Protein AF-A0A1G9BYW7-F1 (afdb_monomer_lite)

Foldseek 3Di:
DDDDPQKAKDFDDLVQADPCCNVPLVVDQLVVNSCRGIDMDGHDDDDDDPDVCVLVVLCVVDDPVCVVCLVPDDPVVNVSVVVSVVVSVVVVVVVVVVVLQNLLVVLVVCVVDPSSVSLCPDPSNVVSPVVCLLVVPPPLALLQPLAPVVVVVSVVDDDDQQPQKDKDFDDQPPDPDGLKMWIFGADNRRATQKIWIFHPFDIWIWGFDADSSRFTAFIDTPNHTAWGWDADPQLAIQWTDGVVDHIWGFDADPLSQGQDTHQWGWDADPQQFTAWIARPNQIKGWDADPVQHTAWIQGSVRKIWGFDADPQQATQFIAIPPHTAWGWDAPDLQRTQWIDGSVRPFIFGFDADPLRATQWTDTPNWIKGFDAHPLNAGQFIATSVSDTPWGWDADLLRHTPDIPCPVDDPLAGQSRFRADPVVRWTDQRNFIARSVSSWTSGFAPVHCSLVHSNSGHDQSNRSNNDGRRNSHNHDDPDDPPPPPPVVPPPPDDPDDDDDDDDDDDDDDDDDDDDDDDDPCPAAAWAAWEAEQVQQKIWTAGPVGTDDIFRWDAADPDDDDPVDAQGAGADFFKWKWALVQWDDCTTPVVVVCVSVVNFDDTKTWIAGDPTDPQHPDTRAIEEEECDHDTHRYTYRYPVCPSVNVNSNVHRDMHMYGYD

pLDDT: mean 76.05, std 20.9, range [22.95, 98.81]

Sequence (658 aa):
MNKLNGYWLRKKNRGELSAGARLYGKSMKPEAQLEEMYEVMQNVGLGEELDPEDMSSLFAEFSNDEKMYPSMMLPERRSLWEQRKRQMEQIQERQKNAKRQLHAQFMMKNPELPLAQELRKTEYGQELLAEIAMTQPRQLETGTGQNIVDEQERDSVEMEEVEQFETKPFIVPGMEAPFSLLATERDENGRIIQKALALAPKAIMREYEYDNGGRLSKVLCEKSVIEQYQYGKCGERLTSETRHTKPQLLKYNSRLQLIEAGNVKYSYDNQGRMIEKNELGKITRYSYLESGPLHEVILSDGRRVEYTSDPAGRRISKSINGKTVEKYLWQDLTTLVAVTDAEGLRPKVFTYDEEGDPVAMTYEGKTFYFATDQVGSIFMVADERGNEVKRIIYDSFGNLLFDSNDKFDTCVGFSAGLTDQDTGLIHFGYREYDPAIGRFITPDPIGFAGGDVDVYGFCLDDPINFVDRTGLAGESEKNEKDDQTKANTRSKLAGTDRDYKEKNRKKNIKKKGKENSEEDDSYSVKELRAYHGNETLEVYSEDGPRDTYKYTSGRPGETDQTIKNKGPMPSGEYEADPKEISEVEGLSYLKRRFKGDWGHGRVPLHPSNRTKTHGRDGFFLHGGDTKGSAGCIDVGNKDRALFKNLRKTKNKIKVIVH

Radius of gyration: 33.8 Å; chains: 1; bounding box: 74×70×102 Å

Structure (mmCIF, N/CA/C/O backbone):
data_AF-A0A1G9BYW7-F1
#
_entry.id   AF-A0A1G9BYW7-F1
#
loop_
_atom_site.group_PDB
_atom_site.id
_atom_site.type_symbol
_atom_site.label_atom_id
_atom_site.label_alt_id
_atom_site.label_comp_id
_atom_site.label_asym_id
_atom_site.label_entity_id
_atom_site.label_seq_id
_atom_site.pdbx_PDB_ins_code
_atom_site.Cartn_x
_atom_site.Cartn_y
_atom_site.Cartn_z
_atom_site.occupancy
_atom_site.B_iso_or_equiv
_atom_site.auth_seq_id
_atom_site.auth_comp_id
_atom_site.auth_asym_id
_atom_site.auth_atom_id
_atom_site.pdbx_PDB_model_num
ATOM 1 N N . MET A 1 1 ? 17.131 -23.746 36.733 1.00 40.25 1 MET A N 1
ATOM 2 C CA . MET A 1 1 ? 15.889 -22.978 36.965 1.00 40.25 1 MET A CA 1
ATOM 3 C C . MET A 1 1 ? 15.738 -22.004 35.815 1.0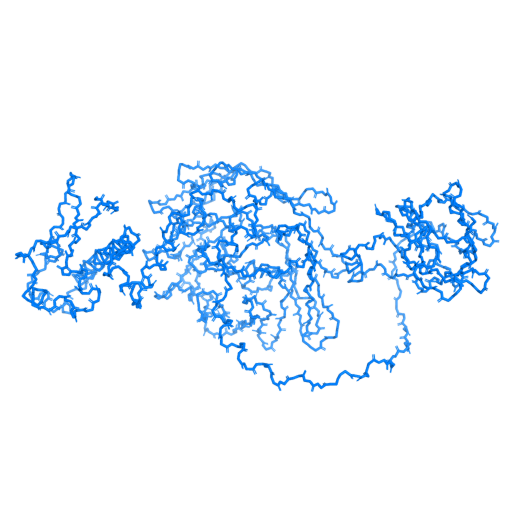0 40.25 1 MET A C 1
ATOM 5 O O . MET A 1 1 ? 16.603 -21.156 35.654 1.00 40.25 1 MET A O 1
ATOM 9 N N . ASN A 1 2 ? 14.719 -22.184 34.979 1.00 47.25 2 ASN A N 1
ATOM 10 C CA . ASN A 1 2 ? 14.469 -21.329 33.820 1.00 47.25 2 ASN A CA 1
ATOM 11 C C . ASN A 1 2 ? 13.330 -20.386 34.169 1.00 47.25 2 ASN A C 1
ATOM 13 O O . ASN A 1 2 ? 12.247 -20.851 34.510 1.00 47.25 2 ASN A O 1
ATOM 17 N N . LYS A 1 3 ? 13.625 -19.090 34.155 1.00 52.66 3 LYS A N 1
ATOM 18 C CA . LYS A 1 3 ? 12.677 -18.021 34.449 1.00 52.66 3 LYS A CA 1
ATOM 19 C C . LYS A 1 3 ? 12.257 -17.407 33.119 1.00 52.66 3 LYS A C 1
ATOM 21 O O . LYS A 1 3 ? 13.131 -17.063 32.327 1.00 52.66 3 LYS A O 1
ATOM 26 N N . LEU A 1 4 ? 10.958 -17.267 32.888 1.00 53.22 4 LEU A N 1
ATOM 27 C CA . LEU A 1 4 ? 10.410 -16.540 31.745 1.00 53.22 4 LEU A CA 1
ATOM 28 C C . LEU A 1 4 ? 9.273 -15.650 32.246 1.00 53.22 4 LEU A C 1
ATOM 30 O O . LEU A 1 4 ? 8.347 -16.161 32.864 1.00 53.22 4 LEU A O 1
ATOM 34 N N . ASN A 1 5 ? 9.354 -14.334 32.030 1.00 54.62 5 ASN A N 1
ATOM 35 C CA . ASN A 1 5 ? 8.285 -13.379 32.370 1.00 54.62 5 ASN A CA 1
ATOM 36 C C . ASN A 1 5 ? 7.729 -13.517 33.801 1.00 54.62 5 ASN A C 1
ATOM 38 O O . ASN A 1 5 ? 6.533 -13.397 34.036 1.00 54.62 5 ASN A O 1
ATOM 42 N N . GLY A 1 6 ? 8.602 -13.815 34.767 1.00 58.22 6 GLY A N 1
ATOM 43 C CA . GLY A 1 6 ? 8.198 -14.023 36.155 1.00 58.22 6 GLY A CA 1
ATOM 44 C C . GLY A 1 6 ? 7.663 -15.421 36.479 1.00 58.22 6 GLY A C 1
ATOM 45 O O . GLY A 1 6 ? 7.466 -15.678 37.653 1.00 58.22 6 GLY A O 1
ATOM 46 N N . TYR A 1 7 ? 7.517 -16.347 35.528 1.00 66.12 7 TYR A N 1
ATOM 47 C CA . TYR A 1 7 ? 7.066 -17.723 35.775 1.00 66.12 7 TYR A CA 1
ATOM 48 C C . TYR A 1 7 ? 8.189 -18.769 35.620 1.00 66.12 7 TYR A C 1
ATOM 50 O O . TYR A 1 7 ? 9.180 -18.548 34.914 1.00 66.12 7 TYR A O 1
ATOM 58 N N . TRP A 1 8 ? 8.062 -19.918 36.295 1.00 69.06 8 TRP A N 1
ATOM 59 C CA . TRP A 1 8 ? 8.990 -21.054 36.201 1.00 69.06 8 TRP A CA 1
ATOM 60 C C . TRP A 1 8 ? 8.320 -22.397 36.543 1.00 69.06 8 TRP A C 1
ATOM 62 O O . TRP A 1 8 ? 7.350 -22.435 37.289 1.00 69.06 8 TRP A O 1
ATOM 72 N N . LEU A 1 9 ? 8.846 -23.515 36.024 1.00 77.88 9 LEU A N 1
ATOM 73 C CA . LEU A 1 9 ? 8.355 -24.863 36.360 1.00 77.88 9 LEU A CA 1
ATOM 74 C C . LEU A 1 9 ? 9.084 -25.450 37.572 1.00 77.88 9 LEU A C 1
ATOM 76 O O . LEU A 1 9 ? 10.311 -25.606 37.552 1.00 77.88 9 LEU A O 1
ATOM 80 N N . ARG A 1 10 ? 8.321 -25.860 38.589 1.00 83.19 10 ARG A N 1
ATOM 81 C CA . ARG A 1 10 ? 8.802 -26.608 39.756 1.00 83.19 10 ARG A CA 1
ATOM 82 C C . ARG A 1 10 ? 8.382 -28.067 39.641 1.00 83.19 10 ARG A C 1
ATOM 84 O O . ARG A 1 10 ? 7.216 -28.367 39.424 1.00 83.19 10 ARG A O 1
ATOM 91 N N . LYS A 1 11 ? 9.324 -28.993 39.820 1.00 81.31 11 LYS A N 1
ATOM 92 C CA . LYS A 1 11 ? 9.010 -30.426 39.880 1.00 81.31 11 LYS A CA 1
ATOM 93 C C . LYS A 1 11 ? 8.313 -30.747 41.206 1.00 81.31 11 LYS A C 1
ATOM 95 O O . LYS A 1 11 ? 8.859 -30.419 42.257 1.00 81.31 11 LYS A O 1
ATOM 100 N N . LYS A 1 12 ? 7.157 -31.407 41.151 1.00 80.06 12 LYS A N 1
ATOM 101 C CA . LYS A 1 12 ? 6.405 -31.837 42.335 1.00 80.06 12 LYS A CA 1
ATOM 102 C C . LYS A 1 12 ? 7.102 -33.000 43.044 1.00 80.06 12 LYS A C 1
ATOM 104 O O . LYS A 1 12 ? 7.684 -33.891 42.416 1.00 80.06 12 LYS A O 1
ATOM 109 N N . ASN A 1 13 ? 7.022 -33.014 44.368 1.00 81.06 13 ASN A N 1
ATOM 110 C CA . ASN A 1 13 ? 7.452 -34.126 45.204 1.00 81.06 13 ASN A CA 1
ATOM 111 C C . ASN A 1 13 ? 6.448 -35.282 45.131 1.00 81.06 13 ASN A C 1
ATOM 113 O O . ASN A 1 13 ? 5.267 -35.101 44.849 1.00 81.06 13 ASN A O 1
ATOM 117 N N . ARG A 1 14 ? 6.887 -36.500 45.472 1.00 74.38 14 ARG A N 1
ATOM 118 C CA . ARG A 1 14 ? 6.035 -37.707 45.422 1.00 74.38 14 ARG A CA 1
ATOM 119 C C . ARG A 1 14 ? 4.738 -37.580 46.240 1.00 74.38 14 ARG A C 1
ATOM 121 O O . ARG A 1 14 ? 3.740 -38.196 45.882 1.00 74.38 14 ARG A O 1
ATOM 128 N N . GLY A 1 15 ? 4.758 -36.799 47.322 1.00 74.81 15 GLY A N 1
ATOM 129 C CA . GLY A 1 15 ? 3.592 -36.515 48.165 1.00 74.81 15 GLY A CA 1
ATOM 130 C C . GLY A 1 15 ? 2.600 -35.499 47.582 1.00 74.81 15 GLY A C 1
ATOM 131 O O . GLY A 1 15 ? 1.480 -35.431 48.076 1.00 74.81 15 GLY A O 1
ATOM 132 N N . GLU A 1 16 ? 2.977 -34.768 46.532 1.00 77.69 16 GLU A N 1
ATOM 133 C CA . GLU A 1 16 ? 2.159 -33.745 45.855 1.00 77.69 16 GLU A CA 1
ATOM 134 C C . GLU A 1 16 ? 1.519 -34.277 44.558 1.00 77.69 16 GLU A C 1
ATOM 136 O O . GLU A 1 16 ? 0.601 -33.668 44.022 1.00 77.69 16 GLU A O 1
ATOM 141 N N . LEU A 1 17 ? 1.974 -35.435 44.062 1.00 76.31 17 LEU A N 1
ATOM 142 C CA . LEU A 1 17 ? 1.392 -36.106 42.894 1.00 76.31 17 LEU A CA 1
ATOM 143 C C . LEU A 1 17 ? -0.021 -36.616 43.202 1.00 76.31 17 LEU A C 1
ATOM 145 O O . LEU A 1 17 ? -0.244 -37.138 44.303 1.00 76.31 17 LEU A O 1
ATOM 149 N N . SER A 1 18 ? -0.940 -36.576 42.235 1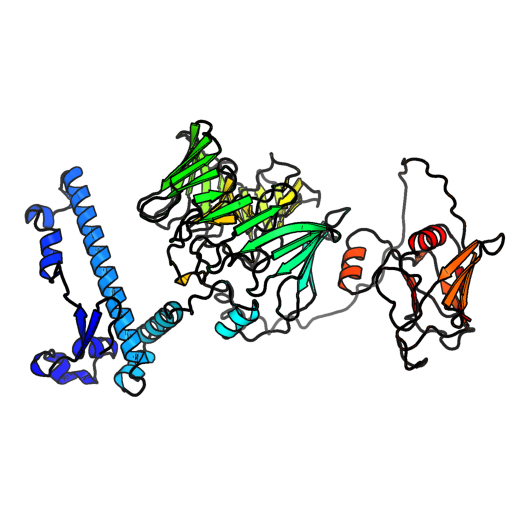.00 75.19 18 SER A N 1
ATOM 150 C CA . SER A 1 18 ? -2.263 -37.190 42.394 1.00 75.19 18 SER A CA 1
ATOM 151 C C . SER A 1 18 ? -2.170 -38.713 42.592 1.00 75.19 18 SER A C 1
ATOM 153 O O . SER A 1 18 ? -1.183 -39.359 42.227 1.00 75.19 18 SER A O 1
ATOM 155 N N . ALA A 1 19 ? -3.201 -39.330 43.183 1.00 71.38 19 ALA A N 1
ATOM 156 C CA . ALA A 1 19 ? -3.245 -40.789 43.342 1.00 71.38 19 ALA A CA 1
ATOM 157 C C . ALA A 1 19 ? -3.148 -41.514 41.984 1.00 71.38 19 ALA A C 1
ATOM 159 O O . ALA A 1 19 ? -2.470 -42.537 41.878 1.00 71.38 19 ALA A O 1
ATOM 160 N N . GLY A 1 20 ? -3.754 -40.934 40.939 1.00 69.81 20 GLY A N 1
ATOM 161 C CA . GLY A 1 20 ? -3.650 -41.402 39.558 1.00 69.81 20 GLY A CA 1
ATOM 162 C C . GLY A 1 20 ? -2.223 -41.314 39.019 1.00 69.81 20 GLY A C 1
ATOM 163 O O . GLY A 1 20 ? -1.712 -42.307 38.510 1.00 69.81 20 GLY A O 1
ATOM 164 N N . ALA A 1 21 ? -1.530 -40.193 39.223 1.00 70.69 21 ALA A N 1
ATOM 165 C CA . ALA A 1 21 ? -0.138 -40.032 38.800 1.00 70.69 21 ALA A CA 1
ATOM 166 C C . ALA A 1 21 ? 0.830 -40.977 39.537 1.00 70.69 21 ALA A C 1
ATOM 168 O O . ALA A 1 21 ? 1.777 -41.493 38.939 1.00 70.69 21 ALA A O 1
ATOM 169 N N . ARG A 1 22 ? 0.584 -41.270 40.824 1.00 72.69 22 ARG A N 1
ATOM 170 C CA . ARG A 1 22 ? 1.402 -42.219 41.611 1.00 72.69 22 ARG A CA 1
ATOM 171 C C . ARG A 1 22 ? 1.249 -43.670 41.155 1.00 72.69 22 ARG A C 1
ATOM 173 O O . ARG A 1 22 ? 2.206 -44.430 41.286 1.00 72.69 22 ARG A O 1
ATOM 180 N N . LEU A 1 23 ? 0.063 -44.050 40.679 1.00 64.12 23 LEU A N 1
ATOM 181 C CA . LEU A 1 23 ? -0.266 -45.425 40.287 1.00 64.12 23 LEU A CA 1
ATOM 182 C C . LEU A 1 23 ? -0.065 -45.677 38.785 1.00 64.12 23 LEU A C 1
ATOM 184 O O . LEU A 1 23 ? 0.409 -46.743 38.404 1.00 64.12 23 LEU A O 1
ATOM 188 N N . TYR A 1 24 ? -0.382 -44.690 37.947 1.00 66.94 24 TYR A N 1
ATOM 189 C CA . TYR A 1 24 ? -0.520 -44.828 36.493 1.00 66.94 24 TYR A CA 1
ATOM 190 C C . TYR A 1 24 ? 0.243 -43.757 35.702 1.00 66.94 24 TYR A C 1
ATOM 192 O O . TYR A 1 24 ? 0.018 -43.604 34.506 1.00 66.94 24 TYR A O 1
ATOM 200 N N . GLY A 1 25 ? 1.169 -43.019 36.324 1.00 62.31 25 GLY A N 1
ATOM 201 C CA . GLY A 1 25 ? 1.849 -41.885 35.684 1.00 62.31 25 GLY A CA 1
ATOM 202 C C . GLY A 1 25 ? 2.573 -42.204 34.367 1.00 62.31 25 GLY A C 1
ATOM 203 O O . GLY A 1 25 ? 2.735 -41.310 33.551 1.00 62.31 25 GLY A O 1
ATOM 204 N N . LYS A 1 26 ? 2.966 -43.467 34.126 1.00 65.56 26 LYS A N 1
ATOM 205 C CA . LYS A 1 26 ? 3.587 -43.919 32.861 1.00 65.56 26 LYS A CA 1
ATOM 206 C C . LYS A 1 26 ? 2.594 -44.241 31.734 1.00 65.56 26 LYS A C 1
ATOM 208 O O . LYS A 1 26 ? 3.023 -44.467 30.613 1.00 65.56 26 LYS A O 1
ATOM 213 N N . SER A 1 27 ? 1.301 -44.340 32.035 1.00 71.56 27 SER A N 1
ATOM 214 C CA . SER A 1 27 ? 0.233 -44.610 31.059 1.00 71.56 27 SER A CA 1
ATOM 215 C C . SER A 1 27 ? -0.649 -43.385 30.799 1.00 71.56 27 SER A C 1
ATOM 217 O O . SER A 1 27 ? -1.663 -43.491 30.113 1.00 71.56 27 SER A O 1
ATOM 219 N N . MET A 1 28 ? -0.305 -42.235 31.383 1.00 78.06 28 MET A N 1
ATOM 220 C CA . MET A 1 28 ? -0.976 -40.965 31.114 1.00 78.06 28 MET A CA 1
ATOM 221 C C . MET A 1 28 ? -0.500 -40.403 29.776 1.00 78.06 28 MET A C 1
ATOM 223 O O . MET A 1 28 ? 0.608 -40.695 29.332 1.00 78.06 28 MET A O 1
ATOM 227 N N . LYS A 1 29 ? -1.335 -39.576 29.140 1.00 81.56 29 LYS A N 1
ATOM 228 C CA . LYS A 1 29 ? -0.881 -38.806 27.981 1.00 81.56 29 LYS A CA 1
ATOM 229 C C . LYS A 1 29 ? 0.304 -37.909 28.392 1.00 81.56 29 LYS A C 1
ATOM 231 O O . LYS A 1 29 ? 0.273 -37.396 29.518 1.00 81.56 29 LYS A O 1
ATOM 236 N N . PRO A 1 30 ? 1.316 -37.706 27.532 1.00 82.00 30 PRO A N 1
ATOM 237 C CA . PRO A 1 30 ? 2.529 -36.960 27.883 1.00 82.00 30 PRO A CA 1
ATOM 238 C C . PRO A 1 30 ? 2.262 -35.554 28.451 1.00 82.00 30 PRO A C 1
ATOM 240 O O . PRO A 1 30 ? 2.949 -35.109 29.368 1.00 82.00 30 PRO A O 1
ATOM 243 N N . GLU A 1 31 ? 1.217 -34.873 27.982 1.00 82.12 31 GLU A N 1
ATOM 244 C CA . GLU A 1 31 ? 0.785 -33.557 28.469 1.00 82.12 31 GLU A CA 1
ATOM 245 C C . GLU A 1 31 ? 0.291 -33.632 29.912 1.00 82.12 31 GLU A C 1
ATOM 247 O O . GLU A 1 31 ? 0.734 -32.882 30.778 1.00 82.12 31 GLU A O 1
ATOM 252 N N . ALA A 1 32 ? -0.582 -34.599 30.192 1.00 80.69 32 ALA A N 1
ATOM 253 C CA . ALA A 1 32 ? -1.116 -34.820 31.529 1.00 80.69 32 ALA A CA 1
ATOM 254 C C . ALA A 1 32 ? -0.015 -35.273 32.501 1.00 80.69 32 ALA A C 1
ATOM 256 O O . ALA A 1 32 ? -0.016 -34.900 33.672 1.00 80.69 32 ALA A O 1
ATOM 257 N N . GLN A 1 33 ? 0.960 -36.042 32.011 1.00 81.50 33 GLN A N 1
ATOM 258 C CA . GLN A 1 33 ? 2.124 -36.434 32.794 1.00 81.50 33 GLN A CA 1
ATOM 259 C C . GLN A 1 33 ? 3.012 -35.227 33.138 1.00 81.50 33 GLN A C 1
ATOM 261 O O . GLN A 1 33 ? 3.495 -35.135 34.267 1.00 81.50 33 GLN A O 1
ATOM 266 N N . LEU A 1 34 ? 3.201 -34.281 32.212 1.00 81.62 34 LEU A N 1
ATOM 267 C CA . LEU A 1 34 ? 3.942 -33.045 32.472 1.00 81.62 34 LEU A CA 1
ATOM 268 C C . LEU A 1 34 ? 3.267 -32.199 33.562 1.00 81.62 34 LEU A C 1
ATOM 270 O O . LEU A 1 34 ? 3.943 -31.766 34.492 1.00 81.62 34 LEU A O 1
ATOM 274 N N . GLU A 1 35 ? 1.947 -32.031 33.498 1.00 82.31 35 GLU A N 1
ATOM 275 C CA . GLU A 1 35 ? 1.165 -31.248 34.472 1.00 82.31 35 GLU A CA 1
ATOM 276 C C . GLU A 1 35 ? 1.081 -31.894 35.865 1.00 82.31 35 GLU A C 1
ATOM 278 O O . GLU A 1 35 ? 1.026 -31.224 36.904 1.00 82.31 35 GLU A O 1
ATOM 283 N N . GLU A 1 36 ? 1.094 -33.222 35.916 1.00 82.50 36 GLU A N 1
ATOM 284 C CA . GLU A 1 36 ? 1.157 -33.958 37.175 1.00 82.50 36 GLU A CA 1
ATOM 285 C C . GLU A 1 36 ? 2.555 -33.913 37.789 1.00 82.50 36 GLU A C 1
ATOM 287 O O . GLU A 1 36 ? 2.688 -33.858 39.007 1.00 82.50 36 GLU A O 1
ATOM 292 N N . MET A 1 37 ? 3.610 -33.904 36.974 1.00 77.69 37 MET A N 1
ATOM 293 C CA . MET A 1 37 ? 4.991 -33.919 37.461 1.00 77.69 37 MET A CA 1
ATOM 294 C C . MET A 1 37 ? 5.559 -32.527 37.753 1.00 77.69 37 MET A C 1
ATOM 296 O O . MET A 1 37 ? 6.505 -32.418 38.542 1.00 77.69 37 MET A O 1
ATOM 300 N N . TYR A 1 38 ? 5.012 -31.478 37.140 1.00 80.88 38 TYR A N 1
ATOM 301 C CA . TYR A 1 38 ? 5.502 -30.108 37.249 1.00 80.88 38 TYR A CA 1
ATOM 302 C C . TYR A 1 38 ? 4.353 -29.130 37.504 1.00 80.88 38 TYR A C 1
ATOM 304 O O . TYR A 1 38 ? 3.275 -29.256 36.937 1.00 80.88 38 TYR A O 1
ATOM 312 N N . GLU A 1 39 ? 4.584 -28.136 38.356 1.00 79.00 39 GLU A N 1
ATOM 313 C CA . GLU A 1 39 ? 3.681 -26.995 38.537 1.00 79.00 39 GLU A CA 1
ATOM 314 C C . GLU A 1 39 ? 4.314 -25.705 38.023 1.00 79.00 39 GLU A C 1
ATOM 316 O O . GLU A 1 39 ? 5.536 -25.532 38.066 1.00 79.00 39 GLU A O 1
ATOM 321 N N . VAL A 1 40 ? 3.463 -24.799 37.551 1.00 74.38 40 VAL A N 1
ATOM 322 C CA . VAL A 1 40 ? 3.851 -23.446 37.155 1.00 74.38 40 VAL A CA 1
ATOM 323 C C . VAL A 1 40 ? 3.848 -22.559 38.397 1.00 74.38 40 VAL A C 1
ATOM 325 O O . VAL A 1 40 ? 2.841 -22.457 39.086 1.00 74.38 40 VAL A O 1
ATOM 328 N N . MET A 1 41 ? 4.978 -21.916 38.661 1.00 71.50 41 MET A N 1
ATOM 329 C CA . MET A 1 41 ? 5.209 -21.000 39.776 1.00 71.50 41 MET A CA 1
ATOM 330 C C . MET A 1 41 ? 5.434 -19.581 39.256 1.00 71.50 41 MET A C 1
ATOM 332 O O . MET A 1 41 ? 6.050 -19.425 38.205 1.00 71.50 41 MET A O 1
ATOM 336 N N . GLN A 1 42 ? 5.029 -18.557 40.010 1.00 62.09 42 GLN A N 1
ATOM 337 C CA . GLN A 1 42 ? 5.262 -17.137 39.703 1.00 62.09 42 GLN A CA 1
ATOM 338 C C . GLN A 1 42 ? 6.235 -16.503 40.724 1.00 62.09 42 GLN A C 1
ATOM 340 O O . GLN A 1 42 ? 6.266 -16.888 41.891 1.00 62.09 42 GLN A O 1
ATOM 345 N N . ASN A 1 43 ? 7.080 -15.561 40.296 1.00 58.47 43 ASN A N 1
ATOM 346 C CA . ASN A 1 43 ? 7.985 -14.788 41.149 1.00 58.47 43 ASN A CA 1
ATOM 347 C C . ASN A 1 43 ? 7.182 -13.714 41.883 1.00 58.47 43 ASN A C 1
ATOM 349 O O . ASN A 1 43 ? 6.690 -12.780 41.256 1.00 58.47 43 ASN A O 1
ATOM 353 N N . VAL A 1 44 ? 7.142 -13.806 43.208 1.00 49.72 44 VAL A N 1
ATOM 354 C CA . VAL A 1 44 ? 6.591 -12.763 44.076 1.00 49.72 44 VAL A CA 1
ATOM 355 C C . VAL A 1 44 ? 7.733 -11.828 44.477 1.00 49.72 44 VAL A C 1
ATOM 357 O O . VAL A 1 44 ? 8.655 -12.221 45.191 1.00 49.72 44 VAL A O 1
ATOM 360 N N . GLY A 1 45 ? 7.709 -10.598 43.967 1.00 39.53 45 GLY A N 1
ATOM 361 C CA . GLY A 1 45 ? 8.690 -9.560 44.275 1.00 39.53 45 GLY A CA 1
ATOM 362 C C . GLY A 1 45 ? 8.056 -8.176 44.196 1.00 39.53 45 GLY A C 1
ATOM 363 O O . GLY A 1 45 ? 7.986 -7.613 43.114 1.00 39.53 45 GLY A O 1
ATOM 364 N N . LEU A 1 46 ? 7.653 -7.657 45.365 1.00 35.09 46 LEU A N 1
ATOM 365 C CA . LEU A 1 46 ? 7.087 -6.324 45.638 1.00 35.09 46 LEU A CA 1
ATOM 366 C C . LEU A 1 46 ? 5.743 -5.997 44.956 1.00 35.09 46 LEU A C 1
ATOM 368 O O . LEU A 1 46 ? 5.700 -5.298 43.951 1.00 35.09 46 LEU A O 1
ATOM 372 N N . GLY A 1 47 ? 4.660 -6.393 45.638 1.00 39.06 47 GLY A N 1
ATOM 373 C CA . GLY A 1 47 ? 3.317 -5.819 45.497 1.00 39.06 47 GLY A CA 1
ATOM 374 C C . GLY A 1 47 ? 2.399 -6.596 44.558 1.00 39.06 47 GLY A C 1
ATOM 375 O O . GLY A 1 47 ? 2.607 -6.566 43.355 1.00 39.06 47 GLY A O 1
ATOM 376 N N . GLU A 1 48 ? 1.374 -7.217 45.148 1.00 35.84 48 GLU A N 1
ATOM 377 C CA . GLU A 1 48 ? 0.282 -7.996 44.532 1.00 35.84 48 GLU A CA 1
ATOM 378 C C . GLU A 1 48 ? 0.626 -9.463 44.200 1.00 35.84 48 GLU A C 1
ATOM 380 O O . GLU A 1 48 ? 1.012 -9.835 43.094 1.00 35.84 48 GLU A O 1
ATOM 385 N N . GLU A 1 49 ? 0.454 -10.320 45.217 1.00 36.22 49 GLU A N 1
ATOM 386 C CA . GLU A 1 49 ? 0.038 -11.712 45.017 1.00 36.22 49 GLU A CA 1
ATOM 387 C C . GLU A 1 49 ? -1.346 -11.698 44.369 1.00 36.22 49 GLU A C 1
ATOM 389 O O . GLU A 1 49 ? -2.265 -11.088 44.910 1.00 36.22 49 GLU A O 1
ATOM 394 N N . LEU A 1 50 ? -1.510 -12.408 43.257 1.00 44.97 50 LEU A N 1
ATOM 395 C CA . LEU A 1 50 ? -2.827 -12.853 42.816 1.00 44.97 50 LEU A CA 1
ATOM 396 C C . LEU A 1 50 ? -2.864 -14.365 43.024 1.00 44.97 50 LEU A C 1
ATOM 398 O O . LEU A 1 50 ? -2.556 -15.164 42.140 1.00 44.97 50 LEU A O 1
ATOM 402 N N . ASP A 1 51 ? -3.134 -14.718 44.277 1.00 46.47 51 ASP A N 1
ATOM 403 C CA . ASP A 1 51 ? -3.472 -16.059 44.747 1.00 46.47 51 ASP A CA 1
ATOM 404 C C . ASP A 1 51 ? -4.712 -16.578 43.971 1.00 46.47 51 ASP A C 1
ATOM 406 O O . ASP A 1 51 ? -5.449 -15.773 43.400 1.00 46.47 51 ASP A O 1
ATOM 410 N N . PRO A 1 52 ? -5.046 -17.881 43.923 1.00 43.44 52 PRO A N 1
ATOM 411 C CA . PRO A 1 52 ? -6.330 -18.349 43.383 1.00 43.44 52 PRO A CA 1
ATOM 412 C C . PRO A 1 52 ? -7.561 -17.681 44.032 1.00 43.44 52 PRO A C 1
ATOM 414 O O . PRO A 1 52 ? -8.651 -17.715 43.458 1.00 43.44 52 PRO A O 1
ATOM 417 N N . GLU A 1 53 ? -7.390 -17.027 45.188 1.00 45.56 53 GLU A N 1
ATOM 418 C CA . GLU A 1 53 ? -8.365 -16.118 45.803 1.00 45.56 53 GLU A CA 1
ATOM 419 C C . GLU A 1 53 ? -8.699 -14.883 44.946 1.00 45.56 53 GLU A C 1
ATOM 421 O O . GLU A 1 53 ? -9.766 -14.292 45.111 1.00 45.56 53 GLU A O 1
ATOM 426 N N . ASP A 1 54 ? -7.869 -14.530 43.969 1.00 51.62 54 ASP A N 1
ATOM 427 C CA . ASP A 1 54 ? -8.015 -13.323 43.160 1.00 51.62 54 ASP A CA 1
ATOM 428 C C . ASP A 1 54 ? -9.065 -13.453 42.040 1.00 51.62 54 ASP A C 1
ATOM 430 O O . ASP A 1 54 ? -9.777 -12.515 41.688 1.00 51.62 54 ASP A O 1
ATOM 434 N N . MET A 1 55 ? -9.312 -14.678 41.577 1.00 53.84 55 MET A N 1
ATOM 435 C CA . MET A 1 55 ? -10.450 -14.976 40.694 1.00 53.84 55 MET A CA 1
ATOM 436 C C . MET A 1 55 ? -11.790 -14.840 41.432 1.00 53.84 55 MET A C 1
ATOM 438 O O . MET A 1 55 ? -12.810 -14.491 40.836 1.00 53.84 55 MET A O 1
ATOM 442 N N . SER A 1 56 ? -11.787 -15.112 42.741 1.00 56.59 56 SER A N 1
ATOM 443 C CA . SER A 1 56 ? -12.945 -14.932 43.621 1.00 56.59 56 SER A CA 1
ATOM 444 C C . SER A 1 56 ? -13.109 -13.465 44.046 1.00 56.59 56 SER A C 1
ATOM 446 O O . SER A 1 56 ? -14.242 -12.989 44.171 1.00 56.59 56 SER A O 1
ATOM 448 N N . SER A 1 57 ? -12.001 -12.734 44.217 1.00 65.50 57 SER A N 1
ATOM 449 C CA . SER A 1 57 ? -11.969 -11.301 44.546 1.00 65.50 57 SER A CA 1
ATOM 450 C C . SER A 1 57 ? -12.570 -10.441 43.419 1.00 65.50 57 SER A C 1
ATOM 452 O O . SER A 1 57 ? -13.365 -9.540 43.696 1.00 65.50 57 SER A O 1
ATOM 454 N N . LEU A 1 58 ? -12.304 -10.802 42.153 1.00 69.81 58 LEU A N 1
ATOM 455 C CA . LEU A 1 58 ? -12.827 -10.164 40.933 1.00 69.81 58 LEU A CA 1
ATOM 456 C C . LEU A 1 58 ? -14.354 -10.038 40.907 1.00 69.81 58 LEU A C 1
ATOM 458 O O . LEU A 1 58 ? -14.892 -9.100 40.320 1.00 69.81 58 LEU A O 1
ATOM 462 N N . PHE A 1 59 ? -15.047 -10.970 41.563 1.00 79.31 59 PHE A N 1
ATOM 463 C CA . PHE A 1 59 ? -16.502 -10.979 41.667 1.00 79.31 59 PHE A CA 1
ATOM 464 C C . PHE A 1 59 ? -17.002 -10.803 43.107 1.00 79.31 59 PHE A C 1
ATOM 466 O O . PHE A 1 59 ? -18.190 -11.002 43.371 1.00 79.31 59 PHE A O 1
ATOM 473 N N . ALA A 1 60 ? -16.144 -10.441 44.065 1.00 78.06 60 ALA A N 1
ATOM 474 C CA . ALA A 1 60 ? -16.532 -10.281 45.469 1.00 78.06 60 ALA A CA 1
ATOM 475 C C . ALA A 1 60 ? -17.584 -9.176 45.675 1.00 78.06 60 ALA A C 1
ATOM 477 O O . ALA A 1 60 ? -18.381 -9.255 46.606 1.00 78.06 60 ALA A O 1
ATOM 478 N N . GLU A 1 61 ? -17.630 -8.193 44.772 1.00 77.00 61 GLU A N 1
ATOM 479 C CA . GLU A 1 61 ? -18.595 -7.086 44.778 1.00 77.00 61 GLU A CA 1
ATOM 480 C C . GLU A 1 61 ? -20.023 -7.472 44.344 1.00 77.00 61 GLU A C 1
ATOM 482 O O . GLU A 1 61 ? -20.949 -6.673 44.502 1.00 77.00 61 GLU A O 1
ATOM 487 N N . PHE A 1 62 ? -20.219 -8.696 43.837 1.00 80.00 62 PHE A N 1
ATOM 488 C CA . PHE A 1 62 ? -21.529 -9.230 43.466 1.00 80.00 62 PHE A CA 1
ATOM 489 C C . PHE A 1 62 ? -22.053 -10.188 44.537 1.00 80.00 62 PHE A C 1
ATOM 491 O O . PHE A 1 62 ? -21.340 -11.074 45.026 1.00 80.00 62 PHE A O 1
ATOM 498 N N . SER A 1 63 ? -23.333 -10.042 44.864 1.00 78.62 63 SER A N 1
ATOM 499 C CA . SER A 1 63 ? -24.059 -10.982 45.717 1.00 78.62 63 SER A CA 1
ATOM 500 C C . SER A 1 63 ? -24.140 -12.375 45.077 1.00 78.62 63 SER A C 1
ATOM 502 O O . SER A 1 63 ? -23.954 -12.550 43.871 1.00 78.62 63 SER A O 1
ATOM 504 N N . ASN A 1 64 ? -24.432 -13.399 45.881 1.00 69.19 64 ASN A N 1
ATOM 505 C CA . ASN A 1 64 ? -24.572 -14.766 45.369 1.00 69.19 64 ASN A CA 1
ATOM 506 C C . ASN A 1 64 ? -25.722 -14.902 44.358 1.00 69.19 64 ASN A C 1
ATOM 508 O O . ASN A 1 64 ? -25.595 -15.660 43.398 1.00 69.19 64 ASN A O 1
ATOM 512 N N . ASP A 1 65 ? -26.800 -14.134 44.531 1.00 65.25 65 ASP A N 1
ATOM 513 C CA . ASP A 1 65 ? -27.944 -14.139 43.616 1.00 65.25 65 ASP A CA 1
ATOM 514 C C . ASP A 1 65 ? -27.577 -13.520 42.257 1.00 65.25 65 ASP A C 1
ATOM 516 O O . ASP A 1 65 ? -27.918 -14.063 41.207 1.00 65.25 65 ASP A O 1
ATOM 520 N N . GLU A 1 66 ? -26.799 -12.433 42.266 1.00 70.00 66 GLU A N 1
ATOM 521 C CA . GLU A 1 66 ? -26.251 -11.801 41.059 1.00 70.00 66 GLU A CA 1
ATOM 522 C C . GLU A 1 66 ? -25.306 -12.749 40.307 1.00 70.00 66 GLU A C 1
ATOM 524 O O . GLU A 1 66 ? -25.415 -12.902 39.090 1.00 70.00 66 GLU A O 1
ATOM 529 N N . LYS A 1 67 ? -24.428 -13.451 41.031 1.00 70.00 67 LYS A N 1
ATOM 530 C CA . LYS A 1 67 ? -23.523 -14.450 40.442 1.00 70.00 67 LYS A CA 1
ATOM 531 C C . LYS A 1 67 ? -24.272 -15.597 39.765 1.00 70.00 67 LYS A C 1
ATOM 533 O O . LYS A 1 67 ? -23.797 -16.127 38.763 1.00 70.00 67 LYS A O 1
ATOM 538 N N . MET A 1 68 ? -25.426 -15.982 40.312 1.00 60.03 68 MET A N 1
ATOM 539 C CA . MET A 1 68 ? -26.227 -17.097 39.808 1.00 60.03 68 MET A CA 1
ATOM 540 C C . MET A 1 68 ? -27.105 -16.700 38.608 1.00 60.03 68 MET A C 1
ATOM 542 O O . MET A 1 68 ? -27.297 -17.523 37.711 1.00 60.03 68 MET A O 1
ATOM 546 N N . TYR A 1 69 ? -27.581 -15.447 38.536 1.00 58.94 69 TYR A N 1
ATOM 547 C CA . TYR A 1 69 ? -28.467 -14.970 37.459 1.00 58.94 69 TYR A CA 1
ATOM 548 C C . TYR A 1 69 ? -28.003 -13.657 36.789 1.00 58.94 69 TYR A C 1
ATOM 550 O O . TYR A 1 69 ? -28.702 -12.640 36.858 1.00 58.94 69 TYR A O 1
ATOM 558 N N . PRO A 1 70 ? -26.882 -13.658 36.037 1.00 53.50 70 PRO A N 1
ATOM 559 C CA . PRO A 1 70 ? -26.336 -12.439 35.424 1.00 53.50 70 PRO A CA 1
ATOM 560 C C . PRO A 1 70 ? -27.261 -11.756 34.403 1.00 53.50 70 PRO A C 1
ATOM 562 O O . PRO A 1 70 ? -27.169 -10.553 34.163 1.00 53.50 70 PRO A O 1
ATOM 565 N N . SER A 1 71 ? -28.186 -12.505 33.797 1.00 62.12 71 SER A N 1
ATOM 566 C CA . SER A 1 71 ? -29.162 -11.986 32.830 1.00 62.12 71 SER A CA 1
ATOM 567 C C . SER A 1 71 ? -30.277 -11.142 33.459 1.00 62.12 71 SER A C 1
ATOM 569 O O . SER A 1 71 ? -30.937 -10.399 32.734 1.00 62.12 71 SER A O 1
ATOM 571 N N . MET A 1 72 ? -30.474 -11.237 34.779 1.00 67.06 72 MET A N 1
ATOM 572 C CA . MET A 1 72 ? -31.485 -10.491 35.541 1.00 67.06 72 MET A CA 1
ATOM 573 C C . MET A 1 72 ? -30.931 -9.217 36.198 1.00 67.06 72 MET A C 1
ATOM 575 O O . MET A 1 72 ? -31.671 -8.488 36.857 1.00 67.06 72 MET A O 1
ATOM 579 N N . MET A 1 73 ? -29.640 -8.930 36.012 1.00 76.81 73 MET A N 1
ATOM 580 C CA . MET A 1 73 ? -29.006 -7.715 36.513 1.00 76.81 73 MET A CA 1
ATOM 581 C C . MET A 1 73 ? -29.529 -6.463 35.798 1.00 76.81 73 MET A C 1
ATOM 583 O O . MET A 1 73 ? -29.771 -6.470 34.588 1.00 76.81 73 MET A O 1
ATOM 587 N N . LEU A 1 74 ? -29.620 -5.353 36.538 1.00 74.25 74 LEU A N 1
ATOM 588 C CA . LEU A 1 74 ? -29.827 -4.030 35.945 1.00 74.25 74 LEU A CA 1
ATOM 589 C C . LEU A 1 74 ? -28.713 -3.731 34.920 1.00 74.25 74 LEU A C 1
ATOM 591 O O . LEU A 1 74 ? -27.571 -4.139 35.150 1.00 74.25 74 LEU A O 1
ATOM 595 N N . PRO A 1 75 ? -28.995 -3.005 33.820 1.00 69.38 75 PRO A N 1
ATOM 596 C CA . PRO A 1 75 ? -28.049 -2.823 32.712 1.00 69.38 75 PRO A CA 1
ATOM 597 C C . PRO A 1 75 ? -26.657 -2.327 33.133 1.00 69.38 75 PRO A C 1
ATOM 599 O O . PRO A 1 75 ? -25.644 -2.848 32.673 1.00 69.38 75 PRO A O 1
ATOM 602 N N . GLU A 1 76 ? -26.600 -1.373 34.063 1.00 74.75 76 GLU A N 1
ATOM 603 C CA . GLU A 1 76 ? -25.356 -0.804 34.599 1.00 74.75 76 GLU A CA 1
ATOM 604 C C . GLU A 1 76 ? -24.542 -1.840 35.395 1.00 74.75 76 GLU A C 1
ATOM 606 O O . GLU A 1 76 ? -23.324 -1.934 35.252 1.00 74.75 76 GLU A O 1
ATOM 611 N N . ARG A 1 77 ? -25.227 -2.678 36.182 1.00 78.06 77 ARG A N 1
ATOM 612 C CA . ARG A 1 77 ? -24.630 -3.756 36.985 1.00 78.06 77 ARG A CA 1
ATOM 613 C C . ARG A 1 77 ? -24.133 -4.904 36.099 1.00 78.06 77 ARG A C 1
ATOM 615 O O . ARG A 1 77 ? -23.052 -5.440 36.324 1.00 78.06 77 ARG A O 1
ATOM 622 N N . ARG A 1 78 ? -24.897 -5.229 35.049 1.00 74.44 78 ARG A N 1
ATOM 623 C CA . ARG A 1 78 ? -24.546 -6.236 34.039 1.00 74.44 78 ARG A CA 1
ATOM 624 C C . ARG A 1 78 ? -23.313 -5.828 33.233 1.00 74.44 78 ARG A C 1
ATOM 626 O O . ARG A 1 78 ? -22.478 -6.674 32.942 1.00 74.44 78 ARG A O 1
ATOM 633 N N . SER A 1 79 ? -23.182 -4.543 32.904 1.00 73.38 79 SER A N 1
ATOM 634 C CA . SER A 1 79 ? -21.999 -4.009 32.219 1.00 73.38 79 SER A CA 1
ATOM 635 C C . SER A 1 79 ? -20.721 -4.226 33.040 1.00 73.38 79 SER A C 1
ATOM 637 O O . SER A 1 79 ? -19.732 -4.745 32.525 1.00 73.38 79 SER A O 1
ATOM 639 N N . LEU A 1 80 ? -20.771 -3.928 34.345 1.00 78.81 80 LEU A N 1
ATOM 640 C CA . LEU A 1 80 ? -19.657 -4.182 35.263 1.00 78.81 80 LEU A CA 1
ATOM 641 C C . LEU A 1 80 ? -19.345 -5.685 35.383 1.00 78.81 80 LEU A C 1
ATOM 643 O O . LEU A 1 80 ? -18.180 -6.072 35.354 1.00 78.81 80 LEU A O 1
ATOM 647 N N . TRP A 1 81 ? -20.369 -6.542 35.455 1.00 78.00 81 TRP A N 1
ATOM 648 C CA . TRP A 1 81 ? -20.195 -8.000 35.466 1.00 78.00 81 TRP A CA 1
ATOM 649 C C . TRP A 1 81 ? -19.463 -8.512 34.217 1.00 78.00 81 TRP A C 1
ATOM 651 O O . TRP A 1 81 ? -18.504 -9.274 34.332 1.00 78.00 81 TRP A O 1
ATOM 661 N N . GLU A 1 82 ? -19.866 -8.064 33.025 1.00 77.38 82 GLU A N 1
ATOM 662 C CA . GLU A 1 82 ? -19.192 -8.423 31.768 1.00 77.38 82 GLU A CA 1
ATOM 663 C C . GLU A 1 82 ? -17.755 -7.878 31.717 1.00 77.38 82 GLU A C 1
ATOM 665 O O . GLU A 1 82 ? -16.857 -8.551 31.214 1.00 77.38 82 GLU A O 1
ATOM 670 N N . GLN A 1 83 ? -17.496 -6.699 32.292 1.00 73.69 83 GLN A N 1
ATOM 671 C CA . GLN A 1 83 ? -16.143 -6.150 32.406 1.00 73.69 83 GLN A CA 1
ATOM 672 C C . GLN A 1 83 ? -15.241 -7.027 33.290 1.00 73.69 83 GLN A C 1
ATOM 674 O O . GLN A 1 83 ? -14.122 -7.350 32.890 1.00 73.69 83 GLN A O 1
ATOM 679 N N . ARG A 1 84 ? -15.728 -7.464 34.461 1.00 80.38 84 ARG A N 1
ATOM 680 C CA . ARG A 1 84 ? -14.995 -8.392 35.343 1.00 80.38 84 ARG A CA 1
ATOM 681 C C . ARG A 1 84 ? -14.787 -9.752 34.697 1.00 80.38 84 ARG A C 1
ATOM 683 O O . ARG A 1 84 ? -13.708 -10.327 34.807 1.00 80.38 84 ARG A O 1
ATOM 690 N N . LYS A 1 85 ? -15.783 -10.235 33.954 1.00 75.38 85 LYS A N 1
ATOM 691 C CA . LYS A 1 85 ? -15.679 -11.467 33.171 1.00 75.38 85 LYS A CA 1
ATOM 692 C C . LYS A 1 85 ? -14.592 -11.382 32.102 1.00 75.38 85 LYS A C 1
ATOM 694 O O . LYS A 1 85 ? -13.772 -12.288 32.028 1.00 75.38 85 LYS A O 1
ATOM 699 N N . ARG A 1 86 ? -14.502 -10.273 31.364 1.00 71.88 86 ARG A N 1
ATOM 700 C CA . ARG A 1 86 ? -13.405 -10.045 30.407 1.00 71.88 86 ARG A CA 1
ATOM 701 C C . ARG A 1 86 ? -12.039 -9.972 31.089 1.00 71.88 86 ARG A C 1
ATOM 703 O O . ARG A 1 86 ? -11.085 -10.542 30.577 1.00 71.88 86 ARG A O 1
ATOM 710 N N . GLN A 1 87 ? -11.931 -9.303 32.241 1.00 70.12 87 GLN A N 1
ATOM 711 C CA . GLN A 1 87 ? -10.681 -9.269 33.018 1.00 70.12 87 GLN A CA 1
ATOM 712 C C . GLN A 1 87 ? -10.249 -10.678 33.438 1.00 70.12 87 GLN A C 1
ATOM 714 O O . GLN A 1 87 ? -9.085 -11.046 33.300 1.00 70.12 87 GLN A O 1
ATOM 719 N N . MET A 1 88 ? -11.205 -11.484 33.891 1.00 77.06 88 MET A N 1
ATOM 720 C CA . MET A 1 88 ? -10.994 -12.872 34.274 1.00 77.06 88 MET A CA 1
ATOM 721 C C . MET A 1 88 ? -10.538 -13.736 33.084 1.00 77.06 88 MET A C 1
ATOM 723 O O . MET A 1 88 ? -9.537 -14.443 33.193 1.00 77.06 88 MET A O 1
ATOM 727 N N . GLU A 1 89 ? -11.192 -13.611 31.926 1.00 71.69 89 GLU A N 1
ATOM 728 C CA . GLU A 1 89 ? -10.803 -14.290 30.679 1.00 71.69 89 GLU A CA 1
ATOM 729 C C . GLU A 1 89 ? -9.390 -13.877 30.223 1.00 71.69 89 GLU A C 1
ATOM 731 O O . GLU A 1 89 ? -8.582 -14.728 29.856 1.00 71.69 89 GLU A O 1
ATOM 736 N N . GLN A 1 90 ? -9.034 -12.591 30.330 1.00 64.94 90 GLN A N 1
ATOM 737 C CA . GLN A 1 90 ? -7.684 -12.101 30.021 1.00 64.94 90 GLN A CA 1
ATOM 738 C C . GLN A 1 90 ? -6.617 -12.683 30.957 1.00 64.94 90 GLN A C 1
ATOM 740 O O . GLN A 1 90 ? -5.514 -13.009 30.513 1.00 64.94 90 GLN A O 1
ATOM 745 N N . ILE A 1 91 ? -6.919 -12.813 32.251 1.00 63.91 91 ILE A N 1
ATOM 746 C CA . ILE A 1 91 ? -6.010 -13.422 33.232 1.00 63.91 91 ILE A CA 1
ATOM 747 C C . ILE A 1 91 ? -5.831 -14.915 32.930 1.00 63.91 91 ILE A C 1
ATOM 749 O O . ILE A 1 91 ? -4.695 -15.396 32.906 1.00 63.91 91 ILE A O 1
ATOM 753 N N . GLN A 1 92 ? -6.919 -15.631 32.629 1.00 67.00 92 GLN A N 1
ATOM 754 C CA . GLN A 1 92 ? -6.868 -17.043 32.240 1.00 67.00 92 GLN A CA 1
ATOM 755 C C . GLN A 1 92 ? -6.045 -17.257 30.968 1.00 67.00 92 GLN A C 1
ATOM 757 O O . GLN A 1 92 ? -5.198 -18.152 30.936 1.00 67.00 92 GLN A O 1
ATOM 762 N N . GLU A 1 93 ? -6.226 -16.415 29.949 1.00 67.06 93 GLU A N 1
ATOM 763 C CA . GLU A 1 93 ? -5.475 -16.534 28.698 1.00 67.06 93 GLU A CA 1
ATOM 764 C C . GLU A 1 93 ? -3.982 -16.237 28.915 1.00 67.06 93 GLU A C 1
ATOM 766 O O . GLU A 1 93 ? -3.122 -16.968 28.423 1.00 67.06 93 GLU A O 1
ATOM 771 N N . ARG A 1 94 ? -3.640 -15.243 29.751 1.00 63.03 94 ARG A N 1
ATOM 772 C CA . ARG A 1 94 ? -2.243 -14.979 30.149 1.00 63.03 94 ARG A CA 1
ATOM 773 C C . ARG A 1 94 ? -1.607 -16.175 30.859 1.00 63.03 94 ARG A C 1
ATOM 775 O O . ARG A 1 94 ? -0.473 -16.532 30.540 1.00 63.03 94 ARG A O 1
ATOM 782 N N . GLN A 1 95 ? -2.317 -16.805 31.796 1.00 66.56 95 GLN A N 1
ATOM 783 C CA . GLN A 1 95 ? -1.823 -17.987 32.512 1.00 66.56 95 GLN A CA 1
ATOM 784 C C . GLN A 1 95 ? -1.657 -19.191 31.579 1.00 66.56 95 GLN A C 1
ATOM 786 O O . GLN A 1 95 ? -0.643 -19.891 31.641 1.00 66.56 95 GLN A O 1
ATOM 791 N N . LYS A 1 96 ? -2.623 -19.411 30.681 1.00 70.75 96 LYS A N 1
ATOM 792 C CA . LYS A 1 96 ? -2.579 -20.461 29.658 1.00 70.75 96 LYS A CA 1
ATOM 793 C C . LYS A 1 96 ? -1.377 -20.279 28.731 1.00 70.75 96 LYS A C 1
ATOM 795 O O . LYS A 1 96 ? -0.629 -21.235 28.527 1.00 70.75 96 LYS A O 1
ATOM 800 N N . ASN A 1 97 ? -1.125 -19.059 28.263 1.00 67.31 97 ASN A N 1
ATOM 801 C CA . ASN A 1 97 ? 0.009 -18.750 27.391 1.00 67.31 97 ASN A CA 1
ATOM 802 C C . ASN A 1 97 ? 1.354 -18.903 28.115 1.00 67.31 97 ASN A C 1
ATOM 804 O O . ASN A 1 97 ? 2.265 -19.544 27.592 1.00 67.31 97 ASN A O 1
ATOM 808 N N . ALA A 1 98 ? 1.472 -18.415 29.355 1.00 68.69 98 ALA A N 1
ATOM 809 C CA . ALA A 1 98 ? 2.681 -18.598 30.163 1.00 68.69 98 ALA A CA 1
ATOM 810 C C . ALA A 1 98 ? 2.986 -20.087 30.418 1.00 68.69 98 ALA A C 1
ATOM 812 O O . ALA A 1 98 ? 4.137 -20.524 30.328 1.00 68.69 98 ALA A O 1
ATOM 813 N N . LYS A 1 99 ? 1.950 -20.891 30.689 1.00 76.69 99 LYS A N 1
ATOM 814 C CA . LYS A 1 99 ? 2.064 -22.346 30.857 1.00 76.69 99 LYS A CA 1
ATOM 815 C C . LYS A 1 99 ? 2.535 -23.031 29.571 1.00 76.69 99 LYS A C 1
ATOM 817 O O . LYS A 1 99 ? 3.476 -23.823 29.631 1.00 76.69 99 LYS A O 1
ATOM 822 N N . ARG A 1 100 ? 1.940 -22.698 28.418 1.00 81.56 100 ARG A N 1
ATOM 823 C CA . ARG A 1 100 ? 2.352 -23.217 27.099 1.00 81.56 100 ARG A CA 1
ATOM 824 C C . ARG A 1 100 ? 3.827 -22.910 26.813 1.00 81.56 100 ARG A C 1
ATOM 826 O O . ARG A 1 100 ? 4.604 -23.830 26.561 1.00 81.56 100 ARG A O 1
ATOM 833 N N . GLN A 1 101 ? 4.258 -21.663 27.006 1.00 73.94 101 GLN A N 1
ATOM 834 C CA . GLN A 1 101 ? 5.662 -21.261 26.830 1.00 73.94 101 GLN A CA 1
ATOM 835 C C . GLN A 1 101 ? 6.628 -22.042 27.735 1.00 73.94 101 GLN A C 1
ATOM 837 O O . GLN A 1 101 ? 7.709 -22.455 27.307 1.00 73.94 101 GLN A O 1
ATOM 842 N N . LEU A 1 102 ? 6.248 -22.288 28.990 1.00 76.62 102 LEU A N 1
ATOM 843 C CA . LEU A 1 102 ? 7.055 -23.075 29.921 1.00 76.62 102 LEU A CA 1
ATOM 844 C C . LEU A 1 102 ? 7.141 -24.558 29.535 1.00 76.62 102 LEU A C 1
ATOM 846 O O . LEU A 1 102 ? 8.217 -25.150 29.652 1.00 76.62 102 LEU A O 1
ATOM 850 N N . HIS A 1 103 ? 6.046 -25.158 29.062 1.00 82.44 103 HIS A N 1
ATOM 851 C CA . HIS A 1 103 ? 6.038 -26.531 28.546 1.00 82.44 103 HIS A CA 1
ATOM 852 C C . HIS A 1 103 ? 6.952 -26.671 27.324 1.00 82.44 103 HIS A C 1
ATOM 854 O O . HIS A 1 103 ? 7.754 -27.603 27.229 1.00 82.44 103 HIS A O 1
ATOM 860 N N . ALA A 1 104 ? 6.899 -25.695 26.428 1.00 78.31 104 ALA A N 1
ATOM 861 C CA . ALA A 1 104 ? 7.732 -25.663 25.245 1.00 78.31 104 ALA A CA 1
ATOM 862 C C . ALA A 1 104 ? 9.228 -25.493 25.608 1.00 78.31 104 ALA A C 1
ATOM 864 O O . ALA A 1 104 ? 10.080 -26.257 25.143 1.00 78.31 104 ALA A O 1
ATOM 865 N N . GLN A 1 105 ? 9.563 -24.622 26.572 1.00 78.56 105 GLN A N 1
ATOM 866 C CA . GLN A 1 105 ? 10.924 -24.541 27.127 1.00 78.56 105 GLN A CA 1
ATOM 867 C C . GLN A 1 105 ? 11.387 -25.834 27.804 1.00 78.56 105 GLN A C 1
ATOM 869 O O . GLN A 1 105 ? 12.569 -26.185 27.718 1.00 78.56 105 GLN A O 1
ATOM 874 N N . PHE A 1 106 ? 10.489 -26.533 28.505 1.00 82.94 106 PHE A N 1
ATOM 875 C CA . PHE A 1 106 ? 10.793 -27.825 29.111 1.00 82.94 106 PHE A CA 1
ATOM 876 C C . PHE A 1 106 ? 11.220 -28.837 28.043 1.00 82.94 106 PHE A C 1
ATOM 878 O O . PHE A 1 106 ? 12.251 -29.493 28.221 1.00 82.94 106 PHE A O 1
ATOM 885 N N . MET A 1 107 ? 10.501 -28.901 26.917 1.00 84.06 107 MET A N 1
ATOM 886 C CA . MET A 1 107 ? 10.845 -29.774 25.793 1.00 84.06 107 MET A CA 1
ATOM 887 C C . MET A 1 107 ? 12.179 -29.408 25.137 1.00 84.06 107 MET A C 1
ATOM 889 O O . MET A 1 107 ? 12.945 -30.304 24.780 1.00 84.06 107 MET A O 1
ATOM 893 N N . MET A 1 108 ? 12.481 -28.117 24.971 1.00 77.75 108 MET A N 1
ATOM 894 C CA . MET A 1 108 ? 13.739 -27.672 24.356 1.00 77.75 108 MET A CA 1
ATOM 895 C C . MET A 1 108 ? 14.959 -27.957 25.229 1.00 77.75 108 MET A C 1
ATOM 897 O O . MET A 1 108 ? 15.980 -28.419 24.732 1.00 77.75 108 MET A O 1
ATOM 901 N N . LYS A 1 109 ? 14.866 -27.666 26.531 1.00 77.94 109 LYS A N 1
ATOM 902 C CA . LYS A 1 109 ? 16.014 -27.726 27.451 1.00 77.94 109 LYS A CA 1
ATOM 903 C C . LYS A 1 109 ? 16.289 -29.122 27.995 1.00 77.94 109 LYS A C 1
ATOM 905 O O . LYS A 1 109 ? 17.335 -29.335 28.598 1.00 77.94 109 LYS A O 1
ATOM 910 N N . ASN A 1 110 ? 15.369 -30.061 27.789 1.00 81.81 110 ASN A N 1
ATOM 911 C CA . ASN A 1 110 ? 15.516 -31.445 28.223 1.00 81.81 110 ASN A CA 1
ATOM 912 C C . ASN A 1 110 ? 15.272 -32.431 27.062 1.00 81.81 110 ASN A C 1
ATOM 914 O O . ASN A 1 110 ? 14.412 -33.303 27.188 1.00 81.81 110 ASN A O 1
ATOM 918 N N . PRO A 1 111 ? 16.004 -32.319 25.936 1.00 81.88 111 PRO A N 1
ATOM 919 C CA . PRO A 1 111 ? 15.755 -33.127 24.735 1.00 81.88 111 PRO A CA 1
ATOM 920 C C . PRO A 1 111 ? 15.961 -34.634 24.968 1.00 81.88 111 PRO A C 1
ATOM 922 O O . PRO A 1 111 ? 15.353 -35.461 24.293 1.00 81.88 111 PRO A O 1
ATOM 925 N N . GLU A 1 112 ? 16.779 -34.984 25.960 1.00 83.88 112 GLU A N 1
ATOM 926 C CA . GLU A 1 112 ? 17.098 -36.364 26.335 1.00 83.88 112 GLU A CA 1
ATOM 927 C C . GLU A 1 112 ? 16.055 -37.008 27.265 1.00 83.88 112 GLU A C 1
ATOM 929 O O . GLU A 1 112 ? 16.122 -38.207 27.535 1.00 83.88 112 GLU A O 1
ATOM 934 N N . LEU A 1 113 ? 15.093 -36.243 27.804 1.00 84.69 113 LEU A N 1
ATOM 935 C CA . LEU A 1 113 ? 14.063 -36.819 28.670 1.00 84.69 113 LEU A CA 1
ATOM 936 C C . LEU A 1 113 ? 13.018 -37.568 27.827 1.00 84.69 113 LEU A C 1
ATOM 938 O O . LEU A 1 113 ? 12.425 -36.953 26.940 1.00 84.69 113 LEU A O 1
ATOM 942 N N . PRO A 1 114 ? 12.681 -38.834 28.159 1.00 84.44 114 PRO A N 1
ATOM 943 C CA . PRO A 1 114 ? 11.648 -39.589 27.443 1.00 84.44 114 PRO A CA 1
ATOM 944 C C . PRO A 1 114 ? 10.312 -38.842 27.352 1.00 84.44 114 PRO A C 1
ATOM 946 O O . PRO A 1 114 ? 9.715 -38.774 26.287 1.00 84.44 114 PRO A O 1
ATOM 949 N N . LEU A 1 115 ? 9.904 -38.177 28.439 1.00 81.94 115 LEU A N 1
ATOM 950 C CA . LEU A 1 115 ? 8.689 -37.359 28.476 1.00 81.94 115 LEU A CA 1
ATOM 951 C C . LEU A 1 115 ? 8.723 -36.201 27.465 1.00 81.94 115 LEU A C 1
ATOM 953 O O . LEU A 1 115 ? 7.720 -35.912 26.826 1.00 81.94 115 LEU A O 1
ATOM 957 N N . ALA A 1 116 ? 9.875 -35.544 27.296 1.00 82.88 116 ALA A N 1
ATOM 958 C CA . ALA A 1 116 ? 10.026 -34.479 26.309 1.00 82.88 116 ALA A CA 1
ATOM 959 C C . ALA A 1 116 ? 9.987 -35.035 24.878 1.00 82.88 116 ALA A C 1
ATOM 961 O O . ALA A 1 116 ? 9.381 -34.423 24.006 1.00 82.88 116 ALA A O 1
ATOM 962 N N . GLN A 1 117 ? 10.587 -36.202 24.633 1.00 85.31 117 GLN A N 1
ATOM 963 C CA . GLN A 1 117 ? 10.555 -36.863 23.324 1.00 85.31 117 GLN A CA 1
ATOM 964 C C . GLN A 1 117 ? 9.154 -37.353 22.946 1.00 85.31 117 GLN A C 1
ATOM 966 O O . GLN A 1 117 ? 8.794 -37.319 21.773 1.00 85.31 117 GLN A O 1
ATOM 971 N N . GLU A 1 118 ? 8.371 -37.809 23.923 1.00 85.56 118 GLU A N 1
ATOM 972 C CA . GLU A 1 118 ? 6.980 -38.211 23.722 1.00 85.56 118 GLU A CA 1
ATOM 973 C C . GLU A 1 118 ? 6.070 -37.004 23.498 1.00 85.56 118 GLU A C 1
ATOM 975 O O . GLU A 1 118 ? 5.289 -37.029 22.552 1.00 85.56 118 GLU A O 1
ATOM 980 N N . LEU A 1 119 ? 6.229 -35.924 24.274 1.00 82.94 119 LEU A N 1
ATOM 981 C CA . LEU A 1 119 ? 5.509 -34.664 24.057 1.00 82.94 119 LEU A CA 1
ATOM 982 C C . LEU A 1 119 ? 5.720 -34.120 22.642 1.00 82.94 119 LEU A C 1
ATOM 984 O O . LEU A 1 119 ? 4.756 -33.781 21.978 1.00 82.94 119 LEU A O 1
ATOM 988 N N . ARG A 1 120 ? 6.954 -34.109 22.122 1.00 85.06 120 ARG A N 1
ATOM 989 C CA . ARG A 1 120 ? 7.243 -33.627 20.752 1.00 85.06 120 ARG A CA 1
ATOM 990 C C . ARG A 1 120 ? 6.511 -34.391 19.642 1.00 85.06 120 ARG A C 1
ATOM 992 O O . ARG A 1 120 ? 6.440 -33.902 18.520 1.00 85.06 120 ARG A O 1
ATOM 999 N N . LYS A 1 121 ? 6.034 -35.606 19.925 1.00 84.94 121 LYS A N 1
ATOM 1000 C CA . LYS A 1 121 ? 5.291 -36.440 18.970 1.00 84.94 121 LYS A CA 1
ATOM 1001 C C . LYS A 1 121 ? 3.784 -36.204 19.034 1.00 84.94 121 LYS A C 1
ATOM 1003 O O . LYS A 1 121 ? 3.070 -36.761 18.206 1.00 84.94 121 LYS A O 1
ATOM 1008 N N . THR A 1 122 ? 3.296 -35.456 20.021 1.00 85.06 122 THR A N 1
ATOM 1009 C CA . THR A 1 122 ? 1.877 -35.123 20.133 1.00 85.06 122 THR A CA 1
ATOM 1010 C C . THR A 1 122 ? 1.570 -33.826 19.397 1.00 85.06 122 THR A C 1
ATOM 1012 O O . THR A 1 122 ? 2.443 -32.977 19.232 1.00 85.06 122 THR A O 1
ATOM 1015 N N . GLU A 1 123 ? 0.318 -33.670 18.968 1.00 81.56 123 GLU A N 1
ATOM 1016 C CA . GLU A 1 123 ? -0.189 -32.452 18.317 1.00 81.56 123 GLU A CA 1
ATOM 1017 C C . GLU A 1 123 ? 0.088 -31.212 19.181 1.00 81.56 123 GLU A C 1
ATOM 1019 O O . GLU A 1 123 ? 0.693 -30.252 18.721 1.00 81.56 123 GLU A O 1
ATOM 1024 N N . TYR A 1 124 ? -0.190 -31.303 20.486 1.00 80.69 124 TYR A N 1
ATOM 1025 C CA . TYR A 1 124 ? 0.127 -30.252 21.452 1.00 80.69 124 TYR A CA 1
ATOM 1026 C C . TYR A 1 124 ? 1.624 -29.912 21.501 1.00 80.69 124 TYR A C 1
ATOM 1028 O O . TYR A 1 124 ? 1.992 -28.742 21.542 1.00 80.69 124 TYR A O 1
ATOM 1036 N N . GLY A 1 125 ? 2.519 -30.904 21.500 1.00 78.62 125 GLY A N 1
ATOM 1037 C CA . GLY A 1 125 ? 3.955 -30.627 21.497 1.00 78.62 125 GLY A CA 1
ATOM 1038 C C . GLY A 1 125 ? 4.467 -30.051 20.177 1.00 78.62 125 GLY A C 1
ATOM 1039 O O . GLY A 1 125 ? 5.408 -29.260 20.200 1.00 78.62 125 GLY A O 1
ATOM 1040 N N . GLN A 1 126 ? 3.851 -30.402 19.046 1.00 78.94 126 GLN A N 1
ATOM 1041 C CA . GLN A 1 126 ? 4.150 -29.800 17.744 1.00 78.94 126 GLN A CA 1
ATOM 1042 C C . GLN A 1 126 ? 3.686 -28.340 17.690 1.00 78.94 126 GLN A C 1
ATOM 1044 O O . GLN A 1 126 ? 4.488 -27.478 17.335 1.00 78.94 126 GLN A O 1
ATOM 1049 N N . GLU A 1 127 ? 2.465 -28.045 18.150 1.00 79.25 127 GLU A N 1
ATOM 1050 C CA . GLU A 1 127 ? 1.958 -26.674 18.307 1.00 79.25 127 GLU A CA 1
ATOM 1051 C C . GLU A 1 127 ? 2.877 -25.834 19.199 1.00 79.25 127 GLU A C 1
ATOM 1053 O O . GLU A 1 127 ? 3.253 -24.727 18.840 1.00 79.25 127 GLU A O 1
ATOM 1058 N N . LEU A 1 128 ? 3.297 -26.367 20.349 1.00 78.81 128 LEU A N 1
ATOM 1059 C CA . LEU A 1 128 ? 4.198 -25.679 21.275 1.00 78.81 128 LEU A CA 1
ATOM 1060 C C . LEU A 1 128 ? 5.576 -25.372 20.666 1.00 78.81 128 LEU A C 1
ATOM 1062 O O . LEU A 1 128 ? 6.191 -24.356 20.997 1.00 78.81 128 LEU A O 1
ATOM 1066 N N . LEU A 1 129 ? 6.096 -26.266 19.822 1.00 73.62 129 LEU A N 1
ATOM 1067 C CA . LEU A 1 129 ? 7.356 -26.045 19.114 1.00 73.62 129 LEU A CA 1
ATOM 1068 C C . LEU A 1 129 ? 7.200 -25.023 17.985 1.00 73.62 129 LEU A C 1
ATOM 1070 O O . LEU A 1 129 ? 8.113 -24.222 17.808 1.00 73.62 129 LEU A O 1
ATOM 1074 N N . ALA A 1 130 ? 6.066 -25.017 17.281 1.00 67.25 130 ALA A N 1
ATOM 1075 C CA . ALA A 1 130 ? 5.730 -24.000 16.288 1.00 67.25 130 ALA A CA 1
ATOM 1076 C C . ALA A 1 130 ? 5.544 -22.620 16.945 1.00 67.25 130 ALA A C 1
ATOM 1078 O O . ALA A 1 130 ? 6.164 -21.651 16.523 1.00 67.25 130 ALA A O 1
ATOM 1079 N N . GLU A 1 131 ? 4.815 -22.548 18.063 1.00 64.06 131 GLU A N 1
ATOM 1080 C CA . GLU A 1 131 ? 4.651 -21.331 18.869 1.00 64.06 131 GLU A CA 1
ATOM 1081 C C . GLU A 1 131 ? 5.998 -20.780 19.344 1.00 64.06 131 GLU A C 1
ATOM 1083 O O . GLU A 1 131 ? 6.217 -19.572 19.308 1.00 64.06 131 GLU A O 1
ATOM 1088 N N . ILE A 1 132 ? 6.931 -21.642 19.771 1.00 59.28 132 ILE A N 1
ATOM 1089 C CA . ILE A 1 132 ? 8.298 -21.222 20.101 1.00 59.28 132 ILE A CA 1
ATOM 1090 C C . ILE A 1 132 ? 9.103 -20.846 18.859 1.00 59.28 132 ILE A C 1
ATOM 1092 O O . ILE A 1 132 ? 9.897 -19.921 18.951 1.00 59.28 132 ILE A O 1
ATOM 1096 N N . ALA A 1 133 ? 8.958 -21.526 17.725 1.00 53.47 133 ALA A N 1
ATOM 1097 C CA . ALA A 1 133 ? 9.629 -21.117 16.491 1.00 53.47 133 ALA A CA 1
ATOM 1098 C C . ALA A 1 133 ? 9.184 -19.704 16.067 1.00 53.47 133 ALA A C 1
ATOM 1100 O O . ALA A 1 133 ? 10.015 -18.912 15.636 1.00 53.47 133 ALA A O 1
ATOM 1101 N N . MET A 1 134 ? 7.917 -19.361 16.323 1.00 47.38 134 MET A N 1
ATOM 1102 C CA . MET A 1 134 ? 7.341 -18.027 16.130 1.00 47.38 134 MET A CA 1
ATOM 1103 C C . MET A 1 134 ? 7.706 -17.013 17.237 1.00 47.38 134 MET A C 1
ATOM 1105 O O . MET A 1 134 ? 7.732 -15.815 16.979 1.00 47.38 134 MET A O 1
ATOM 1109 N N . THR A 1 135 ? 7.995 -17.456 18.472 1.00 41.81 135 THR A N 1
ATOM 1110 C CA . THR A 1 135 ? 8.303 -16.581 19.636 1.00 41.81 135 THR A CA 1
ATOM 1111 C C . THR A 1 135 ? 9.744 -16.649 20.144 1.00 41.81 135 THR A C 1
ATOM 1113 O O . THR A 1 135 ? 10.076 -16.009 21.150 1.00 41.81 135 THR A O 1
ATOM 1116 N N . GLN A 1 136 ? 10.642 -17.376 19.471 1.00 34.56 136 GLN A N 1
ATOM 1117 C CA . GLN A 1 136 ? 12.069 -17.141 19.643 1.00 34.56 136 GLN A CA 1
ATOM 1118 C C . GLN A 1 136 ? 12.290 -15.665 19.327 1.00 34.56 136 GLN A C 1
ATOM 1120 O O . GLN A 1 136 ? 11.789 -15.196 18.305 1.00 34.56 136 GLN A O 1
ATOM 1125 N N . PRO A 1 137 ? 12.999 -14.909 20.184 1.00 28.83 137 PRO A N 1
ATOM 1126 C CA . PRO A 1 137 ? 13.444 -13.601 19.768 1.00 28.83 137 PRO A CA 1
ATOM 1127 C C . PRO A 1 137 ? 14.293 -13.838 18.520 1.00 28.83 137 PRO A C 1
ATOM 1129 O O . PRO A 1 137 ? 15.439 -14.282 18.628 1.00 28.83 137 PRO A O 1
ATOM 1132 N N . ARG A 1 138 ? 13.732 -13.538 17.338 1.00 30.17 138 ARG A N 1
ATOM 1133 C CA . ARG A 1 138 ? 14.548 -13.060 16.229 1.00 30.17 138 ARG A CA 1
ATOM 1134 C C . ARG A 1 138 ? 15.455 -12.023 16.876 1.00 30.17 138 ARG A C 1
ATOM 1136 O O . ARG A 1 138 ? 14.987 -11.230 17.707 1.00 30.17 138 ARG A O 1
ATOM 1143 N N . GLN A 1 139 ? 16.763 -12.115 16.638 1.00 29.83 139 GLN A N 1
ATOM 1144 C CA . GLN A 1 139 ? 17.644 -11.050 17.100 1.00 29.83 139 GLN A CA 1
ATOM 1145 C C . GLN A 1 139 ? 16.977 -9.730 16.714 1.00 29.83 139 GLN A C 1
ATOM 1147 O O . GLN A 1 139 ? 16.449 -9.626 15.612 1.00 29.83 139 GLN A O 1
ATOM 1152 N N . LEU A 1 140 ? 16.907 -8.788 17.660 1.00 28.41 140 LEU A N 1
ATOM 1153 C CA . LEU A 1 140 ? 16.459 -7.429 17.376 1.00 28.41 140 LEU A CA 1
ATOM 1154 C C . LEU A 1 140 ? 17.385 -6.901 16.283 1.00 28.41 140 LEU A C 1
ATOM 1156 O O . LEU A 1 140 ? 18.514 -6.492 16.551 1.00 28.41 140 LEU A O 1
ATOM 1160 N N . GLU A 1 141 ? 16.919 -7.021 15.055 1.00 34.66 141 GLU A N 1
ATOM 1161 C CA . GLU A 1 141 ? 17.665 -6.787 13.841 1.00 34.66 141 GLU A CA 1
ATOM 1162 C C . GLU A 1 141 ? 16.867 -5.743 13.090 1.00 34.66 141 GLU A C 1
ATOM 1164 O O . GLU A 1 141 ? 15.806 -6.004 12.539 1.00 34.66 141 GLU A O 1
ATOM 1169 N N . THR A 1 142 ? 17.356 -4.511 13.135 1.00 35.50 142 THR A N 1
ATOM 1170 C CA . THR A 1 142 ? 16.928 -3.478 12.204 1.00 35.50 142 THR A CA 1
ATOM 1171 C C . THR A 1 142 ? 17.217 -3.976 10.801 1.00 35.50 142 THR A C 1
ATOM 1173 O O . THR A 1 142 ? 18.396 -3.983 10.466 1.00 35.50 142 THR A O 1
ATOM 1176 N N . GLY A 1 143 ? 16.213 -4.420 10.038 1.00 40.03 143 GLY A N 1
ATOM 1177 C CA . GLY A 1 143 ? 16.363 -4.862 8.643 1.00 40.03 143 GLY A CA 1
ATOM 1178 C C . GLY A 1 143 ? 17.759 -5.412 8.326 1.00 40.03 143 GLY A C 1
ATOM 1179 O O . GLY A 1 143 ? 18.552 -4.728 7.689 1.00 40.03 143 GLY A O 1
ATOM 1180 N N . THR A 1 144 ? 18.152 -6.557 8.897 1.00 38.28 144 THR A N 1
ATOM 1181 C CA . THR A 1 144 ? 19.480 -7.141 8.606 1.00 38.28 144 THR A CA 1
ATOM 1182 C C . THR A 1 144 ? 19.414 -8.401 7.763 1.00 38.28 144 THR A C 1
ATOM 1184 O O . THR A 1 144 ? 20.419 -9.101 7.668 1.00 38.28 144 THR A O 1
ATOM 1187 N N . GLY A 1 145 ? 18.288 -8.676 7.104 1.00 36.31 145 GLY A N 1
ATOM 1188 C CA . GLY A 1 145 ? 18.384 -9.431 5.864 1.00 36.31 145 GLY A CA 1
ATOM 1189 C C . GLY A 1 145 ? 19.230 -8.600 4.905 1.00 36.31 145 GLY A C 1
ATOM 1190 O O . GLY A 1 145 ? 18.860 -7.483 4.547 1.00 36.31 145 GLY A O 1
ATOM 1191 N N . GLN A 1 146 ? 20.391 -9.104 4.499 1.00 35.41 146 GLN A N 1
ATOM 1192 C CA . GLN A 1 146 ? 21.115 -8.548 3.363 1.00 35.41 146 GLN A CA 1
ATOM 1193 C C . GLN A 1 146 ? 20.216 -8.604 2.108 1.00 35.41 146 GLN A C 1
ATOM 1195 O O . GLN A 1 146 ? 20.425 -7.815 1.176 1.00 35.41 146 GLN A O 1
ATOM 1200 N N . ASN A 1 147 ? 19.218 -9.510 2.092 1.00 42.09 147 ASN A N 1
ATOM 1201 C CA . ASN A 1 147 ? 18.266 -9.747 1.008 1.00 42.09 147 ASN A CA 1
ATOM 1202 C C . ASN A 1 147 ? 17.046 -10.640 1.387 1.00 42.09 147 ASN A C 1
ATOM 1204 O O . ASN A 1 147 ? 16.953 -11.150 2.500 1.00 42.09 147 ASN A O 1
ATOM 1208 N N . ILE A 1 148 ? 16.139 -10.860 0.416 1.00 40.94 148 ILE A N 1
ATOM 1209 C CA . ILE A 1 148 ? 15.011 -11.824 0.468 1.00 40.94 148 ILE A CA 1
ATOM 1210 C C . ILE A 1 148 ? 15.489 -13.260 0.759 1.00 40.94 148 ILE A C 1
ATOM 1212 O O . ILE A 1 148 ? 14.770 -14.041 1.382 1.00 40.94 148 ILE A O 1
ATOM 1216 N N . VAL A 1 149 ? 16.694 -13.612 0.305 1.00 38.19 149 VAL A N 1
ATOM 1217 C CA . VAL A 1 149 ? 17.280 -14.953 0.449 1.00 38.19 149 VAL A CA 1
ATOM 1218 C C . VAL A 1 149 ? 17.573 -15.274 1.918 1.00 38.19 149 VAL A C 1
ATOM 1220 O O . VAL A 1 149 ? 17.292 -16.384 2.348 1.00 38.19 149 VAL A O 1
ATOM 1223 N N . ASP A 1 150 ? 18.016 -14.306 2.722 1.00 47.19 150 ASP A N 1
ATOM 1224 C CA . ASP A 1 150 ? 18.262 -14.496 4.158 1.00 47.19 150 ASP A CA 1
ATOM 1225 C C . ASP A 1 150 ? 16.968 -14.775 4.943 1.00 47.19 150 ASP A C 1
ATOM 1227 O O . ASP A 1 150 ? 16.980 -15.486 5.951 1.00 47.19 150 ASP A O 1
ATOM 1231 N N . GLU A 1 151 ? 15.838 -14.227 4.485 1.00 46.72 151 GLU A N 1
ATOM 1232 C CA . GLU A 1 151 ? 14.519 -14.501 5.062 1.00 46.72 151 GLU A CA 1
ATOM 1233 C C . GLU A 1 151 ? 13.959 -15.850 4.586 1.00 46.72 151 GLU A C 1
ATOM 1235 O O . GLU A 1 151 ? 13.430 -16.612 5.392 1.00 46.72 151 GLU A O 1
ATOM 1240 N N . GLN A 1 152 ? 14.149 -16.207 3.312 1.00 42.69 152 GLN A N 1
ATOM 1241 C CA . GLN A 1 152 ? 13.667 -17.469 2.730 1.00 42.69 152 GLN A CA 1
ATOM 1242 C C . GLN A 1 152 ? 14.511 -18.699 3.122 1.00 42.69 152 GLN A C 1
ATOM 1244 O O . GLN A 1 152 ? 13.962 -19.790 3.294 1.00 42.69 152 GLN A O 1
ATOM 1249 N N . GLU A 1 153 ? 15.825 -18.543 3.330 1.00 42.19 153 GLU A N 1
ATOM 1250 C CA . GLU A 1 153 ? 16.701 -19.583 3.890 1.00 42.19 153 GLU A CA 1
ATOM 1251 C C . GLU A 1 153 ? 16.398 -19.838 5.374 1.00 42.19 153 GLU A C 1
ATOM 1253 O O . GLU A 1 153 ? 16.431 -20.990 5.818 1.00 42.19 153 GLU A O 1
ATOM 1258 N N . ARG A 1 154 ? 16.039 -18.795 6.143 1.00 44.94 154 ARG A N 1
ATOM 1259 C CA . ARG A 1 154 ? 15.529 -18.951 7.521 1.00 44.94 154 ARG A CA 1
ATOM 1260 C C . ARG A 1 154 ? 14.251 -19.799 7.559 1.00 44.94 154 ARG A C 1
ATOM 1262 O O . ARG A 1 154 ? 14.098 -20.591 8.489 1.00 44.94 154 ARG A O 1
ATOM 1269 N N . ASP A 1 155 ? 13.411 -19.702 6.530 1.00 39.78 155 ASP A N 1
ATOM 1270 C CA . ASP A 1 155 ? 12.145 -20.436 6.400 1.00 39.78 155 ASP A CA 1
ATOM 1271 C C . ASP A 1 155 ? 12.291 -21.821 5.720 1.00 39.78 155 ASP A C 1
ATOM 1273 O O . ASP A 1 155 ? 11.301 -22.519 5.503 1.00 39.78 155 ASP A O 1
ATOM 1277 N N . SER A 1 156 ? 13.521 -22.283 5.436 1.00 38.84 156 SER A N 1
ATOM 1278 C CA . SER A 1 156 ? 13.810 -23.613 4.852 1.00 38.84 156 SER A CA 1
ATOM 1279 C C . SER A 1 156 ? 13.109 -23.896 3.511 1.00 38.84 156 SER A C 1
ATOM 1281 O O . SER A 1 156 ? 12.729 -25.036 3.229 1.00 38.84 156 SER A O 1
ATOM 1283 N N . VAL A 1 157 ? 12.946 -22.872 2.670 1.00 39.59 157 VAL A N 1
ATOM 1284 C CA . VAL A 1 157 ? 12.360 -23.002 1.328 1.00 39.59 157 VAL A CA 1
ATOM 1285 C C . VAL A 1 157 ? 13.442 -23.432 0.327 1.00 39.59 157 VAL A C 1
ATOM 1287 O O . VAL A 1 157 ? 14.481 -22.785 0.214 1.00 39.59 157 VAL A O 1
ATOM 1290 N N . GLU A 1 158 ? 13.219 -24.524 -0.418 1.00 32.25 158 GLU A N 1
ATOM 1291 C CA . GLU A 1 158 ? 14.083 -24.891 -1.554 1.00 32.25 158 GLU A CA 1
ATOM 1292 C C . GLU A 1 158 ? 14.007 -23.791 -2.625 1.00 32.25 158 GLU A C 1
ATOM 1294 O O . GLU A 1 158 ? 12.939 -23.526 -3.178 1.00 32.25 158 GLU A O 1
ATOM 1299 N N . MET A 1 159 ? 15.137 -23.137 -2.909 1.00 39.41 159 MET A N 1
ATOM 1300 C CA . MET A 1 159 ? 15.189 -22.051 -3.886 1.00 39.41 159 MET A CA 1
ATOM 1301 C C . MET A 1 159 ? 15.274 -22.583 -5.319 1.00 39.41 159 MET A C 1
ATOM 1303 O O . MET A 1 159 ? 16.210 -23.302 -5.677 1.00 39.41 159 MET A O 1
ATOM 1307 N N . GLU A 1 160 ? 14.330 -22.164 -6.158 1.00 42.25 160 GLU A N 1
ATOM 1308 C CA . GLU A 1 160 ? 14.513 -22.154 -7.610 1.00 42.25 160 GLU A CA 1
ATOM 1309 C C . GLU A 1 160 ? 15.486 -21.022 -7.994 1.00 42.25 160 GLU A C 1
ATOM 1311 O O . GLU A 1 160 ? 15.588 -20.014 -7.292 1.00 42.25 160 GLU A O 1
ATOM 1316 N N . GLU A 1 161 ? 16.236 -21.182 -9.091 1.00 46.38 161 GLU A N 1
ATOM 1317 C CA . GLU A 1 161 ? 17.118 -20.124 -9.605 1.00 46.38 161 GLU A CA 1
ATOM 1318 C C . GLU A 1 161 ? 16.308 -18.833 -9.807 1.00 46.38 161 GLU A C 1
ATOM 1320 O O . GLU A 1 161 ? 15.330 -18.822 -10.555 1.00 46.38 161 GLU A O 1
ATOM 1325 N N . VAL A 1 162 ? 16.703 -17.739 -9.140 1.00 50.84 162 VAL A N 1
ATOM 1326 C CA . VAL A 1 162 ? 16.025 -16.448 -9.300 1.00 50.84 162 VAL A CA 1
ATOM 1327 C C . VAL A 1 162 ? 16.200 -15.997 -10.744 1.00 50.84 162 VAL A C 1
ATOM 1329 O O . VAL A 1 162 ? 17.307 -15.658 -11.173 1.00 50.84 162 VAL A O 1
ATOM 1332 N N . GLU A 1 163 ? 15.105 -15.973 -11.504 1.00 60.47 163 GLU A N 1
ATOM 1333 C CA . GLU A 1 163 ? 15.111 -15.357 -12.823 1.00 60.47 163 GLU A CA 1
ATOM 1334 C C . GLU A 1 163 ? 15.468 -13.876 -12.657 1.00 60.47 163 GLU A C 1
ATOM 1336 O O . GLU A 1 163 ? 14.687 -13.065 -12.158 1.00 60.47 163 GLU A O 1
ATOM 1341 N N . GLN A 1 164 ? 16.681 -13.517 -13.083 1.00 73.69 164 GLN A N 1
ATOM 1342 C CA . GLN A 1 164 ? 17.203 -12.152 -12.988 1.00 73.69 164 GLN A CA 1
ATOM 1343 C C . GLN A 1 164 ? 16.289 -11.130 -13.687 1.00 73.69 164 GLN A C 1
ATOM 1345 O O . GLN A 1 164 ? 16.286 -9.952 -13.335 1.00 73.69 164 GLN A O 1
ATOM 1350 N N . PHE A 1 165 ? 15.504 -11.579 -14.669 1.00 75.88 165 PHE A N 1
ATOM 1351 C CA . PHE A 1 165 ? 14.595 -10.757 -15.452 1.00 75.88 165 PHE A CA 1
ATOM 1352 C C . PHE A 1 165 ? 13.214 -11.393 -15.517 1.00 75.88 165 PHE A C 1
ATOM 1354 O O . PHE A 1 165 ? 13.056 -12.470 -16.086 1.00 75.88 165 PHE A O 1
ATOM 1361 N N . GLU A 1 166 ? 12.209 -10.664 -15.049 1.00 81.25 166 GLU A N 1
ATOM 1362 C CA . GLU A 1 166 ? 10.819 -11.105 -15.052 1.00 81.25 166 GLU A CA 1
ATOM 1363 C C . GLU A 1 166 ? 9.951 -10.099 -15.817 1.00 81.25 166 GLU A C 1
ATOM 1365 O O . GLU A 1 166 ? 10.166 -8.883 -15.759 1.00 81.25 166 GLU A O 1
ATOM 1370 N N . THR A 1 167 ? 8.963 -10.591 -16.569 1.00 82.44 167 THR A N 1
ATOM 1371 C CA . THR A 1 167 ? 7.978 -9.724 -17.225 1.00 82.44 167 THR A CA 1
ATOM 1372 C C . THR A 1 167 ? 6.559 -10.246 -17.037 1.00 82.44 167 THR A C 1
ATOM 1374 O O . THR A 1 167 ? 6.263 -11.352 -17.487 1.00 82.44 167 THR A O 1
ATOM 1377 N N . LYS A 1 168 ? 5.664 -9.415 -16.490 1.00 85.75 168 LYS A N 1
ATOM 1378 C CA . LYS A 1 168 ? 4.230 -9.701 -16.318 1.00 85.75 168 LYS A CA 1
ATOM 1379 C C . LYS A 1 168 ? 3.427 -8.863 -17.328 1.00 85.75 168 LYS A C 1
ATOM 1381 O O . LYS A 1 168 ? 3.264 -7.652 -17.136 1.00 85.75 168 LYS A O 1
ATOM 1386 N N . PRO A 1 169 ? 2.994 -9.437 -18.471 1.00 85.94 169 PRO A N 1
ATOM 1387 C CA . PRO A 1 169 ? 2.122 -8.737 -19.406 1.00 85.94 169 PRO A CA 1
ATOM 1388 C C . PRO A 1 169 ? 0.712 -8.650 -18.830 1.00 85.94 169 PRO A C 1
ATOM 1390 O O . PRO A 1 169 ? 0.159 -9.640 -18.364 1.00 85.94 169 PRO A O 1
ATOM 1393 N N . PHE A 1 170 ? 0.099 -7.481 -18.940 1.00 88.00 170 PHE A N 1
ATOM 1394 C CA . PHE A 1 170 ? -1.308 -7.304 -18.628 1.00 88.00 170 PHE A CA 1
ATOM 1395 C C . PHE A 1 170 ? -2.117 -7.339 -19.926 1.00 88.00 170 PHE A C 1
ATOM 1397 O O . PHE A 1 170 ? -1.956 -6.482 -20.802 1.00 88.00 170 PHE A O 1
ATOM 1404 N N . ILE A 1 171 ? -2.968 -8.355 -20.058 1.00 87.06 171 ILE A N 1
ATOM 1405 C CA . ILE A 1 171 ? -3.800 -8.600 -21.237 1.00 87.06 171 ILE A CA 1
ATOM 1406 C C . ILE A 1 171 ? -5.260 -8.535 -20.801 1.00 87.06 171 ILE A C 1
ATOM 1408 O O . ILE A 1 171 ? -5.689 -9.296 -19.937 1.00 87.06 171 ILE A O 1
ATOM 1412 N N . VAL A 1 172 ? -6.030 -7.640 -21.419 1.00 89.69 172 VAL A N 1
ATOM 1413 C CA . VAL A 1 172 ? -7.482 -7.597 -21.217 1.00 89.69 172 VAL A CA 1
ATOM 1414 C C . VAL A 1 172 ? -8.110 -8.847 -21.851 1.00 89.69 172 VAL A C 1
ATOM 1416 O O . VAL A 1 172 ? -7.796 -9.145 -23.008 1.00 89.69 172 VAL A O 1
ATOM 1419 N N . PRO A 1 173 ? -8.989 -9.587 -21.150 1.00 90.50 173 PRO A N 1
ATOM 1420 C CA . PRO A 1 173 ? -9.652 -10.762 -21.709 1.00 90.50 173 PRO A CA 1
ATOM 1421 C C . PRO A 1 173 ? -10.295 -10.496 -23.075 1.00 90.50 173 PRO A C 1
ATOM 1423 O O . PRO A 1 173 ? -11.013 -9.518 -23.265 1.00 90.50 173 PRO A O 1
ATOM 1426 N N . GLY A 1 174 ? -10.028 -11.379 -24.039 1.00 85.81 174 GLY A N 1
ATOM 1427 C CA . GLY A 1 174 ? -10.494 -11.234 -25.423 1.00 85.81 174 GLY A CA 1
ATOM 1428 C C . GLY A 1 174 ? -9.592 -10.383 -26.328 1.00 85.81 174 GLY A C 1
ATOM 1429 O O . GLY A 1 174 ? -9.851 -10.317 -27.529 1.00 85.81 174 GLY A O 1
ATOM 1430 N N . MET A 1 175 ? -8.520 -9.785 -25.798 1.00 82.25 175 MET A N 1
ATOM 1431 C CA . MET A 1 175 ? -7.516 -9.053 -26.575 1.00 82.25 175 MET A CA 1
ATOM 1432 C C . MET A 1 175 ? -6.265 -9.904 -26.816 1.00 82.25 175 MET A C 1
ATOM 1434 O O . MET A 1 175 ? -5.784 -10.593 -25.923 1.00 82.25 175 MET A O 1
ATOM 1438 N N . GLU A 1 176 ? -5.700 -9.834 -28.025 1.00 77.19 176 GLU A N 1
ATOM 1439 C CA . GLU A 1 176 ? -4.454 -10.548 -28.361 1.00 77.19 176 GLU A CA 1
ATOM 1440 C C . GLU A 1 176 ? -3.192 -9.793 -27.917 1.00 77.19 176 GLU A C 1
ATOM 1442 O O . GLU A 1 176 ? -2.156 -10.401 -27.650 1.00 77.19 176 GLU A O 1
ATOM 1447 N N . ALA A 1 177 ? -3.252 -8.459 -27.868 1.00 76.31 177 ALA A N 1
ATOM 1448 C CA . ALA A 1 177 ? -2.107 -7.621 -27.533 1.00 76.31 177 ALA A CA 1
ATOM 1449 C C . ALA A 1 177 ? -2.139 -7.212 -26.052 1.00 76.31 177 ALA A C 1
ATOM 1451 O O . ALA A 1 177 ? -3.208 -6.856 -25.549 1.00 76.31 177 ALA A O 1
ATOM 1452 N N . PRO A 1 178 ? -0.985 -7.199 -25.359 1.00 80.31 178 PRO A N 1
ATOM 1453 C CA . PRO A 1 178 ? -0.914 -6.690 -23.999 1.00 80.31 178 PRO A CA 1
ATOM 1454 C C . PRO A 1 178 ? -1.215 -5.193 -23.977 1.00 80.31 178 PRO A C 1
ATOM 1456 O O . PRO A 1 178 ? -0.666 -4.418 -24.764 1.00 80.31 178 PRO A O 1
ATOM 1459 N N . PHE A 1 179 ? -2.078 -4.803 -23.048 1.00 81.88 179 PHE A N 1
ATOM 1460 C CA . PHE A 1 179 ? -2.425 -3.415 -22.786 1.00 81.88 179 PHE A CA 1
ATOM 1461 C C . PHE A 1 179 ? -1.315 -2.705 -21.999 1.00 81.88 179 PHE A C 1
ATOM 1463 O O . PHE A 1 179 ? -0.999 -1.548 -22.272 1.00 81.88 179 PHE A O 1
ATOM 1470 N N . SER A 1 180 ? -0.663 -3.421 -21.079 1.00 85.38 180 SER A N 1
ATOM 1471 C CA . SER A 1 180 ? 0.526 -2.946 -20.371 1.00 85.38 180 SER A CA 1
ATOM 1472 C C . SER A 1 180 ? 1.511 -4.089 -20.104 1.00 85.38 180 SER A C 1
ATOM 1474 O O . SER A 1 180 ? 1.212 -5.260 -20.339 1.00 85.38 180 SER A O 1
ATOM 1476 N N . LEU A 1 181 ? 2.717 -3.746 -19.659 1.00 84.50 181 LEU A N 1
ATOM 1477 C CA . LEU A 1 181 ? 3.767 -4.688 -19.284 1.00 84.50 181 LEU A CA 1
ATOM 1478 C C . LEU A 1 181 ? 4.491 -4.157 -18.051 1.00 84.50 181 LEU A C 1
ATOM 1480 O O . LEU A 1 181 ? 5.029 -3.048 -18.088 1.00 84.50 181 LEU A O 1
ATOM 1484 N N . LEU A 1 182 ? 4.550 -4.980 -17.012 1.00 88.69 182 LEU A N 1
ATOM 1485 C CA . LEU A 1 182 ? 5.510 -4.845 -15.929 1.00 88.69 182 LEU A CA 1
ATOM 1486 C C . LEU A 1 182 ? 6.765 -5.638 -16.300 1.00 88.69 182 LEU A C 1
ATOM 1488 O O . LEU A 1 182 ? 6.669 -6.777 -16.759 1.00 88.69 182 LEU A O 1
ATOM 1492 N N . ALA A 1 183 ? 7.932 -5.037 -16.116 1.00 86.12 183 ALA A N 1
ATOM 1493 C CA . ALA A 1 183 ? 9.211 -5.725 -16.202 1.00 86.12 183 ALA A CA 1
ATOM 1494 C C . ALA A 1 183 ? 10.065 -5.367 -14.988 1.00 86.12 183 ALA A C 1
ATOM 1496 O O . ALA A 1 183 ? 10.141 -4.192 -14.619 1.00 86.12 183 ALA A O 1
ATOM 1497 N N . THR A 1 184 ? 10.704 -6.365 -14.394 1.00 88.69 184 THR A N 1
ATOM 1498 C CA . THR A 1 184 ? 11.571 -6.212 -13.227 1.00 88.69 184 THR A CA 1
ATOM 1499 C C . THR A 1 184 ? 12.906 -6.895 -13.474 1.00 88.69 184 THR A C 1
ATOM 1501 O O . THR A 1 184 ? 12.967 -7.970 -14.068 1.00 88.69 184 THR A O 1
ATOM 1504 N N . GLU A 1 185 ? 13.976 -6.254 -13.022 1.00 86.31 185 GLU A N 1
ATOM 1505 C CA . GLU A 1 185 ? 15.318 -6.828 -12.952 1.00 86.31 185 GLU A CA 1
ATOM 1506 C C . GLU A 1 185 ? 15.715 -6.944 -11.488 1.00 86.31 185 GLU A C 1
ATOM 1508 O O . GLU A 1 185 ? 15.519 -5.993 -10.721 1.00 86.31 185 GLU A O 1
ATOM 1513 N N . ARG A 1 186 ? 16.271 -8.095 -11.117 1.00 85.25 186 ARG A N 1
ATOM 1514 C CA . ARG A 1 186 ? 16.738 -8.388 -9.765 1.00 85.25 186 ARG A CA 1
ATOM 1515 C C . ARG A 1 186 ? 18.265 -8.464 -9.716 1.00 85.25 186 ARG A C 1
ATOM 1517 O O . ARG A 1 186 ? 18.904 -8.815 -10.707 1.00 85.25 186 ARG A O 1
ATOM 1524 N N . ASP A 1 187 ? 18.852 -8.110 -8.577 1.00 79.69 187 ASP A N 1
ATOM 1525 C CA . ASP A 1 187 ? 20.264 -8.390 -8.300 1.00 79.69 187 ASP A CA 1
ATOM 1526 C C . ASP A 1 187 ? 20.483 -9.881 -7.965 1.00 79.69 187 ASP A C 1
ATOM 1528 O O . ASP A 1 187 ? 19.538 -10.667 -7.894 1.00 79.69 187 ASP A O 1
ATOM 1532 N N . GLU A 1 188 ? 21.739 -10.285 -7.745 1.00 73.31 188 GLU A N 1
ATOM 1533 C CA . GLU A 1 188 ? 22.117 -11.660 -7.347 1.00 73.31 188 GLU A CA 1
ATOM 1534 C C . GLU A 1 188 ? 21.452 -12.114 -6.034 1.00 73.31 188 GLU A C 1
ATOM 1536 O O . GLU A 1 188 ? 21.392 -13.299 -5.727 1.00 73.31 188 GLU A O 1
ATOM 1541 N N . ASN A 1 189 ? 20.934 -11.150 -5.280 1.00 66.75 189 ASN A N 1
ATOM 1542 C CA . ASN A 1 189 ? 20.272 -11.296 -4.000 1.00 66.75 189 ASN A CA 1
ATOM 1543 C C . ASN A 1 189 ? 18.733 -11.329 -4.136 1.00 66.75 189 ASN A C 1
ATOM 1545 O O . ASN A 1 189 ? 18.018 -11.376 -3.137 1.00 66.75 189 ASN A O 1
ATOM 1549 N N . GLY A 1 190 ? 18.200 -11.269 -5.359 1.00 73.62 190 GLY A N 1
ATOM 1550 C CA . GLY A 1 190 ? 16.766 -11.306 -5.633 1.00 73.62 190 GLY A CA 1
ATOM 1551 C C . GLY A 1 190 ? 16.015 -9.994 -5.388 1.00 73.62 190 GLY A C 1
ATOM 1552 O O . GLY A 1 190 ? 14.793 -9.965 -5.552 1.00 73.62 190 GLY A O 1
ATOM 1553 N N . ARG A 1 191 ? 16.695 -8.892 -5.055 1.00 82.88 191 ARG A N 1
ATOM 1554 C CA . ARG A 1 191 ? 16.065 -7.577 -4.855 1.00 82.88 191 ARG A CA 1
ATOM 1555 C C . ARG A 1 191 ? 15.887 -6.865 -6.179 1.00 82.88 191 ARG A C 1
ATOM 1557 O O . ARG A 1 191 ? 16.798 -6.838 -7.002 1.00 82.88 191 ARG A O 1
ATOM 1564 N N . ILE A 1 192 ? 14.734 -6.240 -6.376 1.00 88.81 192 ILE A N 1
ATOM 1565 C CA . ILE A 1 192 ? 14.446 -5.500 -7.604 1.00 88.81 192 ILE A CA 1
ATOM 1566 C C . ILE A 1 192 ? 15.316 -4.246 -7.677 1.00 88.81 192 ILE A C 1
ATOM 1568 O O . ILE A 1 192 ? 15.124 -3.300 -6.926 1.00 88.81 192 ILE A O 1
ATOM 1572 N N . ILE A 1 193 ? 16.230 -4.206 -8.640 1.00 90.75 193 ILE A N 1
ATOM 1573 C CA . ILE A 1 193 ? 17.098 -3.053 -8.914 1.00 90.75 193 ILE A CA 1
ATOM 1574 C C . ILE A 1 193 ? 16.578 -2.192 -10.064 1.00 90.75 193 ILE A C 1
ATOM 1576 O O . ILE A 1 193 ? 16.950 -1.024 -10.183 1.00 90.75 193 ILE A O 1
ATOM 1580 N N . GLN A 1 194 ? 15.676 -2.723 -10.895 1.00 91.44 194 GLN A N 1
ATOM 1581 C CA . GLN A 1 194 ? 15.005 -1.954 -11.938 1.00 91.44 194 GLN A CA 1
ATOM 1582 C C . GLN A 1 194 ? 13.552 -2.402 -12.100 1.00 91.44 194 GLN A C 1
ATOM 1584 O O . GLN A 1 194 ? 13.265 -3.592 -12.174 1.00 91.44 194 GLN A O 1
ATOM 1589 N N . LYS A 1 195 ? 12.633 -1.439 -12.220 1.00 92.31 195 LYS A N 1
ATOM 1590 C CA . LYS A 1 195 ? 11.237 -1.660 -12.621 1.00 92.31 195 LYS A CA 1
ATOM 1591 C C . LYS A 1 195 ? 10.919 -0.819 -13.839 1.00 92.31 195 LYS A C 1
ATOM 1593 O O . LYS A 1 195 ? 11.202 0.380 -13.868 1.00 92.31 195 LYS A O 1
ATOM 1598 N N . ALA A 1 196 ? 10.260 -1.416 -14.818 1.00 87.56 196 ALA A N 1
ATOM 1599 C CA . ALA A 1 196 ? 9.664 -0.692 -15.920 1.00 87.56 196 ALA A CA 1
ATOM 1600 C C . ALA A 1 196 ? 8.170 -0.979 -16.026 1.00 87.56 196 ALA A C 1
ATOM 1602 O O . ALA A 1 196 ? 7.742 -2.126 -16.122 1.00 87.56 196 ALA A O 1
ATOM 1603 N N . LEU A 1 197 ? 7.395 0.098 -16.071 1.00 85.62 197 LEU A N 1
ATOM 1604 C CA . LEU A 1 197 ? 5.972 0.077 -16.372 1.00 85.62 197 LEU A CA 1
ATOM 1605 C C . LEU A 1 197 ? 5.795 0.581 -17.802 1.00 85.62 197 LEU A C 1
ATOM 1607 O O . LEU A 1 197 ? 5.999 1.766 -18.087 1.00 85.62 197 LEU A O 1
ATOM 1611 N N . ALA A 1 198 ? 5.455 -0.318 -18.723 1.00 75.75 198 ALA A N 1
ATOM 1612 C CA . ALA A 1 198 ? 5.158 0.040 -20.101 1.00 75.75 198 ALA A CA 1
ATOM 1613 C C . ALA A 1 198 ? 3.749 0.630 -20.189 1.00 75.75 198 ALA A C 1
ATOM 1615 O O . ALA A 1 198 ? 2.751 -0.084 -20.294 1.00 75.75 198 ALA A O 1
ATOM 1616 N N . LEU A 1 199 ? 3.686 1.955 -20.164 1.00 67.69 199 LEU A N 1
ATOM 1617 C CA . LEU A 1 199 ? 2.485 2.723 -20.454 1.00 67.69 199 LEU A CA 1
ATOM 1618 C C . LEU A 1 199 ? 2.558 3.132 -21.929 1.00 67.69 199 LEU A C 1
ATOM 1620 O O . LEU A 1 199 ? 3.598 3.616 -22.385 1.00 67.69 199 LEU A O 1
ATOM 1624 N N . ALA A 1 200 ? 1.490 2.960 -22.703 1.00 51.00 200 ALA A N 1
ATOM 1625 C CA . ALA A 1 200 ? 1.468 3.536 -24.044 1.00 51.00 200 ALA A CA 1
ATOM 1626 C C . ALA A 1 200 ? 1.441 5.081 -23.932 1.00 51.00 200 ALA A C 1
ATOM 1628 O O . ALA A 1 200 ? 0.635 5.611 -23.157 1.00 51.00 200 ALA A O 1
ATOM 1629 N N . PRO A 1 201 ? 2.291 5.845 -24.658 1.00 51.47 201 PRO A N 1
ATOM 1630 C CA . PRO A 1 201 ? 3.434 5.450 -25.500 1.00 51.47 201 PRO A CA 1
ATOM 1631 C C . PRO A 1 201 ? 4.815 5.490 -24.798 1.00 51.47 201 PRO A C 1
ATOM 1633 O O . PRO A 1 201 ? 5.806 5.080 -25.403 1.00 51.47 201 PRO A O 1
ATOM 1636 N N . LYS A 1 202 ? 4.920 5.999 -23.559 1.00 65.56 202 LYS A N 1
ATOM 1637 C CA . LYS A 1 202 ? 6.195 6.146 -22.830 1.00 65.56 202 LYS A CA 1
ATOM 1638 C C . LYS A 1 202 ? 6.227 5.262 -21.585 1.00 65.56 202 LYS A C 1
ATOM 1640 O O . LYS A 1 202 ? 5.441 5.455 -20.661 1.00 65.56 202 LYS A O 1
ATOM 1645 N N . ALA A 1 203 ? 7.197 4.355 -21.534 1.00 75.12 203 ALA A N 1
ATOM 1646 C CA . ALA A 1 203 ? 7.458 3.572 -20.337 1.00 75.12 203 ALA A CA 1
ATOM 1647 C C . ALA A 1 203 ? 8.088 4.420 -19.229 1.00 75.12 203 ALA A C 1
ATOM 1649 O O . ALA A 1 203 ? 8.944 5.271 -19.487 1.00 75.12 203 ALA A O 1
ATOM 1650 N N . ILE A 1 204 ? 7.680 4.151 -17.993 1.00 83.88 204 ILE A N 1
ATOM 1651 C CA . ILE A 1 204 ? 8.320 4.685 -16.794 1.00 83.88 204 ILE A CA 1
ATOM 1652 C C . ILE A 1 204 ? 9.331 3.646 -16.342 1.00 83.88 204 ILE A C 1
ATOM 1654 O O . ILE A 1 204 ? 8.953 2.511 -16.075 1.00 83.88 204 ILE A O 1
ATOM 1658 N N . MET A 1 205 ? 10.599 4.037 -16.262 1.00 87.56 205 MET A N 1
ATOM 1659 C CA . MET A 1 205 ? 11.663 3.189 -15.731 1.00 87.56 205 MET A CA 1
ATOM 1660 C C . MET A 1 205 ? 12.172 3.784 -14.431 1.00 87.56 205 MET A C 1
ATOM 1662 O O . MET A 1 205 ? 12.494 4.975 -14.380 1.00 87.56 205 MET A O 1
ATOM 1666 N N . ARG A 1 206 ? 12.224 2.947 -13.402 1.00 92.56 206 ARG A N 1
ATOM 1667 C CA . ARG A 1 206 ? 12.767 3.256 -12.087 1.00 92.56 206 ARG A CA 1
ATOM 1668 C C . ARG A 1 206 ? 13.927 2.319 -11.793 1.00 92.56 206 ARG A C 1
ATOM 1670 O O . ARG A 1 206 ? 13.837 1.132 -12.089 1.00 92.56 206 ARG A O 1
ATOM 1677 N N . GLU A 1 207 ? 14.992 2.867 -11.238 1.00 95.25 207 GLU A N 1
ATOM 1678 C CA . GLU A 1 207 ? 16.131 2.121 -10.702 1.00 95.25 207 GLU A CA 1
ATOM 1679 C C . GLU A 1 207 ? 16.124 2.291 -9.183 1.00 95.25 207 GLU A C 1
ATOM 1681 O O . GLU A 1 207 ? 15.826 3.385 -8.698 1.00 95.25 207 GLU A O 1
ATOM 1686 N N . TYR A 1 208 ? 16.410 1.219 -8.451 1.00 95.31 208 TYR A N 1
ATOM 1687 C CA . TYR A 1 208 ? 16.325 1.169 -6.993 1.00 95.31 208 TYR A CA 1
ATOM 1688 C C . TYR A 1 208 ? 17.706 0.903 -6.402 1.00 95.31 208 TYR A C 1
ATOM 1690 O O . TYR A 1 208 ? 18.407 -0.017 -6.822 1.00 95.31 208 TYR A O 1
ATOM 1698 N N . GLU A 1 209 ? 18.095 1.718 -5.426 1.00 94.94 209 GLU A N 1
ATOM 1699 C CA . GLU A 1 209 ? 19.308 1.521 -4.636 1.00 94.94 209 GLU A CA 1
ATOM 1700 C C . GLU A 1 209 ? 18.924 1.250 -3.187 1.00 94.94 209 GLU A C 1
ATOM 1702 O O . GLU A 1 209 ? 18.112 1.973 -2.606 1.00 94.94 209 GLU A O 1
ATOM 1707 N N . TYR A 1 210 ? 19.583 0.278 -2.569 1.00 88.62 210 TYR A N 1
ATOM 1708 C CA . TYR A 1 210 ? 19.355 -0.127 -1.186 1.00 88.62 210 TYR A CA 1
ATOM 1709 C C . TYR A 1 210 ? 20.559 0.222 -0.314 1.00 88.62 210 TYR A C 1
ATOM 1711 O O . TYR A 1 210 ? 21.689 0.284 -0.806 1.00 88.62 210 TYR A O 1
ATOM 1719 N N . ASP A 1 211 ? 20.328 0.461 0.974 1.00 85.38 211 ASP A N 1
ATOM 1720 C CA . ASP A 1 211 ? 21.418 0.595 1.934 1.00 85.38 211 ASP A CA 1
ATOM 1721 C C . ASP A 1 211 ? 21.979 -0.778 2.358 1.00 85.38 211 ASP A C 1
ATOM 1723 O O . ASP A 1 211 ? 21.552 -1.836 1.888 1.00 85.38 211 ASP A O 1
ATOM 1727 N N . ASN A 1 212 ? 22.980 -0.777 3.242 1.00 78.88 212 ASN A N 1
ATOM 1728 C CA . ASN A 1 212 ? 23.620 -2.015 3.699 1.00 78.88 212 ASN A CA 1
ATOM 1729 C C . ASN A 1 212 ? 22.698 -2.919 4.542 1.00 78.88 212 ASN A C 1
ATOM 1731 O O . ASN A 1 212 ? 23.053 -4.077 4.749 1.00 78.88 212 ASN A O 1
ATOM 1735 N N . GLY A 1 213 ? 21.575 -2.392 5.041 1.00 73.12 213 GLY A N 1
ATOM 1736 C CA . GLY A 1 213 ? 20.512 -3.143 5.717 1.00 73.12 213 GLY A CA 1
ATOM 1737 C C . GLY A 1 213 ? 19.359 -3.502 4.775 1.00 73.12 213 GLY A C 1
ATOM 1738 O O . GLY A 1 213 ? 18.249 -3.742 5.219 1.00 73.12 213 GLY A O 1
ATOM 1739 N N . GLY A 1 214 ? 19.563 -3.446 3.456 1.00 78.94 214 GLY A N 1
ATOM 1740 C CA . GLY A 1 214 ? 18.526 -3.830 2.498 1.00 78.94 214 GLY A CA 1
ATOM 1741 C C . GLY A 1 214 ? 17.338 -2.868 2.408 1.00 78.94 214 GLY A C 1
ATOM 1742 O O . GLY A 1 214 ? 16.409 -3.149 1.664 1.00 78.94 214 GLY A O 1
ATOM 1743 N N . ARG A 1 215 ? 17.375 -1.711 3.080 1.00 86.19 215 ARG A N 1
ATOM 1744 C CA . ARG A 1 215 ? 16.283 -0.724 3.060 1.00 86.19 215 ARG A CA 1
ATOM 1745 C C . ARG A 1 215 ? 16.379 0.162 1.832 1.00 86.19 215 ARG A C 1
ATOM 1747 O O . ARG A 1 215 ? 17.485 0.506 1.397 1.00 86.19 215 ARG A O 1
ATOM 1754 N N . LEU A 1 216 ? 15.242 0.577 1.279 1.00 93.69 216 LEU A N 1
ATOM 1755 C CA . LEU A 1 216 ? 15.209 1.401 0.074 1.00 93.69 216 LEU A CA 1
ATOM 1756 C C . LEU A 1 216 ? 15.866 2.765 0.323 1.00 93.69 216 LEU A C 1
ATOM 1758 O O . LEU A 1 216 ? 15.334 3.610 1.025 1.00 93.69 216 LEU A O 1
ATOM 1762 N N . SER A 1 217 ? 17.009 3.033 -0.302 1.00 94.00 217 SER A N 1
ATOM 1763 C CA . SER A 1 217 ? 17.777 4.263 -0.070 1.00 94.00 217 SER A CA 1
ATOM 1764 C C . SER A 1 217 ? 17.543 5.336 -1.133 1.00 94.00 217 SER A C 1
ATOM 1766 O O . SER A 1 217 ? 17.439 6.519 -0.799 1.00 94.00 217 SER A O 1
ATOM 1768 N N . LYS A 1 218 ? 17.447 4.952 -2.413 1.00 96.06 218 LYS A N 1
ATOM 1769 C CA . LYS A 1 218 ? 17.167 5.875 -3.519 1.00 96.06 218 LYS A CA 1
ATOM 1770 C C . LYS A 1 218 ? 16.324 5.224 -4.595 1.00 96.06 218 LYS A C 1
ATOM 1772 O O . LYS A 1 218 ? 16.438 4.031 -4.863 1.00 96.06 218 LYS A O 1
ATOM 1777 N N . VAL A 1 219 ? 15.571 6.068 -5.288 1.00 97.00 219 VAL A N 1
ATOM 1778 C CA . VAL A 1 219 ? 14.921 5.724 -6.550 1.00 97.00 219 VAL A CA 1
ATOM 1779 C C . VAL A 1 219 ? 15.372 6.710 -7.608 1.00 97.00 219 VAL A C 1
ATOM 1781 O O . VAL A 1 219 ? 15.351 7.924 -7.386 1.00 97.00 219 VAL A O 1
ATOM 1784 N N . LEU A 1 220 ? 15.763 6.203 -8.771 1.00 94.69 220 LEU A N 1
ATOM 1785 C CA . LEU A 1 220 ? 16.170 7.010 -9.910 1.00 94.69 220 LEU A CA 1
ATOM 1786 C C . LEU A 1 220 ? 15.194 6.829 -11.069 1.00 94.69 220 LEU A C 1
ATOM 1788 O O . LEU A 1 220 ? 14.692 5.741 -11.319 1.00 94.69 220 LEU A O 1
ATOM 1792 N N . CYS A 1 221 ? 14.948 7.899 -11.816 1.00 90.00 221 CYS A N 1
ATOM 1793 C CA . CYS A 1 221 ? 14.228 7.869 -13.087 1.00 90.00 221 CYS A CA 1
ATOM 1794 C C . CYS A 1 221 ? 15.068 8.625 -14.110 1.00 90.00 221 CYS A C 1
ATOM 1796 O O . CYS A 1 221 ? 15.416 9.782 -13.881 1.00 90.00 221 CYS A O 1
ATOM 1798 N N . GLU A 1 222 ? 15.395 7.985 -15.234 1.00 84.69 222 GLU A N 1
ATOM 1799 C CA . GLU A 1 222 ? 16.265 8.579 -16.265 1.00 84.69 222 GLU A CA 1
ATOM 1800 C C . GLU A 1 222 ? 17.594 9.111 -15.667 1.00 84.69 222 GLU A C 1
ATOM 1802 O O . GLU A 1 222 ? 18.044 10.206 -15.999 1.00 84.69 222 GLU A O 1
ATOM 1807 N N . LYS A 1 223 ? 18.211 8.338 -14.752 1.00 84.12 223 LYS A N 1
ATOM 1808 C CA . LYS A 1 223 ? 19.445 8.667 -13.997 1.00 84.12 223 LYS A CA 1
ATOM 1809 C C . LYS A 1 223 ? 19.351 9.867 -13.040 1.00 84.12 223 LYS A C 1
ATOM 1811 O O . LYS A 1 223 ? 20.348 10.235 -12.427 1.00 84.12 223 LYS A O 1
ATOM 1816 N N . SER A 1 224 ? 18.178 10.478 -12.890 1.00 90.81 224 SER A N 1
ATOM 1817 C CA . SER A 1 224 ? 17.941 11.522 -11.889 1.00 90.81 224 SER A CA 1
ATOM 1818 C C . SER A 1 224 ? 17.398 10.885 -10.618 1.00 90.81 224 SER A C 1
ATOM 1820 O O . SER A 1 224 ? 16.493 10.062 -10.718 1.00 90.81 224 SER A O 1
ATOM 1822 N N . VAL A 1 225 ? 17.908 11.264 -9.444 1.00 93.88 225 VAL A N 1
ATOM 1823 C CA . VAL A 1 225 ? 17.335 10.838 -8.154 1.00 93.88 225 VAL A CA 1
ATOM 1824 C C . VAL A 1 225 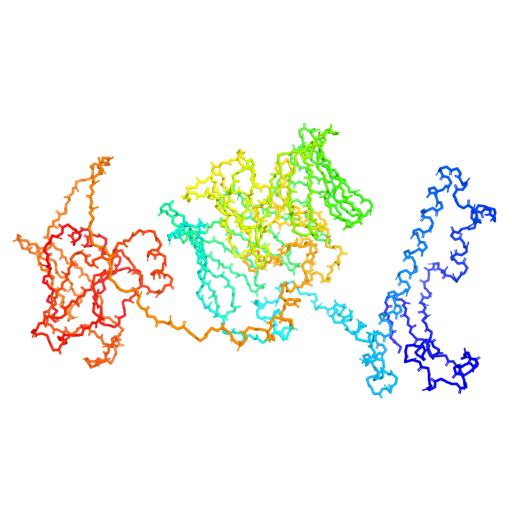? 15.972 11.500 -7.984 1.00 93.88 225 VAL A C 1
ATOM 1826 O O . VAL A 1 225 ? 15.834 12.710 -8.167 1.00 93.88 225 VAL A O 1
ATOM 1829 N N . ILE A 1 226 ? 14.959 10.692 -7.687 1.00 93.69 226 ILE A N 1
ATOM 1830 C CA . ILE A 1 226 ? 13.563 11.127 -7.578 1.00 93.69 226 ILE A CA 1
ATOM 1831 C C . ILE A 1 226 ? 12.966 10.882 -6.204 1.00 93.69 226 ILE A C 1
ATOM 1833 O O . ILE A 1 226 ? 11.995 11.549 -5.855 1.00 93.69 226 ILE A O 1
ATOM 1837 N N . GLU A 1 227 ? 13.539 9.935 -5.469 1.00 95.25 227 GLU A N 1
ATOM 1838 C CA . GLU A 1 227 ? 13.218 9.617 -4.087 1.00 95.25 227 GLU A CA 1
ATOM 1839 C C . GLU A 1 227 ? 14.538 9.320 -3.369 1.00 95.25 227 GLU A C 1
ATOM 1841 O O . GLU A 1 227 ? 15.424 8.677 -3.946 1.00 95.25 227 GLU A O 1
ATOM 1846 N N . GLN A 1 228 ? 14.684 9.809 -2.141 1.00 95.12 228 GLN A N 1
ATOM 1847 C CA . GLN A 1 228 ? 15.853 9.559 -1.308 1.00 95.12 228 GLN A CA 1
ATOM 1848 C C . GLN A 1 228 ? 15.452 9.428 0.161 1.00 95.12 228 GLN A C 1
ATOM 1850 O O . GLN A 1 228 ? 14.737 10.271 0.712 1.00 95.12 228 GLN A O 1
ATOM 1855 N N . TYR A 1 229 ? 15.976 8.387 0.799 1.00 93.44 229 TYR A N 1
ATOM 1856 C CA . TYR A 1 229 ? 15.672 8.028 2.174 1.00 93.44 229 TYR A CA 1
ATOM 1857 C C . TYR A 1 229 ? 16.955 7.812 2.970 1.00 93.44 229 TYR A C 1
ATOM 1859 O O . TYR A 1 229 ? 17.980 7.362 2.453 1.00 93.44 229 TYR A O 1
ATOM 1867 N N . GLN A 1 230 ? 16.905 8.182 4.245 1.00 92.75 230 GLN A N 1
ATOM 1868 C CA . GLN A 1 230 ? 17.958 7.885 5.209 1.00 92.75 230 GLN A CA 1
ATOM 1869 C C . GLN A 1 230 ? 17.318 7.340 6.467 1.00 92.75 230 GLN A C 1
ATOM 1871 O O . GLN A 1 230 ? 16.245 7.794 6.865 1.00 92.75 230 GLN A O 1
ATOM 1876 N N . TYR A 1 231 ? 18.018 6.422 7.114 1.00 89.62 231 TYR A N 1
ATOM 1877 C CA . TYR A 1 231 ? 17.501 5.677 8.246 1.00 89.62 231 TYR A CA 1
ATOM 1878 C C . TYR A 1 231 ? 18.457 5.738 9.428 1.00 89.62 231 TYR A C 1
ATOM 1880 O O . TYR A 1 231 ? 19.676 5.869 9.275 1.00 89.62 231 TYR A O 1
ATOM 1888 N N . GLY A 1 232 ? 17.882 5.646 10.617 1.00 81.81 232 GLY A N 1
ATOM 1889 C CA . GLY A 1 232 ? 18.599 5.598 11.869 1.00 81.81 232 GLY A CA 1
ATOM 1890 C C . GLY A 1 232 ? 19.060 4.192 12.224 1.00 81.81 232 GLY A C 1
ATOM 1891 O O . GLY A 1 232 ? 18.948 3.230 11.454 1.00 81.81 232 GLY A O 1
ATOM 1892 N N . LYS A 1 233 ? 19.629 4.097 13.426 1.00 75.62 233 LYS A N 1
ATOM 1893 C CA . LYS A 1 233 ? 20.204 2.855 13.953 1.00 75.62 233 LYS A CA 1
ATOM 1894 C C . LYS A 1 233 ? 19.158 1.865 14.443 1.00 75.62 233 LYS A C 1
ATOM 1896 O O . LYS A 1 233 ? 19.538 0.728 14.677 1.00 75.62 233 LYS A O 1
ATOM 1901 N N . CYS A 1 234 ? 17.916 2.300 14.653 1.00 69.31 234 CYS A N 1
ATOM 1902 C CA . CYS A 1 234 ? 16.817 1.473 15.144 1.00 69.31 234 CYS A CA 1
ATOM 1903 C C . CYS A 1 234 ? 15.782 1.180 14.044 1.00 69.31 234 CYS A C 1
ATOM 1905 O O . CYS A 1 234 ? 14.703 0.698 14.361 1.00 69.31 234 CYS A O 1
ATOM 1907 N N . GLY A 1 235 ? 16.108 1.460 12.775 1.00 75.44 235 GLY A N 1
ATOM 1908 C CA . GLY A 1 235 ? 15.196 1.293 11.638 1.00 75.44 235 GLY A CA 1
ATOM 1909 C C . GLY A 1 235 ? 14.448 2.572 11.270 1.00 75.44 235 GLY A C 1
ATOM 1910 O O . GLY A 1 235 ? 14.025 2.730 10.140 1.00 75.44 235 GLY A O 1
ATOM 1911 N N . GLU A 1 236 ? 14.383 3.561 12.160 1.00 84.88 236 GLU A N 1
ATOM 1912 C CA . GLU A 1 236 ? 13.541 4.733 11.966 1.00 84.88 236 GLU A CA 1
ATOM 1913 C C . GLU A 1 236 ? 13.980 5.586 10.767 1.00 84.88 236 GLU A C 1
ATOM 1915 O O . GLU A 1 236 ? 15.131 6.022 10.668 1.00 84.88 236 GLU A O 1
ATOM 1920 N N . ARG A 1 237 ? 13.055 5.881 9.851 1.00 91.12 237 ARG A N 1
ATOM 1921 C CA . ARG A 1 237 ? 13.333 6.742 8.695 1.00 91.12 237 ARG A CA 1
ATOM 1922 C C . ARG A 1 237 ? 13.581 8.182 9.137 1.00 91.12 237 ARG A C 1
ATOM 1924 O O . ARG A 1 237 ? 12.654 8.849 9.579 1.00 91.12 237 ARG A O 1
ATOM 1931 N N . LEU A 1 238 ? 14.805 8.683 9.001 1.00 91.12 238 LEU A N 1
ATOM 1932 C CA . LEU A 1 238 ? 15.233 10.023 9.424 1.00 91.12 238 LEU A CA 1
ATOM 1933 C C . LEU A 1 238 ? 14.922 11.105 8.392 1.00 91.12 238 LEU A C 1
ATOM 1935 O O . LEU A 1 238 ? 14.585 12.230 8.763 1.00 91.12 238 LEU A O 1
ATOM 1939 N N . THR A 1 239 ? 15.034 10.784 7.103 1.00 90.62 239 THR A N 1
ATOM 1940 C CA . THR A 1 239 ? 14.687 11.716 6.026 1.00 90.62 239 THR A CA 1
ATOM 1941 C C . THR A 1 239 ? 13.866 11.033 4.951 1.00 90.62 239 THR A C 1
ATOM 1943 O O . THR A 1 239 ? 14.102 9.873 4.618 1.00 90.62 239 THR A O 1
ATOM 1946 N N . SER A 1 240 ? 12.939 11.792 4.378 1.00 89.06 240 SER A N 1
ATOM 1947 C CA . SER A 1 240 ? 12.166 11.410 3.202 1.00 89.06 240 SER A CA 1
ATOM 1948 C C . SER A 1 240 ? 12.131 12.594 2.246 1.00 89.06 240 SER A C 1
ATOM 1950 O O . SER A 1 240 ? 11.713 13.694 2.623 1.00 89.06 240 SER A O 1
ATOM 1952 N N . GLU A 1 241 ? 12.628 12.379 1.034 1.00 88.50 241 GLU A N 1
ATOM 1953 C CA . GLU A 1 241 ? 12.633 13.345 -0.057 1.00 88.50 241 GLU A CA 1
ATOM 1954 C C . GLU A 1 241 ? 12.039 12.688 -1.296 1.00 88.50 241 GLU A C 1
ATOM 1956 O O . GLU A 1 241 ? 12.440 11.585 -1.661 1.00 88.50 241 GLU A O 1
ATOM 1961 N N . THR A 1 242 ? 11.104 13.369 -1.956 1.00 84.12 242 THR A N 1
ATOM 1962 C CA . THR A 1 242 ? 10.572 12.950 -3.259 1.00 84.12 242 THR A CA 1
ATOM 1963 C C . THR A 1 242 ? 10.571 14.139 -4.217 1.00 84.12 242 THR A C 1
ATOM 1965 O O . THR A 1 242 ? 10.687 15.290 -3.800 1.00 84.12 242 THR A O 1
ATOM 1968 N N . ARG A 1 243 ? 10.342 13.915 -5.517 1.00 76.44 243 ARG A N 1
ATOM 1969 C CA . ARG A 1 243 ? 10.157 15.017 -6.488 1.00 76.44 243 ARG A CA 1
ATOM 1970 C C . ARG A 1 243 ? 9.068 16.024 -6.097 1.00 76.44 243 ARG A C 1
ATOM 1972 O O . ARG A 1 243 ? 9.108 17.162 -6.563 1.00 76.44 243 ARG A O 1
ATOM 1979 N N . HIS A 1 244 ? 8.099 15.611 -5.284 1.00 70.44 244 HIS A N 1
ATOM 1980 C CA . HIS A 1 244 ? 6.935 16.417 -4.918 1.00 70.44 244 HIS A CA 1
ATOM 1981 C C . HIS A 1 244 ? 6.989 16.930 -3.475 1.00 70.44 244 HIS A C 1
ATOM 1983 O O . HIS A 1 244 ? 6.297 17.892 -3.141 1.00 70.44 244 HIS A O 1
ATOM 1989 N N . THR A 1 245 ? 7.833 16.339 -2.630 1.00 72.25 245 THR A N 1
ATOM 1990 C CA . THR A 1 245 ? 7.982 16.707 -1.223 1.00 72.25 245 THR A CA 1
ATOM 1991 C C . THR A 1 245 ? 9.418 17.121 -0.943 1.00 72.25 245 THR A C 1
ATOM 1993 O O . THR A 1 245 ? 10.363 16.370 -1.173 1.00 72.25 245 THR A O 1
ATOM 1996 N N . LYS A 1 246 ? 9.594 18.341 -0.419 1.00 74.00 246 LYS A N 1
ATOM 1997 C CA . LYS A 1 246 ? 10.908 18.787 0.062 1.00 74.00 246 LYS A CA 1
ATOM 1998 C C . LYS A 1 246 ? 11.430 17.808 1.118 1.00 74.00 246 LYS A C 1
ATOM 2000 O O . LYS A 1 246 ? 10.600 17.306 1.878 1.00 74.00 246 LYS A O 1
ATOM 2005 N N . PRO A 1 247 ? 12.757 17.617 1.225 1.00 76.44 247 PRO A N 1
ATOM 2006 C CA . PRO A 1 247 ? 13.338 16.778 2.262 1.00 76.44 247 PRO A CA 1
ATOM 2007 C C . PRO A 1 247 ? 12.823 17.210 3.635 1.00 76.44 247 PRO A C 1
ATOM 2009 O O . PRO A 1 247 ? 13.000 18.361 4.049 1.00 76.44 247 PRO A O 1
ATOM 2012 N N . GLN A 1 248 ? 12.147 16.290 4.321 1.00 80.81 248 GLN A N 1
ATOM 2013 C CA . GLN A 1 248 ? 11.661 16.501 5.681 1.00 80.81 248 GLN A CA 1
ATOM 2014 C C . GLN A 1 248 ? 12.532 15.717 6.653 1.00 80.81 248 GLN A C 1
ATOM 2016 O O . GLN A 1 248 ? 12.867 14.563 6.394 1.00 80.81 248 GLN A O 1
ATOM 2021 N N . LEU A 1 249 ? 12.882 16.347 7.776 1.00 90.00 249 LEU A N 1
ATOM 2022 C CA . LEU A 1 249 ? 13.478 15.652 8.911 1.00 90.00 249 LEU A CA 1
ATOM 2023 C C . LEU A 1 249 ? 12.352 15.040 9.744 1.00 90.00 249 LEU A C 1
ATOM 2025 O O . LEU A 1 249 ? 11.442 15.757 10.175 1.00 90.00 249 LEU A O 1
ATOM 2029 N N . LEU A 1 250 ? 12.437 13.735 9.968 1.00 93.56 250 LEU A N 1
ATOM 2030 C CA . LEU A 1 250 ? 11.529 12.980 10.814 1.00 93.56 250 LEU A CA 1
ATOM 2031 C C . LEU A 1 250 ? 12.184 12.812 12.187 1.00 93.56 250 LEU A C 1
ATOM 2033 O O . LEU A 1 250 ? 13.338 12.396 12.297 1.00 93.56 250 LEU A O 1
ATOM 2037 N N . LYS A 1 251 ? 11.459 13.176 13.245 1.00 95.75 251 LYS A N 1
ATOM 2038 C CA . LYS A 1 251 ? 11.931 13.073 14.630 1.00 95.75 251 LYS A CA 1
ATOM 2039 C C . LYS A 1 251 ? 11.081 12.082 15.394 1.00 95.75 251 LYS A C 1
ATOM 2041 O O . LYS A 1 251 ? 9.854 12.131 15.325 1.00 95.75 251 LYS A O 1
ATOM 2046 N N . TYR A 1 252 ? 11.744 11.267 16.201 1.00 94.88 252 TYR A N 1
ATOM 2047 C CA . TYR A 1 252 ? 11.121 10.202 16.971 1.00 94.88 252 TYR A CA 1
ATOM 2048 C C . TYR A 1 252 ? 11.388 10.376 18.461 1.00 94.88 252 TYR A C 1
ATOM 2050 O O . TYR A 1 252 ? 12.381 10.987 18.863 1.00 94.88 252 TYR A O 1
ATOM 2058 N N . ASN A 1 253 ? 10.501 9.833 19.291 1.00 91.50 253 ASN A N 1
ATOM 2059 C CA . ASN A 1 253 ? 10.787 9.648 20.710 1.00 91.50 253 ASN A CA 1
ATOM 2060 C C . ASN A 1 253 ? 11.484 8.296 20.969 1.00 91.50 253 ASN A C 1
ATOM 2062 O O . ASN A 1 253 ? 11.742 7.519 20.052 1.00 91.50 253 ASN A O 1
ATOM 2066 N N . SER A 1 254 ? 11.767 7.986 22.236 1.00 86.06 254 SER A N 1
ATOM 2067 C CA . SER A 1 254 ? 12.442 6.740 22.634 1.00 86.06 254 SER A CA 1
ATOM 2068 C C . SER A 1 254 ? 11.642 5.455 22.381 1.00 86.06 254 SER A C 1
ATOM 2070 O O . SER A 1 254 ? 12.188 4.371 22.551 1.00 86.06 254 SER A O 1
ATOM 2072 N N . ARG A 1 255 ? 10.364 5.560 21.995 1.00 84.50 255 ARG A N 1
ATOM 2073 C CA . ARG A 1 255 ? 9.485 4.441 21.623 1.00 84.50 255 ARG A CA 1
ATOM 2074 C C . ARG A 1 255 ? 9.278 4.341 20.106 1.00 84.50 255 ARG A C 1
ATOM 2076 O O . ARG A 1 255 ? 8.305 3.732 19.678 1.00 84.50 255 ARG A O 1
ATOM 2083 N N . LEU A 1 256 ? 10.135 4.995 19.314 1.00 87.38 256 LEU A N 1
ATOM 2084 C CA . LEU A 1 256 ? 10.049 5.070 17.847 1.00 87.38 256 LEU A CA 1
ATOM 2085 C C . LEU A 1 256 ? 8.730 5.669 17.329 1.00 87.38 256 LEU A C 1
ATOM 2087 O O . LEU A 1 256 ? 8.347 5.491 16.176 1.00 87.38 256 LEU A O 1
ATOM 2091 N N . GLN A 1 257 ? 8.038 6.459 18.150 1.00 95.00 257 GLN A N 1
ATOM 2092 C CA . GLN A 1 257 ? 6.865 7.203 17.702 1.00 95.00 257 GLN A CA 1
ATOM 2093 C C . GLN A 1 257 ? 7.320 8.466 16.983 1.00 95.00 257 GLN A C 1
ATOM 2095 O O . GLN A 1 257 ? 8.094 9.246 17.547 1.00 95.00 257 GLN A O 1
ATOM 2100 N N . LEU A 1 258 ? 6.836 8.679 15.758 1.00 96.75 258 LEU A N 1
ATOM 2101 C CA . LEU A 1 258 ? 7.131 9.880 14.978 1.00 96.75 258 LEU A CA 1
ATOM 2102 C C . LEU A 1 258 ? 6.449 11.063 15.653 1.00 96.75 258 LEU A C 1
ATOM 2104 O O . LEU A 1 258 ? 5.230 11.101 15.650 1.00 96.75 258 LEU A O 1
ATOM 2108 N N . ILE A 1 259 ? 7.197 12.004 16.223 1.00 97.62 259 ILE A N 1
ATOM 2109 C CA . ILE A 1 259 ? 6.654 13.179 16.930 1.00 97.62 259 ILE A CA 1
ATOM 2110 C C . ILE A 1 259 ? 6.610 14.431 16.048 1.00 97.62 259 ILE A C 1
ATOM 2112 O O . ILE A 1 259 ? 5.803 15.329 16.289 1.00 97.62 259 ILE A O 1
ATOM 2116 N N . GLU A 1 260 ? 7.455 14.496 15.018 1.00 96.12 260 GLU A N 1
ATOM 2117 C CA . GLU A 1 260 ? 7.534 15.628 14.093 1.00 96.12 260 GLU A CA 1
ATOM 2118 C C . GLU A 1 260 ? 7.996 15.152 12.711 1.00 96.12 260 GLU A C 1
ATOM 2120 O O . GLU A 1 260 ? 8.986 14.429 12.612 1.00 96.12 260 GLU A O 1
ATOM 2125 N N . ALA A 1 261 ? 7.309 15.583 11.653 1.00 93.31 261 ALA A N 1
ATOM 2126 C CA . ALA A 1 261 ? 7.764 15.467 10.269 1.00 93.31 261 ALA A CA 1
ATOM 2127 C C . ALA A 1 261 ? 7.593 16.832 9.598 1.00 93.31 261 ALA A C 1
ATOM 2129 O O . ALA A 1 261 ? 6.470 17.295 9.375 1.00 93.31 261 ALA A O 1
ATOM 2130 N N . GLY A 1 262 ? 8.708 17.526 9.364 1.00 89.44 262 GLY A N 1
ATOM 2131 C CA . GLY A 1 262 ? 8.669 18.909 8.891 1.00 89.44 262 GLY A CA 1
ATOM 2132 C C . GLY A 1 262 ? 7.877 19.816 9.844 1.00 89.44 262 GLY A C 1
ATOM 2133 O O . GLY A 1 262 ? 8.258 19.999 10.993 1.00 89.44 262 GLY A O 1
ATOM 2134 N N . ASN A 1 263 ? 6.766 20.387 9.370 1.00 90.69 263 ASN A N 1
ATOM 2135 C CA . ASN A 1 263 ? 5.893 21.264 10.168 1.00 90.69 263 ASN A CA 1
ATOM 2136 C C . ASN A 1 263 ? 4.719 20.530 10.838 1.00 90.69 263 ASN A C 1
ATOM 2138 O O . ASN A 1 263 ? 3.886 21.173 11.486 1.00 90.69 263 ASN A O 1
ATOM 2142 N N . VAL A 1 264 ? 4.621 19.213 10.655 1.00 94.75 264 VAL A N 1
ATOM 2143 C CA . VAL A 1 264 ? 3.541 18.394 11.201 1.00 94.75 264 VAL A CA 1
ATOM 2144 C C . VAL A 1 264 ? 3.993 17.789 12.520 1.00 94.75 264 VAL A C 1
ATOM 2146 O O . VAL A 1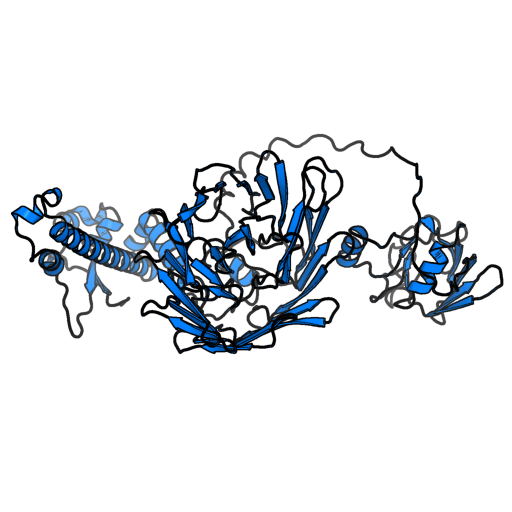 264 ? 5.065 17.190 12.596 1.00 94.75 264 VAL A O 1
ATOM 2149 N N . LYS A 1 265 ? 3.172 17.937 13.558 1.00 97.81 265 LYS A N 1
ATOM 2150 C CA . LYS A 1 265 ? 3.382 17.326 14.873 1.00 97.81 265 LYS A CA 1
ATOM 2151 C C . LYS A 1 265 ? 2.385 16.206 15.097 1.00 97.81 265 LYS A C 1
ATOM 2153 O O . LYS A 1 265 ? 1.222 16.340 14.723 1.00 97.81 265 LYS A O 1
ATOM 2158 N N . TYR A 1 266 ? 2.829 15.151 15.761 1.00 98.31 266 TYR A N 1
ATOM 2159 C CA . TYR A 1 266 ? 2.016 13.970 16.021 1.00 98.31 266 TYR A CA 1
ATOM 2160 C C . TYR A 1 266 ? 2.003 13.651 17.513 1.00 98.31 266 TYR A C 1
ATOM 2162 O O . TYR A 1 266 ? 3.010 13.820 18.204 1.00 98.31 266 TYR A O 1
ATOM 2170 N N . SER A 1 267 ? 0.860 13.181 18.005 1.00 98.31 267 SER A N 1
ATOM 2171 C CA . SER A 1 267 ? 0.685 12.743 19.392 1.00 98.31 267 SER A CA 1
ATOM 2172 C C . SER A 1 267 ? 0.071 11.352 19.443 1.00 98.31 267 SER A C 1
ATOM 2174 O O . SER A 1 267 ? -0.710 10.985 18.566 1.00 98.31 267 SER A O 1
ATOM 2176 N N . TYR A 1 268 ? 0.394 10.606 20.497 1.00 97.94 268 TYR A N 1
ATOM 2177 C CA . TYR A 1 268 ? -0.008 9.213 20.681 1.00 97.94 268 TYR A CA 1
ATOM 2178 C C . TYR A 1 268 ? -0.625 9.015 22.063 1.00 97.94 268 TYR A C 1
ATOM 2180 O O . TYR A 1 268 ? -0.305 9.750 23.002 1.00 97.94 268 TYR A O 1
ATOM 2188 N N . ASP A 1 269 ? -1.493 8.017 22.190 1.00 94.88 269 ASP A N 1
ATOM 2189 C CA . ASP A 1 269 ? -1.998 7.576 23.488 1.00 94.88 269 ASP A CA 1
ATOM 2190 C C . ASP A 1 269 ? -0.980 6.698 24.246 1.00 94.88 269 ASP A C 1
ATOM 2192 O O . ASP A 1 269 ? 0.158 6.474 23.819 1.00 94.88 269 ASP A O 1
ATOM 2196 N N . ASN A 1 270 ? -1.382 6.198 25.416 1.00 92.19 270 ASN A N 1
ATOM 2197 C CA . ASN A 1 270 ? -0.545 5.340 26.256 1.00 92.19 270 ASN A CA 1
ATOM 2198 C C . ASN A 1 270 ? -0.266 3.952 25.649 1.00 92.19 270 ASN A C 1
ATOM 2200 O O . ASN A 1 270 ? 0.727 3.334 26.036 1.00 92.19 270 ASN A O 1
ATOM 2204 N N . GLN A 1 271 ? -1.104 3.488 24.718 1.00 87.81 271 GLN A N 1
ATOM 2205 C CA . GLN A 1 271 ? -0.931 2.250 23.950 1.00 87.81 271 GLN A CA 1
ATOM 2206 C C . GLN A 1 271 ? -0.082 2.475 22.692 1.00 87.81 271 GLN A C 1
ATOM 2208 O O . GLN A 1 271 ? 0.302 1.525 22.020 1.00 87.81 271 GLN A O 1
ATOM 2213 N N . GLY A 1 272 ? 0.251 3.730 22.395 1.00 93.88 272 GLY A N 1
ATOM 2214 C CA . GLY A 1 272 ? 1.078 4.127 21.273 1.00 93.88 272 GLY A CA 1
ATOM 2215 C C . GLY A 1 272 ? 0.330 4.304 19.961 1.00 93.88 272 GLY A C 1
ATOM 2216 O O . GLY A 1 272 ? 0.963 4.392 18.920 1.00 93.88 272 GLY A O 1
ATOM 2217 N N . ARG A 1 273 ? -0.995 4.420 19.988 1.00 97.06 273 ARG A N 1
ATOM 2218 C CA . ARG A 1 273 ? -1.803 4.707 18.798 1.00 97.06 273 ARG A CA 1
ATOM 2219 C C . ARG A 1 273 ? -1.823 6.211 18.545 1.00 97.06 273 ARG A C 1
ATOM 2221 O O . ARG A 1 273 ? -1.976 6.985 19.493 1.00 97.06 273 ARG A O 1
ATOM 2228 N N . MET A 1 274 ? -1.651 6.646 17.297 1.00 98.56 274 MET A N 1
ATOM 2229 C CA . MET A 1 274 ? -1.660 8.070 16.945 1.00 98.56 274 MET A CA 1
ATOM 2230 C C . MET A 1 274 ? -3.045 8.658 17.210 1.00 98.56 274 MET A C 1
ATOM 2232 O O . MET A 1 274 ? -4.010 8.181 16.635 1.00 98.56 274 MET A O 1
ATOM 2236 N N . ILE A 1 275 ? -3.155 9.697 18.035 1.00 98.56 275 ILE A N 1
ATOM 2237 C CA . ILE A 1 275 ? -4.432 10.347 18.386 1.00 98.56 275 ILE A CA 1
ATOM 2238 C C . ILE A 1 275 ? -4.578 11.750 17.800 1.00 98.56 275 ILE A C 1
ATOM 2240 O O . ILE A 1 275 ? -5.693 12.259 17.698 1.00 98.56 275 ILE A O 1
ATOM 2244 N N . GLU A 1 276 ? -3.477 12.385 17.393 1.00 98.56 276 GLU A N 1
ATOM 2245 C CA . GLU A 1 276 ? -3.509 13.725 16.808 1.00 98.56 276 GLU A CA 1
ATOM 2246 C C . GLU A 1 276 ? -2.407 13.910 15.760 1.00 98.56 276 GLU A C 1
ATOM 2248 O O . GLU A 1 276 ? -1.253 13.560 16.003 1.00 98.56 276 GLU A O 1
ATOM 2253 N N . LYS A 1 277 ? -2.772 14.523 14.630 1.00 98.12 277 LYS A N 1
ATOM 2254 C CA . LYS A 1 277 ? -1.883 15.069 13.597 1.00 98.12 277 LYS A CA 1
ATOM 2255 C C . LYS A 1 277 ? -2.170 16.562 13.472 1.00 98.12 277 LYS A C 1
ATOM 2257 O O . LYS A 1 277 ? -3.293 16.950 13.157 1.00 98.12 277 LYS A O 1
ATOM 2262 N N . ASN A 1 278 ? -1.176 17.403 13.731 1.00 97.94 278 ASN A N 1
ATOM 2263 C CA . ASN A 1 278 ? -1.308 18.856 13.740 1.00 97.94 278 ASN A CA 1
ATOM 2264 C C . ASN A 1 278 ? -0.349 19.484 12.729 1.00 97.94 278 ASN A C 1
ATOM 2266 O O . ASN A 1 278 ? 0.860 19.543 12.956 1.00 97.94 278 ASN A O 1
ATOM 2270 N N . GLU A 1 279 ? -0.902 19.984 11.630 1.00 95.44 279 GLU A N 1
ATOM 2271 C CA . GLU A 1 279 ? -0.167 20.728 10.613 1.00 95.44 279 GLU A CA 1
ATOM 2272 C C . GLU A 1 279 ? -0.488 22.220 10.743 1.00 95.44 279 GLU A C 1
ATOM 2274 O O . GLU A 1 279 ? -1.510 22.702 10.254 1.00 95.44 279 GLU A O 1
ATOM 2279 N N . LEU A 1 280 ? 0.383 22.972 11.422 1.00 93.94 280 LEU A N 1
ATOM 2280 C CA . LEU A 1 280 ? 0.253 24.432 11.565 1.00 93.94 280 LEU A CA 1
ATOM 2281 C C . LEU A 1 280 ? -1.137 24.888 12.069 1.00 93.94 280 LEU A C 1
ATOM 2283 O O . LEU A 1 280 ? -1.682 25.890 11.606 1.00 93.94 280 LEU A O 1
ATOM 2287 N N . GLY A 1 281 ? -1.723 24.151 13.017 1.00 94.12 281 GLY A N 1
ATOM 2288 C CA . GLY A 1 281 ? -3.047 24.428 13.586 1.00 94.12 281 GLY A CA 1
ATOM 2289 C C . GLY A 1 281 ? -4.207 23.719 12.882 1.00 94.12 281 GLY A C 1
ATOM 2290 O O . GLY A 1 281 ? -5.319 23.726 13.408 1.00 94.12 281 GLY A O 1
ATOM 2291 N N . LYS A 1 282 ? -3.969 23.057 11.743 1.00 97.25 282 LYS A N 1
ATOM 2292 C CA . LYS A 1 282 ? -4.919 22.115 11.141 1.00 97.25 282 LYS A CA 1
ATOM 2293 C C . LYS A 1 282 ? -4.808 20.782 11.866 1.00 97.25 282 LYS A C 1
ATOM 2295 O O . LYS A 1 282 ? -3.858 20.029 11.658 1.00 97.25 282 LYS A O 1
ATOM 2300 N N . ILE A 1 283 ? -5.763 20.523 12.751 1.00 98.19 283 ILE A N 1
ATOM 2301 C CA . ILE A 1 283 ? -5.737 19.360 13.636 1.00 98.19 283 ILE A CA 1
ATOM 2302 C C . ILE A 1 283 ? -6.651 18.272 13.084 1.00 98.19 283 ILE A C 1
ATOM 2304 O O . ILE A 1 283 ? -7.847 18.497 12.931 1.00 98.19 283 ILE A O 1
ATOM 2308 N N . THR A 1 284 ? -6.087 17.091 12.855 1.00 98.69 284 THR A N 1
ATOM 2309 C CA . THR A 1 284 ? -6.824 15.847 12.625 1.00 98.69 284 THR A CA 1
ATOM 2310 C C . THR A 1 284 ? -6.716 14.979 13.872 1.00 98.69 284 THR A C 1
ATOM 2312 O O . THR A 1 284 ? -5.620 14.828 14.414 1.00 98.69 284 THR A O 1
ATOM 2315 N N . ARG A 1 285 ? -7.836 14.433 14.354 1.00 98.75 285 ARG A N 1
ATOM 2316 C CA . ARG A 1 285 ? -7.879 13.566 15.543 1.00 98.75 285 ARG A CA 1
ATOM 2317 C C . ARG A 1 285 ? -8.337 12.171 15.185 1.00 98.75 285 ARG A C 1
ATOM 2319 O O . ARG A 1 285 ? -9.242 12.028 14.374 1.00 98.75 285 ARG A O 1
ATOM 2326 N N . TYR A 1 286 ? -7.757 11.183 15.846 1.00 98.69 286 TYR A N 1
ATOM 2327 C CA . TYR A 1 286 ? -8.032 9.770 15.621 1.00 98.69 286 TYR A CA 1
ATOM 2328 C C . TYR A 1 286 ? -8.540 9.149 16.918 1.00 98.69 286 TYR A C 1
ATOM 2330 O O . TYR A 1 286 ? -8.057 9.468 18.006 1.00 98.69 286 TYR A O 1
ATOM 2338 N N . SER A 1 287 ? -9.539 8.283 16.816 1.00 98.25 287 SER A N 1
ATOM 2339 C CA . SER A 1 287 ? -10.119 7.557 17.943 1.00 98.25 287 SER A CA 1
ATOM 2340 C C . SER A 1 287 ? -10.306 6.095 17.576 1.00 98.25 287 SER A C 1
ATOM 2342 O O . SER A 1 287 ? -10.706 5.763 16.462 1.00 98.25 287 SER A O 1
ATOM 2344 N N . TYR A 1 288 ? -10.015 5.220 18.529 1.00 96.12 288 TYR A N 1
ATOM 2345 C CA . TYR A 1 288 ? -9.937 3.777 18.329 1.00 96.12 288 TYR A CA 1
ATOM 2346 C C . TYR A 1 288 ? -10.935 3.071 19.237 1.00 96.12 288 TYR A C 1
ATOM 2348 O O . TYR A 1 288 ? -11.230 3.550 20.336 1.00 96.12 288 TYR A O 1
ATOM 2356 N N . LEU A 1 289 ? -11.413 1.907 18.807 1.00 89.31 289 LEU A N 1
ATOM 2357 C CA . LEU A 1 289 ? -12.123 0.996 19.697 1.00 89.31 289 LEU A CA 1
ATOM 2358 C C . LEU A 1 289 ? -11.165 0.443 20.759 1.00 89.31 289 LEU A C 1
ATOM 2360 O O . LEU A 1 289 ? -9.950 0.355 20.560 1.00 89.31 289 LEU A O 1
ATOM 2364 N N . GLU A 1 290 ? -11.721 0.007 21.889 1.00 82.50 290 GLU A N 1
ATOM 2365 C CA . GLU A 1 290 ? -10.951 -0.720 22.907 1.00 82.50 290 GLU A CA 1
ATOM 2366 C C . GLU A 1 290 ? -10.371 -2.030 22.348 1.00 82.50 290 GLU A C 1
ATOM 2368 O O . GLU A 1 290 ? -9.292 -2.447 22.754 1.00 82.50 290 GLU A O 1
ATOM 2373 N N . SER A 1 291 ? -11.044 -2.633 21.361 1.00 78.00 291 SER A N 1
ATOM 2374 C CA . SER A 1 291 ? -10.567 -3.816 20.642 1.00 78.00 291 SER A CA 1
ATOM 2375 C C . SER A 1 291 ? -9.373 -3.556 19.715 1.00 78.00 291 SER A C 1
ATOM 2377 O O . SER A 1 291 ? -8.818 -4.521 19.202 1.00 78.00 291 SER A O 1
ATOM 2379 N N . GLY A 1 292 ? -8.975 -2.296 19.486 1.00 84.31 292 GLY A N 1
ATOM 2380 C CA . GLY A 1 292 ? -7.814 -1.936 18.661 1.00 84.31 292 GLY A CA 1
ATOM 2381 C C . GLY A 1 292 ? -8.120 -1.102 17.406 1.00 84.31 292 GLY A C 1
ATOM 2382 O O . GLY A 1 292 ? -7.470 -0.069 17.242 1.00 84.31 292 GLY A O 1
ATOM 2383 N N . PRO A 1 293 ? -9.090 -1.480 16.546 1.00 89.75 293 PRO A N 1
ATOM 2384 C CA . PRO A 1 293 ? -9.318 -0.830 15.253 1.00 89.75 293 PRO A CA 1
ATOM 2385 C C . PRO A 1 293 ? -9.619 0.670 15.332 1.00 89.75 293 PRO A C 1
ATOM 2387 O O . PRO A 1 293 ? -10.257 1.144 16.280 1.00 89.75 293 PRO A O 1
ATOM 2390 N N . LEU A 1 294 ? -9.217 1.410 14.294 1.00 96.88 294 LEU A N 1
ATOM 2391 C CA . LEU A 1 294 ? -9.588 2.813 14.115 1.00 96.88 294 LEU A CA 1
ATOM 2392 C C . LEU A 1 294 ? -11.110 2.925 13.942 1.00 96.88 294 LEU A C 1
ATOM 2394 O O . LEU A 1 294 ? -11.690 2.323 13.042 1.00 96.88 294 LEU A O 1
ATOM 2398 N N . HIS A 1 295 ? -11.751 3.707 14.807 1.00 95.38 295 HIS A N 1
ATOM 2399 C CA . HIS A 1 295 ? -13.199 3.912 14.807 1.00 95.38 295 HIS A CA 1
ATOM 2400 C C . HIS A 1 295 ? -13.595 5.253 14.199 1.00 95.38 295 HIS A C 1
ATOM 2402 O O . HIS A 1 295 ? -14.632 5.348 13.554 1.00 95.38 295 HIS A O 1
ATOM 2408 N N . GLU A 1 296 ? -12.795 6.295 14.411 1.00 98.44 296 GLU A N 1
ATOM 2409 C CA . GLU A 1 296 ? -13.160 7.647 14.010 1.00 98.44 296 GLU A CA 1
ATOM 2410 C C . GLU A 1 296 ? -11.937 8.498 13.670 1.00 98.44 296 GLU A C 1
ATOM 2412 O O . GLU A 1 296 ? -10.913 8.453 14.354 1.00 98.44 296 GLU A O 1
ATOM 2417 N N . VAL A 1 297 ? -12.096 9.336 12.645 1.00 98.81 297 VAL A N 1
ATOM 2418 C CA . VAL A 1 297 ? -11.186 10.420 12.286 1.00 98.81 297 VAL A CA 1
ATOM 2419 C C . VAL A 1 297 ? -11.969 11.726 12.185 1.00 98.81 297 VAL A C 1
ATOM 2421 O O . VAL A 1 297 ? -12.872 11.863 11.362 1.00 98.81 297 VAL A O 1
ATOM 2424 N N . ILE A 1 298 ? -11.608 12.716 12.998 1.00 98.69 298 ILE A N 1
ATOM 2425 C CA . ILE A 1 298 ? -12.092 14.092 12.855 1.00 98.69 298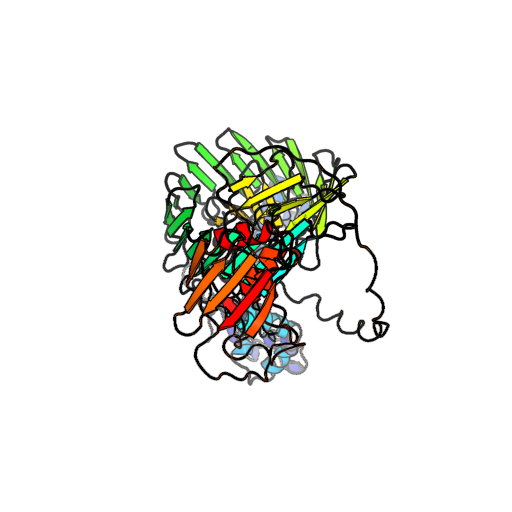 ILE A CA 1
ATOM 2426 C C . ILE A 1 298 ? -11.051 14.854 12.046 1.00 98.69 298 ILE A C 1
ATOM 2428 O O . ILE A 1 298 ? -9.971 15.147 12.558 1.00 98.69 298 ILE A O 1
ATOM 2432 N N . LEU A 1 299 ? -11.372 15.165 10.794 1.00 98.50 299 LEU A N 1
ATOM 2433 C CA . LEU A 1 299 ? -10.505 15.895 9.874 1.00 98.50 299 LEU A CA 1
ATOM 2434 C C . LEU A 1 299 ? -10.385 17.372 10.266 1.00 98.50 299 LEU A C 1
ATOM 2436 O O . LEU A 1 299 ? -11.248 17.940 10.936 1.00 98.50 299 LEU A O 1
ATOM 2440 N N . SER A 1 300 ? -9.322 18.023 9.790 1.00 97.44 300 SER A N 1
ATOM 2441 C CA . SER A 1 300 ? -9.075 19.448 10.066 1.00 97.44 300 SER A CA 1
ATOM 2442 C C . SER A 1 300 ? -10.147 20.410 9.535 1.00 97.44 300 SER A C 1
ATOM 2444 O O . SER A 1 300 ? -10.249 21.535 10.021 1.00 97.44 300 SER A O 1
ATOM 2446 N N . ASP A 1 301 ? -10.959 19.970 8.571 1.00 96.69 301 ASP A N 1
ATOM 2447 C CA . ASP A 1 301 ? -12.117 20.704 8.048 1.00 96.69 301 ASP A CA 1
ATOM 2448 C C . ASP A 1 301 ? -13.405 20.484 8.873 1.00 96.69 301 ASP A C 1
ATOM 2450 O O . ASP A 1 301 ? -14.447 21.063 8.565 1.00 96.69 301 ASP A O 1
ATOM 2454 N N . GLY A 1 302 ? -13.336 19.673 9.935 1.00 96.50 302 GLY A N 1
ATOM 2455 C CA . GLY A 1 302 ? -14.441 19.355 10.836 1.00 96.50 302 GLY A CA 1
ATOM 2456 C C . GLY A 1 302 ? -15.289 18.153 10.417 1.00 96.50 302 GLY A C 1
ATOM 2457 O O . GLY A 1 302 ? -16.173 17.762 11.183 1.00 96.50 302 GLY A O 1
ATOM 2458 N N . ARG A 1 303 ? -15.041 17.543 9.249 1.00 97.94 303 ARG A N 1
ATOM 2459 C CA . ARG A 1 303 ? -15.726 16.304 8.858 1.00 97.94 303 ARG A CA 1
ATOM 2460 C C . ARG A 1 303 ? -15.318 15.158 9.780 1.00 97.94 303 ARG A C 1
ATOM 2462 O O . ARG A 1 303 ? -14.143 14.981 10.096 1.00 97.94 303 ARG A O 1
ATOM 2469 N N . ARG A 1 304 ? -16.307 14.367 10.187 1.00 98.56 304 ARG A N 1
ATOM 2470 C CA . ARG A 1 304 ? -16.143 13.158 10.992 1.00 98.56 304 ARG A CA 1
ATOM 2471 C C . ARG A 1 304 ? -16.275 11.940 10.082 1.00 98.56 304 ARG A C 1
ATOM 2473 O O . ARG A 1 304 ? -17.329 11.757 9.480 1.00 98.56 304 ARG A O 1
ATOM 2480 N N . VAL A 1 305 ? -15.215 11.151 9.965 1.00 98.81 305 VAL A N 1
ATOM 2481 C CA . VAL A 1 305 ? -15.195 9.870 9.251 1.00 98.81 305 VAL A CA 1
ATOM 2482 C C . VAL A 1 305 ? -15.238 8.760 10.292 1.00 98.81 305 VAL A C 1
ATOM 2484 O O . VAL A 1 305 ? -14.382 8.719 11.167 1.00 98.81 305 VAL A O 1
ATOM 2487 N N . GLU A 1 306 ? -16.235 7.888 10.224 1.00 98.69 306 GLU A N 1
ATOM 2488 C CA . GLU A 1 306 ? -16.485 6.834 11.212 1.00 98.69 306 GLU A CA 1
ATOM 2489 C C . GLU A 1 306 ? -16.451 5.468 10.537 1.00 98.69 306 GLU A C 1
ATOM 2491 O O . GLU A 1 306 ? -17.086 5.262 9.503 1.00 98.69 306 GLU A O 1
ATOM 2496 N N . TYR A 1 307 ? -15.769 4.513 11.154 1.00 98.25 307 TYR A N 1
ATOM 2497 C CA . TYR A 1 307 ? -15.673 3.138 10.691 1.00 98.25 307 TYR A CA 1
ATOM 2498 C C . TYR A 1 307 ? -16.353 2.202 11.683 1.00 98.25 307 TYR A C 1
ATOM 2500 O O . TYR A 1 307 ? -16.235 2.344 12.902 1.00 98.25 307 TYR A O 1
ATOM 2508 N N . THR A 1 308 ? -17.077 1.221 11.157 1.00 96.75 308 THR A N 1
ATOM 2509 C CA . THR A 1 308 ? -17.621 0.111 11.947 1.00 96.75 308 THR A CA 1
ATOM 2510 C C . THR A 1 308 ? -16.930 -1.165 11.514 1.00 96.75 308 THR A C 1
ATOM 2512 O O . THR A 1 308 ? -16.826 -1.413 10.313 1.00 96.75 308 THR A O 1
ATOM 2515 N N . SER A 1 309 ? -16.503 -1.974 12.480 1.00 94.06 309 SER A N 1
ATOM 2516 C CA . SER A 1 309 ? -15.912 -3.291 12.242 1.00 94.06 309 SER A CA 1
ATOM 2517 C C . SER A 1 309 ? -16.776 -4.398 12.835 1.00 94.06 309 SER A C 1
ATOM 2519 O O . SER A 1 309 ? -17.524 -4.173 13.789 1.00 94.06 309 SER A O 1
ATOM 2521 N N . ASP A 1 310 ? -16.683 -5.594 12.265 1.00 89.31 310 ASP A N 1
ATOM 2522 C CA . ASP A 1 310 ? -17.289 -6.794 12.835 1.00 89.31 310 ASP A CA 1
ATOM 2523 C C . ASP A 1 310 ? -16.449 -7.359 14.008 1.00 89.31 310 ASP A C 1
ATOM 2525 O O . ASP A 1 310 ? -15.341 -6.881 14.271 1.00 89.31 310 ASP A O 1
ATOM 2529 N N . PRO A 1 311 ? -16.945 -8.373 14.747 1.00 85.19 311 PRO A N 1
ATOM 2530 C CA . PRO A 1 311 ? -16.194 -8.981 15.848 1.00 85.19 311 PRO A CA 1
ATOM 2531 C C . PRO A 1 311 ? -14.872 -9.652 15.444 1.00 85.19 311 PRO A C 1
ATOM 2533 O O . PRO A 1 311 ? -14.046 -9.899 16.317 1.00 85.19 311 PRO A O 1
ATOM 2536 N N . ALA A 1 312 ? -14.673 -9.953 14.157 1.00 80.31 312 ALA A N 1
ATOM 2537 C CA . ALA A 1 312 ? -13.420 -10.484 13.626 1.00 80.31 312 ALA A CA 1
ATOM 2538 C C . ALA A 1 312 ? -12.421 -9.368 13.252 1.00 80.31 312 ALA A C 1
ATOM 2540 O O . ALA A 1 312 ? -11.322 -9.662 12.796 1.00 80.31 312 ALA A O 1
ATOM 2541 N N . GLY A 1 313 ? -12.786 -8.096 13.455 1.00 84.19 313 GLY A N 1
ATOM 2542 C CA . GLY A 1 313 ? -11.939 -6.932 13.197 1.00 84.19 313 GLY A CA 1
ATOM 2543 C C . GLY A 1 313 ? -12.083 -6.340 11.794 1.00 84.19 313 GLY A C 1
ATOM 2544 O O . GLY A 1 313 ? -11.521 -5.278 11.534 1.00 84.19 313 GLY A O 1
ATOM 2545 N N . ARG A 1 314 ? -12.881 -6.949 10.907 1.00 91.00 314 ARG A N 1
ATOM 2546 C CA . ARG A 1 314 ? -13.021 -6.505 9.512 1.00 91.00 314 ARG A CA 1
ATOM 2547 C C . ARG A 1 314 ? -13.880 -5.254 9.435 1.00 91.00 314 ARG A C 1
ATOM 2549 O O . ARG A 1 314 ? -14.985 -5.236 9.981 1.00 91.00 314 ARG A O 1
ATOM 2556 N N . ARG A 1 315 ? -13.420 -4.218 8.731 1.00 95.44 315 ARG A N 1
ATOM 2557 C CA . ARG A 1 315 ? -14.191 -2.984 8.509 1.00 95.44 315 ARG A CA 1
ATOM 2558 C C . ARG A 1 315 ? -15.419 -3.279 7.642 1.00 95.44 315 ARG A C 1
ATOM 2560 O O . ARG A 1 315 ? -15.265 -3.621 6.482 1.00 95.44 315 ARG A O 1
ATOM 2567 N N . ILE A 1 316 ? -16.635 -3.107 8.155 1.00 96.94 316 ILE A N 1
ATOM 2568 C CA . ILE A 1 316 ? -17.893 -3.416 7.444 1.00 96.94 316 ILE A CA 1
ATOM 2569 C C . ILE A 1 316 ? -18.628 -2.186 6.904 1.00 96.94 316 ILE A C 1
ATOM 2571 O O . ILE A 1 316 ? -19.451 -2.315 5.998 1.00 96.94 316 ILE A O 1
ATOM 2575 N N . SER A 1 317 ? -18.345 -0.988 7.419 1.00 98.06 317 SER A N 1
ATOM 2576 C CA . SER A 1 317 ? -18.904 0.246 6.859 1.00 98.06 317 SER A CA 1
ATOM 2577 C C . SER A 1 317 ? -18.090 1.482 7.197 1.00 98.06 317 SER A C 1
ATOM 2579 O O . SER A 1 317 ? -17.429 1.530 8.236 1.00 98.06 317 SER A O 1
ATOM 2581 N N . LYS A 1 318 ? -18.245 2.507 6.361 1.00 98.50 318 LYS A N 1
ATOM 2582 C CA . LYS A 1 318 ? -17.765 3.869 6.580 1.00 98.50 318 LYS A CA 1
ATOM 2583 C C . LYS A 1 318 ? -18.937 4.844 6.568 1.00 98.50 318 LYS A C 1
ATOM 2585 O O . LYS A 1 318 ? -19.831 4.758 5.721 1.00 98.50 318 LYS A O 1
ATOM 2590 N N . SER A 1 319 ? -18.913 5.792 7.493 1.00 98.62 319 SER A N 1
ATOM 2591 C CA . SER A 1 319 ? -19.880 6.879 7.604 1.00 98.62 319 SER A CA 1
ATOM 2592 C C . SER A 1 319 ? -19.176 8.231 7.601 1.00 98.62 319 SER A C 1
ATOM 2594 O O . SER A 1 319 ? -18.069 8.363 8.112 1.00 98.62 319 SER A O 1
ATOM 2596 N N . ILE A 1 320 ? -19.826 9.242 7.031 1.00 98.50 320 ILE A N 1
ATOM 2597 C CA . ILE A 1 320 ? -19.379 10.635 7.071 1.00 98.50 320 ILE A CA 1
ATOM 2598 C C . ILE A 1 320 ? -20.442 11.443 7.808 1.00 98.50 320 ILE A C 1
ATOM 2600 O O . ILE A 1 320 ? -21.597 11.508 7.380 1.00 98.50 320 ILE A O 1
ATOM 2604 N N . ASN A 1 321 ? -20.052 12.075 8.914 1.00 97.94 321 ASN A N 1
ATOM 2605 C CA . ASN A 1 321 ? -20.924 12.854 9.793 1.00 97.94 321 ASN A CA 1
ATOM 2606 C C . ASN A 1 321 ? -22.185 12.066 10.209 1.00 97.94 321 ASN A C 1
ATOM 2608 O O . ASN A 1 321 ? -23.307 12.561 10.062 1.00 97.94 321 ASN A O 1
ATOM 2612 N N . GLY A 1 322 ? -22.007 10.821 10.666 1.00 96.44 322 GLY A N 1
ATOM 2613 C CA . GLY A 1 322 ? -23.089 9.933 11.100 1.00 96.44 322 GLY A CA 1
ATOM 2614 C C . GLY A 1 322 ? -23.945 9.324 9.982 1.00 96.44 322 GLY A C 1
ATOM 2615 O O . GLY A 1 322 ? -24.910 8.620 10.276 1.00 96.44 322 GLY A O 1
ATOM 2616 N N . LYS A 1 323 ? -23.638 9.578 8.703 1.00 97.94 323 LYS A N 1
ATOM 2617 C CA . LYS A 1 323 ? -24.339 8.967 7.563 1.00 97.94 323 LYS A CA 1
ATOM 2618 C C . LYS A 1 323 ? -23.453 7.931 6.898 1.00 97.94 323 LYS A C 1
ATOM 2620 O O . LYS A 1 323 ? -22.398 8.291 6.385 1.00 97.94 323 LYS A O 1
ATOM 2625 N N . THR A 1 324 ? -23.889 6.675 6.867 1.00 98.38 324 THR A N 1
ATOM 2626 C CA . THR A 1 324 ? -23.201 5.623 6.108 1.00 98.38 324 THR A CA 1
ATOM 2627 C C . THR A 1 324 ? -23.090 6.030 4.645 1.00 98.38 324 THR A C 1
ATOM 2629 O O . THR A 1 324 ? -24.071 6.482 4.059 1.00 98.38 324 THR A O 1
ATOM 2632 N N . VAL A 1 325 ? -21.893 5.898 4.080 1.00 97.94 325 VAL A N 1
ATOM 2633 C CA . VAL A 1 325 ? -21.599 6.197 2.670 1.00 97.94 325 VAL A CA 1
ATOM 2634 C C . VAL A 1 325 ? -21.117 4.962 1.921 1.00 97.94 325 VAL A C 1
ATOM 2636 O O . VAL A 1 325 ? -21.412 4.825 0.738 1.00 97.94 325 VAL A O 1
ATOM 2639 N N . GLU A 1 326 ? -20.450 4.040 2.619 1.00 98.12 326 GLU A N 1
ATOM 2640 C CA . GLU A 1 326 ? -19.915 2.807 2.050 1.00 98.12 326 GLU A CA 1
ATOM 2641 C C . GLU A 1 326 ? -20.164 1.630 2.996 1.00 98.12 326 GLU A C 1
ATOM 2643 O O . GLU A 1 326 ? -20.079 1.764 4.224 1.00 98.12 326 GLU A O 1
ATOM 2648 N N . LYS A 1 327 ? -20.443 0.463 2.417 1.00 98.44 327 LYS A N 1
ATOM 2649 C CA . LYS A 1 327 ? -20.429 -0.830 3.107 1.00 98.44 327 LYS A CA 1
ATOM 2650 C C . LYS A 1 327 ? -19.459 -1.763 2.405 1.00 98.44 327 LYS A C 1
ATOM 2652 O O . LYS A 1 327 ? -19.368 -1.747 1.179 1.00 98.44 327 LYS A O 1
ATOM 2657 N N . TYR A 1 328 ? -18.781 -2.590 3.186 1.00 98.19 328 TYR A N 1
ATOM 2658 C CA . TYR A 1 328 ? -17.744 -3.492 2.705 1.00 98.19 328 TYR A CA 1
ATOM 2659 C C . TYR A 1 328 ? -18.144 -4.939 2.975 1.00 98.19 328 TYR A C 1
ATOM 2661 O O . TYR A 1 328 ? -18.592 -5.282 4.073 1.00 98.19 328 TYR A O 1
ATOM 2669 N N . LEU A 1 329 ? -17.966 -5.789 1.971 1.00 97.56 329 LEU A N 1
ATOM 2670 C CA . LEU A 1 329 ? -18.110 -7.231 2.083 1.00 97.56 329 LEU A CA 1
ATOM 2671 C C . LEU A 1 329 ? -16.741 -7.871 1.889 1.00 97.56 329 LEU A C 1
ATOM 2673 O O . LEU A 1 329 ? -16.114 -7.671 0.853 1.00 97.56 329 LEU A O 1
ATOM 2677 N N . TRP A 1 330 ? -16.322 -8.674 2.858 1.00 95.56 330 TRP A N 1
ATOM 2678 C CA . TRP A 1 330 ? -15.020 -9.330 2.866 1.00 95.56 330 TRP A CA 1
ATOM 2679 C C . TRP A 1 330 ? -15.162 -10.847 2.825 1.00 95.56 330 TRP A C 1
ATOM 2681 O O . TRP A 1 330 ? -16.062 -11.405 3.461 1.00 95.56 330 TRP A O 1
ATOM 2691 N N . GLN A 1 331 ? -14.255 -11.508 2.111 1.00 92.25 331 GLN A N 1
ATOM 2692 C CA . GLN A 1 331 ? -14.125 -12.964 2.135 1.00 92.25 331 GLN A CA 1
ATOM 2693 C C . GLN A 1 331 ? -13.366 -13.406 3.392 1.00 92.25 331 GLN A C 1
ATOM 2695 O O . GLN A 1 331 ? -13.840 -14.266 4.133 1.00 92.25 331 GLN A O 1
ATOM 2700 N N . ASP A 1 332 ? -12.244 -12.751 3.669 1.00 89.31 332 ASP A N 1
ATOM 2701 C CA . ASP A 1 332 ? -11.377 -12.943 4.835 1.00 89.31 332 ASP A CA 1
ATOM 2702 C C . ASP A 1 332 ? -10.927 -11.566 5.367 1.00 89.31 332 ASP A C 1
ATOM 2704 O O . ASP A 1 332 ? -11.681 -10.603 5.247 1.00 89.31 332 ASP A O 1
ATOM 2708 N N . LEU A 1 333 ? -9.782 -11.450 6.042 1.00 85.94 333 LEU A N 1
ATOM 2709 C CA . LEU A 1 333 ? -9.328 -10.172 6.601 1.00 85.94 333 LEU A CA 1
ATOM 2710 C C . LEU A 1 333 ? -8.772 -9.204 5.539 1.00 85.94 333 LEU A C 1
ATOM 2712 O O . LEU A 1 333 ? -8.782 -7.996 5.767 1.00 85.94 333 LEU A O 1
ATOM 2716 N N . THR A 1 334 ? -8.294 -9.713 4.401 1.00 86.88 334 THR A N 1
ATOM 2717 C CA . THR A 1 334 ? -7.523 -8.940 3.410 1.00 86.88 334 THR A CA 1
ATOM 2718 C C . THR A 1 334 ? -8.153 -8.946 2.015 1.00 86.88 334 THR A C 1
ATOM 2720 O O . THR A 1 334 ? -7.850 -8.075 1.202 1.00 86.88 334 THR A O 1
ATOM 2723 N N . THR A 1 335 ? -9.094 -9.853 1.747 1.00 91.50 335 THR A N 1
ATOM 2724 C CA . THR A 1 335 ? -9.742 -10.016 0.439 1.00 91.50 335 THR A CA 1
ATOM 2725 C C . THR A 1 335 ? -11.126 -9.355 0.404 1.00 91.50 335 THR A C 1
ATOM 2727 O O . THR A 1 335 ? -12.117 -9.888 0.925 1.00 91.50 335 THR A O 1
ATOM 2730 N N . LEU A 1 336 ? -11.210 -8.181 -0.231 1.00 96.50 336 LEU A N 1
ATOM 2731 C CA . LEU A 1 336 ? -12.436 -7.386 -0.366 1.00 96.50 336 LEU A CA 1
ATOM 2732 C C . LEU A 1 336 ? -13.303 -7.907 -1.517 1.00 96.50 336 LEU A C 1
ATOM 2734 O O . LEU A 1 336 ? -12.975 -7.750 -2.682 1.00 96.50 336 LEU A O 1
ATOM 2738 N N . VAL A 1 337 ? -14.468 -8.472 -1.219 1.00 97.12 337 VAL A N 1
ATOM 2739 C CA . VAL A 1 337 ? -15.387 -8.988 -2.247 1.00 97.12 337 VAL A CA 1
ATOM 2740 C C . VAL A 1 337 ? -16.150 -7.856 -2.921 1.00 97.12 337 VAL A C 1
ATOM 2742 O O . VAL A 1 337 ? -16.294 -7.847 -4.145 1.00 97.12 337 VAL A O 1
ATOM 2745 N N . ALA A 1 338 ? -16.678 -6.912 -2.137 1.00 97.88 338 ALA A N 1
ATOM 2746 C CA . ALA A 1 338 ? -17.446 -5.808 -2.692 1.00 97.88 338 ALA A CA 1
ATOM 2747 C C . ALA A 1 338 ? -17.461 -4.550 -1.820 1.00 97.88 338 ALA A C 1
ATOM 2749 O O . ALA A 1 338 ? -17.447 -4.633 -0.592 1.00 97.88 338 ALA A O 1
ATOM 2750 N N . VAL A 1 339 ? -17.602 -3.396 -2.477 1.00 98.44 339 VAL A N 1
ATOM 2751 C CA . VAL A 1 339 ? -18.014 -2.129 -1.854 1.00 98.44 339 VAL A CA 1
ATOM 2752 C C . VAL A 1 339 ? -19.369 -1.715 -2.410 1.00 98.44 339 VAL A C 1
ATOM 2754 O O . VAL A 1 339 ? -19.569 -1.728 -3.624 1.00 98.44 339 VAL A O 1
ATOM 2757 N N . THR A 1 340 ? -20.303 -1.336 -1.545 1.00 98.12 340 THR A N 1
ATOM 2758 C CA . THR A 1 340 ? -21.626 -0.827 -1.939 1.00 98.12 340 THR A CA 1
ATOM 2759 C C . THR A 1 340 ? -21.877 0.553 -1.353 1.00 98.12 340 THR A C 1
ATOM 2761 O O . THR A 1 340 ? -21.198 0.968 -0.415 1.00 98.12 340 THR A O 1
ATOM 2764 N N . ASP A 1 341 ? -22.913 1.230 -1.845 1.00 96.31 341 ASP A N 1
ATOM 2765 C CA . ASP A 1 341 ? -23.449 2.410 -1.165 1.00 96.31 341 ASP A CA 1
ATOM 2766 C C . ASP A 1 341 ? -24.167 2.055 0.156 1.00 96.31 341 ASP A C 1
ATOM 2768 O O . ASP A 1 341 ? -24.226 0.893 0.585 1.00 96.31 341 ASP A O 1
ATOM 2772 N N . ALA A 1 342 ? -24.714 3.078 0.817 1.00 95.75 342 ALA A N 1
ATOM 2773 C CA . ALA A 1 342 ? -25.415 2.964 2.093 1.00 95.75 342 ALA A CA 1
ATOM 2774 C C . ALA A 1 342 ? -26.614 2.000 2.040 1.00 95.75 342 ALA A C 1
ATOM 2776 O O . ALA A 1 342 ? -26.881 1.275 3.006 1.00 95.75 342 ALA A O 1
ATOM 2777 N N . GLU A 1 343 ? -27.316 1.950 0.911 1.00 96.06 343 GLU A N 1
ATOM 2778 C CA . GLU A 1 343 ? -28.486 1.107 0.681 1.00 96.06 343 GLU A CA 1
ATOM 2779 C C . GLU A 1 343 ? -28.119 -0.343 0.326 1.00 96.06 343 GLU A C 1
ATOM 2781 O O . GLU A 1 343 ? -29.002 -1.201 0.283 1.00 96.06 343 GLU A O 1
ATOM 2786 N N . GLY A 1 344 ? -26.833 -0.652 0.126 1.00 93.19 344 GLY A N 1
ATOM 2787 C CA . GLY A 1 344 ? -26.401 -1.964 -0.366 1.00 93.19 344 GLY A CA 1
ATOM 2788 C C . GLY A 1 344 ? -26.539 -2.109 -1.884 1.00 93.19 344 GLY A C 1
ATOM 2789 O O . GLY A 1 344 ? -26.529 -3.224 -2.403 1.00 93.19 344 GLY A O 1
ATOM 2790 N N . LEU A 1 345 ? -26.715 -0.997 -2.596 1.00 93.88 345 LEU A N 1
ATOM 2791 C CA . LEU A 1 345 ? -26.883 -0.935 -4.039 1.00 93.88 345 LEU A CA 1
ATOM 2792 C C . LEU A 1 345 ? -25.561 -0.558 -4.721 1.00 93.88 345 LEU A C 1
ATOM 2794 O O . LEU A 1 345 ? -24.572 -0.187 -4.086 1.00 93.88 345 LEU A O 1
ATOM 2798 N N . ARG A 1 346 ? -25.560 -0.687 -6.055 1.00 94.19 346 ARG A N 1
ATOM 2799 C CA . ARG A 1 346 ? -24.427 -0.358 -6.940 1.00 94.19 346 ARG A CA 1
ATOM 2800 C C . ARG A 1 346 ? -23.104 -0.986 -6.466 1.00 94.19 346 ARG A C 1
ATOM 2802 O O . ARG A 1 346 ? -22.136 -0.264 -6.230 1.00 94.19 346 ARG A O 1
ATOM 2809 N N . PRO A 1 347 ? -23.051 -2.322 -6.317 1.00 97.62 347 PRO A N 1
ATOM 2810 C CA . PRO A 1 347 ? -21.847 -2.982 -5.844 1.00 97.62 347 PRO A CA 1
ATOM 2811 C C . PRO A 1 347 ? -20.707 -2.818 -6.855 1.00 97.62 347 PRO A C 1
ATOM 2813 O O . PRO A 1 347 ? -20.879 -3.067 -8.050 1.00 97.62 347 PRO A O 1
ATOM 2816 N N . LYS A 1 348 ? -19.538 -2.433 -6.351 1.00 98.44 348 LYS A N 1
ATOM 2817 C CA . LYS A 1 348 ? -18.240 -2.650 -6.987 1.00 98.44 348 LYS A CA 1
ATOM 2818 C C . LYS A 1 348 ? -17.745 -4.011 -6.520 1.00 98.44 348 LYS A C 1
ATOM 2820 O O . LYS A 1 348 ? -17.438 -4.150 -5.342 1.00 98.44 348 LYS A O 1
ATOM 2825 N N . VAL A 1 349 ? -17.741 -5.011 -7.396 1.00 98.50 349 VAL A N 1
ATOM 2826 C CA . VAL A 1 349 ? -17.371 -6.398 -7.059 1.00 98.50 349 VAL A CA 1
ATOM 2827 C C . VAL A 1 349 ? -15.980 -6.696 -7.592 1.00 98.50 349 VAL A C 1
ATOM 2829 O O . VAL A 1 349 ? -15.752 -6.503 -8.785 1.00 98.50 349 VAL A O 1
ATOM 2832 N N . PHE A 1 350 ? -15.080 -7.178 -6.742 1.00 98.31 350 PHE A N 1
ATOM 2833 C CA . PHE A 1 350 ? -13.677 -7.403 -7.087 1.00 98.31 350 PHE A CA 1
ATOM 2834 C C . PHE A 1 350 ? -13.383 -8.872 -7.379 1.00 98.31 350 PHE A C 1
ATOM 2836 O O . PHE A 1 350 ? -14.023 -9.778 -6.845 1.00 98.31 350 PHE A O 1
ATOM 2843 N N . THR A 1 351 ? -12.388 -9.099 -8.230 1.00 96.44 351 THR A N 1
ATOM 2844 C CA . THR A 1 351 ? -11.813 -10.420 -8.497 1.00 96.44 351 THR A CA 1
ATOM 2845 C C . THR A 1 351 ? -10.301 -10.350 -8.372 1.00 96.44 351 THR A C 1
ATOM 2847 O O . THR A 1 351 ? -9.704 -9.348 -8.777 1.00 96.44 351 THR A O 1
ATOM 2850 N N . TYR A 1 352 ? -9.700 -11.431 -7.887 1.00 93.50 352 TYR A N 1
ATOM 2851 C CA . TYR A 1 352 ? -8.280 -11.516 -7.553 1.00 93.50 352 TYR A CA 1
ATOM 2852 C C . TYR A 1 352 ? -7.599 -12.657 -8.319 1.00 93.50 352 TYR A C 1
ATOM 2854 O O . TYR A 1 352 ? -8.283 -13.599 -8.734 1.00 93.50 352 TYR A O 1
ATOM 2862 N N . ASP A 1 353 ? -6.286 -12.558 -8.530 1.00 88.88 353 ASP A N 1
ATOM 2863 C CA . ASP A 1 353 ? -5.462 -13.674 -9.013 1.00 88.88 353 ASP A CA 1
ATOM 2864 C C . ASP A 1 353 ? -5.081 -14.647 -7.878 1.00 88.88 353 ASP A C 1
ATOM 2866 O O . ASP A 1 353 ? -5.564 -14.538 -6.747 1.00 88.88 353 ASP A O 1
ATOM 2870 N N . GLU A 1 354 ? -4.287 -15.672 -8.199 1.00 85.31 354 GLU A N 1
ATOM 2871 C CA . GLU A 1 354 ? -3.886 -16.703 -7.231 1.00 85.31 354 GLU A CA 1
ATOM 2872 C C . GLU A 1 354 ? -2.960 -16.140 -6.150 1.00 85.31 354 GLU A C 1
ATOM 2874 O O . GLU A 1 354 ? -2.986 -16.616 -5.011 1.00 85.31 354 GLU A O 1
ATOM 2879 N N . GLU A 1 355 ? -2.210 -15.096 -6.501 1.00 79.94 355 GLU A N 1
ATOM 2880 C CA . GLU A 1 355 ? -1.345 -14.325 -5.626 1.00 79.94 355 GLU A CA 1
ATOM 2881 C C . GLU A 1 355 ? -2.124 -13.365 -4.729 1.00 79.94 355 GLU A C 1
ATOM 2883 O O . GLU A 1 355 ? -1.521 -12.808 -3.822 1.00 79.94 355 GLU A O 1
ATOM 2888 N N . GLY A 1 356 ? -3.432 -13.170 -4.926 1.00 86.56 356 GLY A N 1
ATOM 2889 C CA . GLY A 1 356 ? -4.271 -12.286 -4.112 1.00 86.56 356 GLY A CA 1
ATOM 2890 C C . GLY A 1 356 ? -4.239 -10.814 -4.534 1.00 86.56 356 GLY A C 1
ATOM 2891 O O . GLY A 1 356 ? -4.685 -9.954 -3.775 1.00 86.56 356 GLY A O 1
ATOM 2892 N N . ASP A 1 357 ? -3.738 -10.501 -5.731 1.00 91.50 357 ASP A N 1
ATOM 2893 C CA . ASP A 1 357 ? -3.771 -9.152 -6.291 1.00 91.50 357 ASP A CA 1
ATOM 2894 C C . ASP A 1 357 ? -5.106 -8.881 -7.002 1.00 91.50 357 ASP A C 1
ATOM 2896 O O . ASP A 1 357 ? -5.645 -9.757 -7.686 1.00 91.50 357 ASP A O 1
ATOM 2900 N N . PRO A 1 358 ? -5.673 -7.666 -6.891 1.00 95.00 358 PRO A N 1
ATOM 2901 C CA . PRO A 1 358 ? -6.927 -7.333 -7.552 1.00 95.00 358 PRO A CA 1
ATOM 2902 C C . PRO A 1 358 ? -6.712 -7.208 -9.067 1.00 95.00 358 PRO A C 1
ATOM 2904 O O . PRO A 1 358 ? -5.985 -6.331 -9.530 1.00 95.00 358 PRO A O 1
ATOM 2907 N N . VAL A 1 359 ? -7.401 -8.038 -9.856 1.00 96.00 359 VAL A N 1
ATOM 2908 C CA . VAL A 1 359 ? -7.264 -8.077 -11.327 1.00 96.00 359 VAL A CA 1
ATOM 2909 C C . VAL A 1 359 ? -8.457 -7.498 -12.079 1.00 96.00 359 VAL A C 1
ATOM 2911 O O . VAL A 1 359 ? -8.324 -7.118 -13.246 1.00 96.00 359 VAL A O 1
ATOM 2914 N N . ALA A 1 360 ? -9.628 -7.403 -11.445 1.00 97.50 360 ALA A N 1
ATOM 2915 C CA . ALA A 1 360 ? -10.778 -6.730 -12.041 1.00 97.50 360 ALA A CA 1
ATOM 2916 C C . ALA A 1 360 ? -11.784 -6.225 -11.002 1.00 97.50 360 ALA A C 1
ATOM 2918 O O . ALA A 1 360 ? -11.839 -6.696 -9.866 1.00 97.50 360 ALA A O 1
ATOM 2919 N N . MET A 1 361 ? -12.624 -5.293 -11.443 1.00 98.38 361 MET A N 1
ATOM 2920 C CA . MET A 1 361 ? -13.790 -4.793 -10.730 1.00 98.38 361 MET A CA 1
ATOM 2921 C C . MET A 1 361 ? -14.985 -4.721 -11.680 1.00 98.38 361 MET A C 1
ATOM 2923 O O . MET A 1 361 ? -14.919 -4.085 -12.731 1.00 98.38 361 MET A O 1
ATOM 2927 N N . THR A 1 362 ? -16.108 -5.318 -11.292 1.00 98.25 362 THR A N 1
ATOM 2928 C CA . THR A 1 362 ? -17.393 -5.139 -11.976 1.00 98.25 362 THR A CA 1
ATOM 2929 C C . THR A 1 362 ? -18.192 -4.046 -11.282 1.00 98.25 362 THR A C 1
ATOM 2931 O O . THR A 1 362 ? -18.453 -4.137 -10.084 1.00 98.25 362 THR A O 1
ATOM 2934 N N . TYR A 1 363 ? -18.603 -3.025 -12.030 1.00 97.00 363 TYR A N 1
ATOM 2935 C CA . TYR A 1 363 ? -19.404 -1.913 -11.523 1.00 97.00 363 TYR A CA 1
ATOM 2936 C C . TYR A 1 363 ? -20.426 -1.464 -12.575 1.00 97.00 363 TYR A C 1
ATOM 2938 O O . TYR A 1 363 ? -20.086 -1.269 -13.741 1.00 97.00 363 TYR A O 1
ATOM 2946 N N . GLU A 1 364 ? -21.695 -1.340 -12.171 1.00 94.56 364 GLU A N 1
ATOM 2947 C CA . GLU A 1 364 ? -22.826 -0.968 -13.047 1.00 94.56 364 GLU A CA 1
ATOM 2948 C C . GLU A 1 364 ? -22.908 -1.786 -14.355 1.00 94.56 364 GLU A C 1
ATOM 2950 O O . GLU A 1 364 ? -23.194 -1.265 -15.434 1.00 94.56 364 GLU A O 1
ATOM 2955 N N . GLY A 1 365 ? -22.649 -3.095 -14.258 1.00 93.38 365 GLY A N 1
ATOM 2956 C CA . GLY A 1 365 ? -22.721 -4.025 -15.389 1.00 93.38 365 GLY A CA 1
ATOM 2957 C C . GLY A 1 365 ? -21.557 -3.927 -16.379 1.00 93.38 365 GLY A C 1
ATOM 2958 O O . GLY A 1 365 ? -21.648 -4.506 -17.458 1.00 93.38 365 GLY A O 1
ATOM 2959 N N . LYS A 1 366 ? -20.486 -3.203 -16.035 1.00 96.81 366 LYS A N 1
ATOM 2960 C CA . LYS A 1 366 ? -19.241 -3.129 -16.809 1.00 96.81 366 LYS A CA 1
ATOM 2961 C C . LYS A 1 366 ? -18.089 -3.717 -16.014 1.00 96.81 366 LYS A C 1
ATOM 2963 O O . LYS A 1 366 ? -17.997 -3.475 -14.810 1.00 96.81 366 LYS A O 1
ATOM 2968 N N . THR A 1 367 ? -17.194 -4.415 -16.700 1.00 97.75 367 THR A N 1
ATOM 2969 C CA . THR A 1 367 ? -15.961 -4.935 -16.104 1.00 97.75 367 THR A CA 1
ATOM 2970 C C . THR A 1 367 ? -14.795 -3.996 -16.392 1.00 97.75 367 THR A C 1
ATOM 2972 O O . THR A 1 367 ? -14.585 -3.566 -17.526 1.00 97.75 367 THR A O 1
ATOM 2975 N N . PHE A 1 368 ? -14.026 -3.680 -15.358 1.00 98.12 368 PHE A N 1
ATOM 2976 C CA . PHE A 1 368 ? -12.791 -2.914 -15.440 1.00 98.12 368 PHE A CA 1
ATOM 2977 C C . PHE A 1 368 ? -11.642 -3.805 -14.999 1.00 98.12 368 PHE A C 1
ATOM 2979 O O . PHE A 1 368 ? -11.728 -4.426 -13.947 1.00 98.12 368 PHE A O 1
ATOM 2986 N N . TYR A 1 369 ? -10.581 -3.871 -15.791 1.00 97.62 369 TYR A N 1
ATOM 2987 C CA . TYR A 1 369 ? -9.436 -4.737 -15.526 1.00 97.62 369 TYR A CA 1
ATOM 2988 C C . TYR A 1 369 ? -8.271 -3.922 -14.975 1.00 97.62 369 TYR A C 1
ATOM 2990 O O . TYR A 1 369 ? -8.000 -2.821 -15.461 1.00 97.62 369 TYR A O 1
ATOM 2998 N N . PHE A 1 370 ? -7.581 -4.462 -13.978 1.00 96.38 370 PHE A N 1
ATOM 2999 C CA . PHE A 1 370 ? -6.521 -3.781 -13.244 1.00 96.38 370 PHE A CA 1
ATOM 3000 C C . PHE A 1 370 ? -5.152 -4.343 -13.601 1.00 96.38 370 PHE A C 1
ATOM 3002 O O . PHE A 1 370 ? -4.918 -5.545 -13.514 1.00 96.38 370 PHE A O 1
ATOM 3009 N N . ALA A 1 371 ? -4.236 -3.454 -13.976 1.00 93.81 371 ALA A N 1
ATOM 3010 C CA . ALA A 1 371 ? -2.822 -3.774 -14.055 1.00 93.81 371 ALA A CA 1
ATOM 3011 C C . ALA A 1 371 ? -2.171 -3.429 -12.711 1.00 93.81 371 ALA A C 1
ATOM 3013 O O . ALA A 1 371 ? -2.137 -2.255 -12.317 1.00 93.81 371 ALA A O 1
ATOM 3014 N N . THR A 1 372 ? -1.672 -4.454 -12.026 1.00 94.69 372 THR A N 1
ATOM 3015 C CA . THR A 1 372 ? -0.970 -4.350 -10.746 1.00 94.69 372 THR A CA 1
ATOM 3016 C C . THR A 1 372 ? 0.535 -4.483 -10.931 1.00 94.69 372 THR A C 1
ATOM 3018 O O . THR A 1 372 ? 1.012 -5.158 -11.850 1.00 94.69 372 THR A O 1
ATOM 3021 N N . ASP A 1 373 ? 1.297 -3.783 -10.095 1.00 93.25 373 ASP A N 1
ATOM 3022 C CA . ASP A 1 373 ? 2.738 -3.978 -10.011 1.00 93.25 373 ASP A CA 1
ATOM 3023 C C . ASP A 1 373 ? 3.095 -5.194 -9.137 1.00 93.25 373 ASP A C 1
ATOM 3025 O O . ASP A 1 373 ? 2.225 -5.954 -8.725 1.00 93.25 373 ASP A O 1
ATOM 3029 N N . GLN A 1 374 ? 4.386 -5.408 -8.886 1.00 91.38 374 GLN A N 1
ATOM 3030 C CA . GLN A 1 374 ? 4.907 -6.598 -8.208 1.00 91.38 374 GLN A CA 1
ATOM 3031 C C . GLN A 1 374 ? 4.462 -6.758 -6.744 1.00 91.38 374 GLN A C 1
ATOM 3033 O O . GLN A 1 374 ? 4.669 -7.824 -6.177 1.00 91.38 374 GLN A O 1
ATOM 3038 N N . VAL A 1 375 ? 3.910 -5.704 -6.131 1.00 91.94 375 VAL A N 1
ATOM 3039 C CA . VAL A 1 375 ? 3.377 -5.729 -4.757 1.00 91.94 375 VAL A CA 1
ATOM 3040 C C . VAL A 1 375 ? 1.854 -5.563 -4.734 1.00 91.94 375 VAL A C 1
ATOM 3042 O O . VAL A 1 375 ? 1.278 -5.274 -3.691 1.00 91.94 375 VAL A O 1
ATOM 3045 N N . GLY A 1 376 ? 1.184 -5.682 -5.884 1.00 93.75 376 GLY A N 1
ATOM 3046 C CA . GLY A 1 376 ? -0.270 -5.558 -5.976 1.00 93.75 376 GLY A CA 1
ATOM 3047 C C . GLY A 1 376 ? -0.787 -4.123 -6.088 1.00 93.75 376 GLY A C 1
ATOM 3048 O O . GLY A 1 376 ? -1.996 -3.897 -6.005 1.00 93.75 376 GLY A O 1
ATOM 3049 N N . SER A 1 377 ? 0.082 -3.124 -6.291 1.00 96.12 377 SER A N 1
ATOM 3050 C CA . SER A 1 377 ? -0.370 -1.738 -6.462 1.00 96.12 377 SER A CA 1
ATOM 3051 C C . SER A 1 377 ? -0.974 -1.529 -7.844 1.00 96.12 377 SER A C 1
ATOM 3053 O O . SER A 1 377 ? -0.302 -1.731 -8.858 1.00 96.12 377 SER A O 1
ATOM 3055 N N . ILE A 1 378 ? -2.219 -1.056 -7.912 1.00 96.25 378 ILE A N 1
ATOM 3056 C CA . ILE A 1 378 ? -2.867 -0.744 -9.194 1.00 96.25 378 ILE A CA 1
ATOM 3057 C C . ILE A 1 378 ? -2.192 0.478 -9.821 1.00 96.25 378 ILE A C 1
ATOM 3059 O O . ILE A 1 378 ? -2.247 1.572 -9.267 1.00 96.25 378 ILE A O 1
ATOM 3063 N N . PHE A 1 379 ? -1.610 0.325 -11.012 1.00 94.25 379 PHE A N 1
ATOM 3064 C CA . PHE A 1 379 ? -1.020 1.445 -11.757 1.00 94.25 379 PHE A CA 1
ATOM 3065 C C . PHE A 1 379 ? -1.814 1.819 -13.018 1.00 94.25 379 PHE A C 1
ATOM 3067 O O . PHE A 1 379 ? -1.627 2.904 -13.583 1.00 94.25 379 PHE A O 1
ATOM 3074 N N . MET A 1 380 ? -2.723 0.952 -13.477 1.00 93.19 380 MET A N 1
ATOM 3075 C CA . MET A 1 380 ? -3.571 1.225 -14.638 1.00 93.19 380 MET A CA 1
ATOM 3076 C C . MET A 1 380 ? -4.886 0.443 -14.599 1.00 93.19 380 MET A C 1
ATOM 3078 O O . MET A 1 380 ? -4.942 -0.675 -14.097 1.00 93.19 380 MET A O 1
ATOM 3082 N N . VAL A 1 381 ? -5.934 1.027 -15.175 1.00 96.00 381 VAL A N 1
ATOM 3083 C CA . VAL A 1 381 ? -7.268 0.437 -15.310 1.00 96.00 381 VAL A CA 1
ATOM 3084 C C . VAL A 1 381 ? -7.698 0.498 -16.771 1.00 96.00 381 VAL A C 1
ATOM 3086 O O . VAL A 1 381 ? -7.634 1.566 -17.390 1.00 96.00 381 VAL A O 1
ATOM 3089 N N . ALA A 1 382 ? -8.169 -0.626 -17.303 1.00 94.94 382 ALA A N 1
ATOM 3090 C CA . ALA A 1 382 ? -8.696 -0.747 -18.657 1.00 94.94 382 ALA A CA 1
ATOM 3091 C C . ALA A 1 382 ? -10.188 -1.103 -18.667 1.00 94.94 382 ALA A C 1
ATOM 3093 O O . ALA A 1 382 ? -10.678 -1.778 -17.763 1.00 94.94 382 ALA A O 1
ATOM 3094 N N . ASP A 1 383 ? -10.906 -0.680 -19.708 1.00 95.25 383 ASP A N 1
ATOM 3095 C CA . ASP A 1 383 ? -12.241 -1.205 -20.014 1.00 95.25 383 ASP A CA 1
ATOM 3096 C C . ASP A 1 383 ? -12.170 -2.558 -20.757 1.00 95.25 383 ASP A C 1
ATOM 3098 O O . ASP A 1 383 ? -11.101 -3.024 -21.156 1.00 95.25 383 ASP A O 1
ATOM 3102 N N . GLU A 1 384 ? -13.328 -3.176 -21.000 1.00 93.88 384 GLU A N 1
ATOM 3103 C CA . GLU A 1 384 ? -13.471 -4.459 -21.719 1.00 93.88 384 GLU A CA 1
ATOM 3104 C C . GLU A 1 384 ? -12.962 -4.437 -23.170 1.00 93.88 384 GLU A C 1
ATOM 3106 O O . GLU A 1 384 ? -12.860 -5.478 -23.814 1.00 93.88 384 GLU A O 1
ATOM 3111 N N . ARG A 1 385 ? -12.664 -3.255 -23.717 1.00 90.12 385 ARG A N 1
ATOM 3112 C CA . ARG A 1 385 ? -12.138 -3.072 -25.075 1.00 90.12 385 ARG A CA 1
ATOM 3113 C C . ARG A 1 385 ? -10.639 -2.772 -25.076 1.00 90.12 385 ARG A C 1
ATOM 3115 O O . ARG A 1 385 ? -10.081 -2.535 -26.147 1.00 90.12 385 ARG A O 1
ATOM 3122 N N . GLY A 1 386 ? -9.995 -2.757 -23.908 1.00 88.56 386 GLY A N 1
ATOM 3123 C CA . GLY A 1 386 ? -8.586 -2.408 -23.766 1.00 88.56 386 GLY A CA 1
ATOM 3124 C C . GLY A 1 386 ? -8.300 -0.910 -23.881 1.00 88.56 386 GLY A C 1
ATOM 3125 O O . GLY A 1 386 ? -7.186 -0.544 -24.246 1.00 88.56 386 GLY A O 1
ATOM 3126 N N . ASN A 1 387 ? -9.271 -0.033 -23.607 1.00 90.44 387 ASN A N 1
ATOM 3127 C CA . ASN A 1 387 ? -9.016 1.405 -23.506 1.00 90.44 387 ASN A CA 1
ATOM 3128 C C . ASN A 1 387 ? -8.625 1.785 -22.076 1.00 90.44 387 ASN A C 1
ATOM 3130 O O . ASN A 1 387 ? -9.214 1.289 -21.119 1.00 90.44 387 ASN A O 1
ATOM 3134 N N . GLU A 1 388 ? -7.687 2.723 -21.934 1.00 91.94 388 GLU A N 1
ATOM 3135 C CA . GLU A 1 388 ? -7.296 3.276 -20.634 1.00 91.94 388 GLU A CA 1
ATOM 3136 C C . GLU A 1 388 ? -8.442 4.087 -20.013 1.00 91.94 388 GLU A C 1
ATOM 3138 O O . GLU A 1 388 ? -8.917 5.063 -20.596 1.00 91.94 388 GLU A O 1
ATOM 3143 N N . VAL A 1 389 ? -8.867 3.684 -18.815 1.00 95.75 389 VAL A N 1
ATOM 3144 C CA . VAL A 1 389 ? -9.896 4.357 -18.004 1.00 95.75 389 VAL A CA 1
ATOM 3145 C C . VAL A 1 389 ? -9.261 5.224 -16.921 1.00 95.75 389 VAL A C 1
ATOM 3147 O O . VAL A 1 389 ? -9.759 6.314 -16.623 1.00 95.75 389 VAL A O 1
ATOM 3150 N N . LYS A 1 390 ? -8.176 4.728 -16.318 1.00 94.81 390 LYS A N 1
ATOM 3151 C CA . LYS A 1 390 ? -7.453 5.385 -15.228 1.00 94.81 390 LYS A CA 1
ATOM 3152 C C . LYS A 1 390 ? -5.997 4.926 -15.216 1.00 94.81 390 LYS A C 1
ATOM 3154 O O . LYS A 1 390 ? -5.692 3.781 -15.538 1.00 94.81 390 LYS A O 1
ATOM 3159 N N . ARG A 1 391 ? -5.107 5.821 -14.811 1.00 93.25 391 ARG A N 1
ATOM 3160 C CA . ARG A 1 391 ? -3.686 5.575 -14.575 1.00 93.25 391 ARG A CA 1
ATOM 3161 C C . ARG A 1 391 ? -3.316 6.194 -13.248 1.00 93.25 391 ARG A C 1
ATOM 3163 O O . ARG A 1 391 ? -3.655 7.350 -13.004 1.00 93.25 391 ARG A O 1
ATOM 3170 N N . ILE A 1 392 ? -2.603 5.422 -12.442 1.00 93.62 392 ILE A N 1
ATOM 3171 C CA . ILE A 1 392 ? -2.222 5.780 -11.085 1.00 93.62 392 ILE A CA 1
ATOM 3172 C C . ILE A 1 392 ? -0.711 5.610 -10.961 1.00 93.62 392 ILE A C 1
ATOM 3174 O O . ILE A 1 392 ? -0.147 4.616 -11.413 1.00 93.62 392 ILE A O 1
ATOM 3178 N N . ILE A 1 393 ? -0.030 6.607 -10.404 1.00 91.88 393 ILE A N 1
ATOM 3179 C CA . ILE A 1 393 ? 1.409 6.545 -10.147 1.00 91.88 393 ILE A CA 1
ATOM 3180 C C . ILE A 1 393 ? 1.627 6.887 -8.683 1.00 91.88 393 ILE A C 1
ATOM 3182 O O . ILE A 1 393 ? 1.309 7.998 -8.262 1.00 91.88 393 ILE A O 1
ATOM 3186 N N . TYR A 1 394 ? 2.218 5.951 -7.946 1.00 93.88 394 TYR A N 1
ATOM 3187 C CA . TYR A 1 394 ? 2.639 6.139 -6.563 1.00 93.88 394 TYR A CA 1
ATOM 3188 C C . TYR A 1 394 ? 4.150 6.404 -6.468 1.00 93.88 394 TYR A C 1
ATOM 3190 O O . TYR A 1 394 ? 4.913 6.040 -7.379 1.00 93.88 394 TYR A O 1
ATOM 3198 N N . ASP A 1 395 ? 4.598 7.032 -5.383 1.00 94.00 395 ASP A N 1
ATOM 3199 C CA . ASP A 1 395 ? 5.978 6.869 -4.912 1.00 94.00 395 ASP A CA 1
ATOM 3200 C C . ASP A 1 395 ? 6.161 5.473 -4.290 1.00 94.00 395 ASP A C 1
ATOM 3202 O O . ASP A 1 395 ? 5.229 4.664 -4.273 1.00 94.00 395 ASP A O 1
ATOM 3206 N N . SER A 1 396 ? 7.366 5.154 -3.824 1.00 95.12 396 SER A N 1
ATOM 3207 C CA . SER A 1 396 ? 7.652 3.812 -3.299 1.00 95.12 396 SER A CA 1
ATOM 3208 C C . SER A 1 396 ? 6.900 3.483 -2.010 1.00 95.12 396 SER A C 1
ATOM 3210 O O . SER A 1 396 ? 6.683 2.313 -1.732 1.00 95.12 396 SER A O 1
ATOM 3212 N N . PHE A 1 397 ? 6.457 4.489 -1.254 1.00 94.62 397 PHE A N 1
ATOM 3213 C CA . PHE A 1 397 ? 5.719 4.324 0.001 1.00 94.62 397 PHE A CA 1
ATOM 3214 C C . PHE A 1 397 ? 4.216 4.615 -0.163 1.00 94.62 397 PHE A C 1
ATOM 3216 O O . PHE A 1 397 ? 3.511 4.821 0.824 1.00 94.62 397 PHE A O 1
ATOM 3223 N N . GLY A 1 398 ? 3.699 4.620 -1.392 1.00 94.81 398 GLY A N 1
ATOM 3224 C CA . GLY A 1 398 ? 2.263 4.701 -1.650 1.00 94.81 398 GLY A CA 1
ATOM 3225 C C . GLY A 1 398 ? 1.673 6.110 -1.679 1.00 94.81 398 GLY A C 1
ATOM 3226 O O . GLY A 1 398 ? 0.452 6.242 -1.767 1.00 94.81 398 GLY A O 1
ATOM 3227 N N . ASN A 1 399 ? 2.480 7.179 -1.660 1.00 93.25 399 ASN A N 1
ATOM 3228 C CA . ASN A 1 399 ? 1.948 8.520 -1.911 1.00 93.25 399 ASN A CA 1
ATOM 3229 C C . ASN A 1 399 ? 1.504 8.641 -3.363 1.00 93.25 399 ASN A C 1
ATOM 3231 O O . ASN A 1 399 ? 2.270 8.368 -4.288 1.00 93.25 399 ASN A O 1
ATOM 3235 N N . LEU A 1 400 ? 0.278 9.113 -3.570 1.00 92.50 400 LEU A N 1
ATOM 3236 C CA . LEU A 1 400 ? -0.269 9.348 -4.898 1.00 92.50 400 LEU A CA 1
ATOM 3237 C C . LEU A 1 400 ? 0.437 10.535 -5.575 1.00 92.50 400 LEU A C 1
ATOM 3239 O O . LEU A 1 400 ? 0.279 11.683 -5.165 1.00 92.50 400 LEU A O 1
ATOM 3243 N N . LEU A 1 401 ? 1.194 10.263 -6.640 1.00 90.12 401 LEU A N 1
ATOM 3244 C CA . LEU A 1 401 ? 1.889 11.279 -7.440 1.00 90.12 401 LEU A CA 1
ATOM 3245 C C . LEU A 1 401 ? 1.058 11.740 -8.639 1.00 90.12 401 LEU A C 1
ATOM 3247 O O . LEU A 1 401 ? 1.169 12.886 -9.076 1.00 90.12 401 LEU A O 1
ATOM 3251 N N . PHE A 1 402 ? 0.261 10.835 -9.208 1.00 91.06 402 PHE A N 1
ATOM 3252 C CA . PHE A 1 402 ? -0.570 11.119 -10.370 1.00 91.06 402 PHE A CA 1
ATOM 3253 C C . PHE A 1 402 ? -1.783 10.193 -10.426 1.00 91.06 402 PHE A C 1
ATOM 3255 O O . PHE A 1 402 ? -1.645 8.983 -10.255 1.00 91.06 402 PHE A O 1
ATOM 3262 N N . ASP A 1 403 ? -2.938 10.768 -10.750 1.00 94.12 403 ASP A N 1
ATOM 3263 C CA . ASP A 1 403 ? -4.184 10.069 -11.046 1.00 94.12 403 ASP A CA 1
ATOM 3264 C C . ASP A 1 403 ? -4.830 10.726 -12.270 1.00 94.12 403 ASP A C 1
ATOM 3266 O O . ASP A 1 403 ? -5.136 11.921 -12.249 1.00 94.12 403 ASP A O 1
ATOM 3270 N N . SER A 1 404 ? -5.005 9.977 -13.361 1.00 95.19 404 SER A N 1
ATOM 3271 C CA . SER A 1 404 ? -5.601 10.529 -14.585 1.00 95.19 404 SER A CA 1
ATOM 3272 C C . SER A 1 404 ? -7.119 10.706 -14.512 1.00 95.19 404 SER A C 1
ATOM 3274 O O . SER A 1 404 ? -7.682 11.386 -15.373 1.00 95.19 404 SER A O 1
ATOM 3276 N N . ASN A 1 405 ? -7.791 10.093 -13.533 1.00 96.06 405 ASN A N 1
ATOM 3277 C CA . ASN A 1 405 ? -9.245 10.104 -13.414 1.00 96.06 405 ASN A CA 1
ATOM 3278 C C . ASN A 1 405 ? -9.679 9.890 -11.956 1.00 96.06 405 ASN A C 1
ATOM 3280 O O . ASN A 1 405 ? -10.133 8.807 -11.582 1.00 96.06 405 ASN A O 1
ATOM 3284 N N . ASP A 1 406 ? -9.546 10.930 -11.136 1.00 92.12 406 ASP A N 1
ATOM 3285 C CA . ASP A 1 406 ? -9.882 10.946 -9.703 1.00 92.12 406 ASP A CA 1
ATOM 3286 C C . ASP A 1 406 ? -11.349 10.583 -9.398 1.00 92.12 406 ASP A C 1
ATOM 3288 O O . ASP A 1 406 ? -11.643 9.953 -8.387 1.00 92.12 406 ASP A O 1
ATOM 3292 N N . LYS A 1 407 ? -12.276 10.899 -10.308 1.00 93.31 407 LYS A N 1
ATOM 3293 C CA . LYS A 1 407 ? -13.707 10.563 -10.186 1.00 93.31 407 LYS A CA 1
ATOM 3294 C C . LYS A 1 407 ? -14.001 9.069 -10.282 1.00 93.31 407 LYS A C 1
ATOM 3296 O O . LYS A 1 407 ? -15.081 8.640 -9.877 1.00 93.31 407 LYS A O 1
ATOM 3301 N N . PHE A 1 408 ? -13.096 8.287 -10.868 1.00 95.44 408 PHE A N 1
ATOM 3302 C CA . PHE A 1 408 ? -13.225 6.838 -10.927 1.00 95.44 408 PHE A CA 1
ATOM 3303 C C . PHE A 1 408 ? -12.514 6.218 -9.726 1.00 95.44 408 PHE A C 1
ATOM 3305 O O . PHE A 1 408 ? -11.293 6.063 -9.717 1.00 95.44 408 PHE A O 1
ATOM 3312 N N . ASP A 1 409 ? -13.290 5.885 -8.703 1.00 94.75 409 ASP A N 1
ATOM 3313 C CA . ASP A 1 409 ? -12.772 5.280 -7.483 1.00 94.75 409 ASP A CA 1
ATOM 3314 C C . ASP A 1 409 ? -12.657 3.754 -7.618 1.00 94.75 409 ASP A C 1
ATOM 3316 O O . ASP A 1 409 ? -13.665 3.062 -7.796 1.00 94.75 409 ASP A O 1
ATOM 3320 N N . THR A 1 410 ? -11.430 3.245 -7.507 1.00 96.06 410 THR A N 1
ATOM 3321 C CA . THR A 1 410 ? -11.108 1.812 -7.521 1.00 96.06 410 THR A CA 1
ATOM 3322 C C . THR A 1 410 ? -11.301 1.144 -6.161 1.00 96.06 410 THR A C 1
ATOM 3324 O O . THR A 1 410 ? -11.285 -0.081 -6.109 1.00 96.06 410 THR A O 1
ATOM 3327 N N . CYS A 1 411 ? -11.507 1.914 -5.083 1.00 96.12 411 CYS A N 1
ATOM 3328 C CA . CYS A 1 411 ? -11.555 1.503 -3.672 1.00 96.12 411 CYS A CA 1
ATOM 3329 C C . CYS A 1 411 ? -10.251 0.883 -3.145 1.00 96.12 411 CYS A C 1
ATOM 3331 O O . CYS A 1 411 ? -9.742 1.312 -2.114 1.00 96.12 411 CYS A O 1
ATOM 3333 N N . VAL A 1 412 ? -9.687 -0.099 -3.845 1.00 96.31 412 VAL A N 1
ATOM 3334 C CA . VAL A 1 412 ? -8.356 -0.657 -3.583 1.00 96.31 412 VAL A CA 1
ATOM 3335 C C . VAL A 1 412 ? -7.306 0.041 -4.449 1.00 96.31 412 VAL A C 1
ATOM 3337 O O . VAL A 1 412 ? -7.621 0.536 -5.537 1.00 96.31 412 VAL A O 1
ATOM 3340 N N . GLY A 1 413 ? -6.067 0.123 -3.964 1.00 95.06 413 GLY A N 1
ATOM 3341 C CA . GLY A 1 413 ? -5.019 0.908 -4.620 1.00 95.06 413 GLY A CA 1
ATOM 3342 C C . GLY A 1 413 ? -3.616 0.379 -4.364 1.00 95.06 413 GLY A C 1
ATOM 3343 O O . GLY A 1 413 ? -3.223 -0.640 -4.928 1.00 95.06 413 GLY A O 1
ATOM 3344 N N . PHE A 1 414 ? -2.847 1.110 -3.557 1.00 96.81 414 PHE A N 1
ATOM 3345 C CA . PHE A 1 414 ? -1.475 0.754 -3.202 1.00 96.81 414 PHE A CA 1
ATOM 3346 C C . PHE A 1 414 ? -1.439 -0.553 -2.400 1.00 96.81 414 PHE A C 1
ATOM 3348 O O . PHE A 1 414 ? -2.170 -0.702 -1.421 1.00 96.81 414 PHE A O 1
ATOM 3355 N N . SER A 1 415 ? -0.595 -1.491 -2.834 1.00 94.75 415 SER A N 1
ATOM 3356 C CA . SER A 1 415 ? -0.411 -2.817 -2.233 1.00 94.75 415 SER A CA 1
ATOM 3357 C C . SER A 1 415 ? -1.721 -3.577 -1.955 1.00 94.75 415 SER A C 1
ATOM 3359 O O . SER A 1 415 ? -1.858 -4.225 -0.920 1.00 94.75 415 SER A O 1
ATOM 3361 N N . ALA A 1 416 ? -2.712 -3.449 -2.849 1.00 94.38 416 ALA A N 1
ATOM 3362 C CA . ALA A 1 416 ? -4.068 -3.994 -2.706 1.00 94.38 416 ALA A CA 1
ATOM 3363 C C . ALA A 1 416 ? -4.877 -3.506 -1.477 1.00 94.38 416 ALA A C 1
ATOM 3365 O O . ALA A 1 416 ? -5.987 -3.984 -1.244 1.00 94.38 416 ALA A O 1
ATOM 3366 N N . GLY A 1 417 ? -4.382 -2.518 -0.725 1.00 95.81 417 GLY A N 1
ATOM 3367 C CA . GLY A 1 417 ? -5.058 -1.981 0.455 1.00 95.81 417 GLY A CA 1
ATOM 3368 C C . GLY A 1 417 ? -6.293 -1.139 0.118 1.00 95.81 417 GLY A C 1
ATOM 3369 O O . GLY A 1 417 ? -6.357 -0.478 -0.928 1.00 95.81 417 GLY A O 1
ATOM 3370 N N . LEU A 1 418 ? -7.272 -1.126 1.030 1.00 97.19 418 LEU A N 1
ATOM 3371 C CA . LEU A 1 418 ? -8.485 -0.310 0.909 1.00 97.19 418 LEU A CA 1
ATOM 3372 C C . LEU A 1 418 ? -8.135 1.159 1.182 1.00 97.19 418 LEU A C 1
ATOM 3374 O O . LEU A 1 418 ? -7.807 1.534 2.306 1.00 97.19 418 LEU A O 1
ATOM 3378 N N . THR A 1 419 ? -8.199 1.991 0.146 1.00 96.25 419 THR A N 1
ATOM 3379 C CA . THR A 1 419 ? -7.801 3.401 0.195 1.00 96.25 419 THR A CA 1
ATOM 3380 C C . THR A 1 419 ? -8.975 4.278 0.611 1.00 96.25 419 THR A C 1
ATOM 3382 O O . THR A 1 419 ? -10.011 4.301 -0.051 1.00 96.25 419 THR A O 1
ATOM 3385 N N . ASP A 1 420 ? -8.802 5.061 1.674 1.00 96.94 420 ASP A N 1
ATOM 3386 C CA . ASP A 1 420 ? -9.793 6.038 2.107 1.00 96.94 420 ASP A CA 1
ATOM 3387 C C . ASP A 1 420 ? -9.450 7.438 1.570 1.00 96.94 420 ASP A C 1
ATOM 3389 O O . ASP A 1 420 ? -8.525 8.097 2.044 1.00 96.94 420 ASP A O 1
ATOM 3393 N N . GLN A 1 421 ? -10.224 7.921 0.595 1.00 93.56 421 GLN A N 1
ATOM 3394 C CA . GLN A 1 421 ? -9.988 9.225 -0.043 1.00 93.56 421 GLN A CA 1
ATOM 3395 C C . GLN A 1 421 ? -10.217 10.433 0.886 1.00 93.56 421 GLN A C 1
ATOM 3397 O O . GLN A 1 421 ? -9.711 11.520 0.607 1.00 93.56 421 GLN A O 1
ATOM 3402 N N . ASP A 1 422 ? -10.978 10.276 1.974 1.00 96.12 422 ASP A N 1
ATOM 3403 C CA . ASP A 1 422 ? -11.272 11.371 2.902 1.00 96.12 422 ASP A CA 1
ATOM 3404 C C . ASP A 1 422 ? -10.139 11.580 3.904 1.00 96.12 422 ASP A C 1
ATOM 3406 O O . ASP A 1 422 ? -9.815 12.720 4.244 1.00 96.12 422 ASP A O 1
ATOM 3410 N N . THR A 1 423 ? -9.547 10.485 4.383 1.00 97.12 423 THR A N 1
ATOM 3411 C CA . THR A 1 423 ? -8.472 10.513 5.386 1.00 97.12 423 THR A CA 1
ATOM 3412 C C . THR A 1 423 ? -7.074 10.405 4.783 1.00 97.12 423 THR A C 1
ATOM 3414 O O . THR A 1 423 ? -6.109 10.828 5.419 1.00 97.12 423 THR A O 1
ATOM 3417 N N . GLY A 1 424 ? -6.958 9.860 3.569 1.00 95.38 424 GLY A N 1
ATOM 3418 C CA . GLY A 1 424 ? -5.689 9.517 2.927 1.00 95.38 424 GLY A CA 1
ATOM 3419 C C . GLY A 1 424 ? -5.021 8.264 3.501 1.00 95.38 424 GLY A C 1
ATOM 3420 O O . GLY A 1 424 ? -3.911 7.941 3.089 1.00 95.38 424 GLY A O 1
ATOM 3421 N N . LEU A 1 425 ? -5.670 7.576 4.448 1.00 98.00 425 LEU A N 1
ATOM 3422 C CA . LEU A 1 425 ? -5.176 6.332 5.029 1.00 98.00 425 LEU A CA 1
ATOM 3423 C C . LEU A 1 425 ? -5.478 5.142 4.117 1.00 98.00 425 LEU A C 1
ATOM 3425 O O . LEU A 1 425 ? -6.459 5.136 3.369 1.00 98.00 425 LEU A O 1
ATOM 3429 N N . ILE A 1 426 ? -4.648 4.113 4.233 1.00 97.94 426 ILE A N 1
ATOM 3430 C CA . ILE A 1 426 ? -4.846 2.822 3.581 1.00 97.94 426 ILE A CA 1
ATOM 3431 C C . ILE A 1 426 ? -5.066 1.774 4.671 1.00 97.94 426 ILE A C 1
ATOM 3433 O O . ILE A 1 426 ? -4.238 1.616 5.568 1.00 97.94 426 ILE A O 1
ATOM 3437 N N . HIS A 1 427 ? -6.196 1.079 4.608 1.00 97.31 427 HIS A N 1
ATOM 3438 C CA . HIS A 1 427 ? -6.552 0.027 5.551 1.00 97.31 427 HIS A CA 1
ATOM 3439 C C . HIS A 1 427 ? -5.948 -1.310 5.105 1.00 97.31 427 HIS A C 1
ATOM 3441 O O . HIS A 1 427 ? -6.274 -1.810 4.023 1.00 97.31 427 HIS A O 1
ATOM 3447 N N . PHE A 1 428 ? -5.100 -1.880 5.963 1.00 94.31 428 PHE A N 1
ATOM 3448 C CA . PHE A 1 428 ? -4.479 -3.196 5.820 1.00 94.31 428 PHE A CA 1
ATOM 3449 C C . PHE A 1 428 ? -4.871 -4.055 7.015 1.00 94.31 428 PHE A C 1
ATOM 3451 O O . PHE A 1 428 ? -4.251 -3.941 8.070 1.00 94.31 428 PHE A O 1
ATOM 3458 N N . GLY A 1 429 ? -5.915 -4.872 6.866 1.00 91.19 429 GLY A N 1
ATOM 3459 C CA . GLY A 1 429 ? -6.377 -5.818 7.884 1.00 91.19 429 GLY A CA 1
ATOM 3460 C C . GLY A 1 429 ? -6.479 -5.218 9.291 1.00 91.19 429 GLY A C 1
ATOM 3461 O O . GLY A 1 429 ? -7.485 -4.613 9.658 1.00 91.19 429 GLY A O 1
ATOM 3462 N N . TYR A 1 430 ? -5.431 -5.401 10.094 1.00 90.44 430 TYR A N 1
ATOM 3463 C CA . TYR A 1 430 ? -5.359 -4.933 11.477 1.00 90.44 430 TYR A CA 1
ATOM 3464 C C . TYR A 1 430 ? -4.971 -3.462 11.658 1.00 90.44 430 TYR A C 1
ATOM 3466 O O . TYR A 1 430 ? -5.263 -2.891 12.714 1.00 90.44 430 TYR A O 1
ATOM 3474 N N . ARG A 1 431 ? -4.291 -2.845 10.688 1.00 94.44 431 ARG A N 1
ATOM 3475 C CA . ARG A 1 431 ? -3.673 -1.523 10.845 1.00 94.44 431 ARG A CA 1
ATOM 3476 C C . ARG A 1 431 ? -4.066 -0.550 9.739 1.00 94.44 431 ARG A C 1
ATOM 3478 O O . ARG A 1 431 ? -4.459 -0.914 8.635 1.00 94.44 431 ARG A O 1
ATOM 3485 N N . GLU A 1 432 ? -3.912 0.729 10.057 1.00 97.31 432 GLU A N 1
ATOM 3486 C CA . GLU A 1 432 ? -4.036 1.819 9.093 1.00 97.31 432 GLU A CA 1
ATOM 3487 C C . GLU A 1 432 ? -2.649 2.365 8.775 1.00 97.31 432 GLU A C 1
ATOM 3489 O O . GLU A 1 432 ? -1.871 2.706 9.674 1.00 97.31 432 GLU A O 1
ATOM 3494 N N . TYR A 1 433 ? -2.355 2.460 7.490 1.00 98.00 433 TYR A N 1
ATOM 3495 C CA . TYR A 1 433 ? -1.109 2.971 6.955 1.00 98.00 433 TYR A CA 1
ATOM 3496 C C . TYR A 1 433 ? -1.296 4.406 6.456 1.00 98.00 433 TYR A C 1
ATOM 3498 O O . TYR A 1 433 ? -2.238 4.687 5.713 1.00 98.00 433 TYR A O 1
ATOM 3506 N N . ASP A 1 434 ? -0.411 5.321 6.866 1.00 97.19 434 ASP A N 1
ATOM 3507 C CA . ASP A 1 434 ? -0.367 6.693 6.342 1.00 97.19 434 ASP A CA 1
ATOM 3508 C C . ASP A 1 434 ? 0.798 6.808 5.336 1.00 97.19 434 ASP A C 1
ATOM 3510 O O . ASP A 1 434 ? 1.959 6.922 5.756 1.00 97.19 434 ASP A O 1
ATOM 3514 N N . PRO A 1 435 ? 0.529 6.815 4.014 1.00 95.19 435 PRO A N 1
ATOM 3515 C CA . PRO A 1 435 ? 1.573 6.938 2.997 1.00 95.19 435 PRO A CA 1
ATOM 3516 C C . PRO A 1 435 ? 2.370 8.246 3.119 1.00 95.19 435 PRO A C 1
ATOM 3518 O O . PRO A 1 435 ? 3.568 8.259 2.824 1.00 95.19 435 PRO A O 1
ATOM 3521 N N . ALA A 1 436 ? 1.774 9.325 3.649 1.00 91.62 436 ALA A N 1
ATOM 3522 C CA . ALA A 1 436 ? 2.447 10.620 3.789 1.00 91.62 436 ALA A CA 1
ATOM 3523 C C . ALA A 1 436 ? 3.640 10.563 4.751 1.00 91.62 436 ALA A C 1
ATOM 3525 O O . ALA A 1 436 ? 4.596 11.329 4.610 1.00 91.62 436 ALA A O 1
ATOM 3526 N N . ILE A 1 437 ? 3.596 9.646 5.719 1.00 92.12 437 ILE A N 1
ATOM 3527 C CA . ILE A 1 437 ? 4.705 9.359 6.636 1.00 92.12 437 ILE A CA 1
ATOM 3528 C C . ILE A 1 437 ? 5.298 7.966 6.438 1.00 92.12 437 ILE A C 1
ATOM 3530 O O . ILE A 1 437 ? 6.261 7.635 7.130 1.00 92.12 437 ILE A O 1
ATOM 3534 N N . GLY A 1 438 ? 4.792 7.205 5.464 1.00 93.00 438 GLY A N 1
ATOM 3535 C CA . GLY A 1 438 ? 5.251 5.882 5.045 1.00 93.00 438 GLY A CA 1
ATOM 3536 C C . GLY A 1 438 ? 5.285 4.835 6.153 1.00 93.00 438 GLY A C 1
ATOM 3537 O O . GLY A 1 438 ? 6.209 4.031 6.171 1.00 93.00 438 GLY A O 1
ATOM 3538 N N . ARG A 1 439 ? 4.364 4.913 7.122 1.00 94.25 439 ARG A N 1
ATOM 3539 C CA . ARG A 1 439 ? 4.349 4.091 8.347 1.00 94.25 439 ARG A CA 1
ATOM 3540 C C . ARG A 1 439 ? 2.914 3.831 8.806 1.00 94.25 439 ARG A C 1
ATOM 3542 O O . ARG A 1 439 ? 2.004 4.600 8.481 1.00 94.25 439 ARG A O 1
ATOM 3549 N N . PHE A 1 440 ? 2.714 2.783 9.600 1.00 97.06 440 PHE A N 1
ATOM 3550 C CA . PHE A 1 440 ? 1.446 2.543 10.287 1.00 97.06 440 PHE A CA 1
ATOM 3551 C C . PHE A 1 440 ? 1.213 3.569 11.404 1.00 97.06 440 PHE A C 1
ATOM 3553 O O . PHE A 1 440 ? 2.150 4.038 12.054 1.00 97.06 440 PHE A O 1
ATOM 3560 N N . ILE A 1 441 ? -0.051 3.921 11.654 1.00 97.62 441 ILE A N 1
ATOM 3561 C CA . ILE A 1 441 ? -0.421 4.906 12.694 1.00 97.62 441 ILE A CA 1
ATOM 3562 C C . ILE A 1 441 ? -0.627 4.272 14.081 1.00 97.62 441 ILE A C 1
ATOM 3564 O O . ILE A 1 441 ? -0.833 4.972 15.076 1.00 97.62 441 ILE A O 1
ATOM 3568 N N . THR A 1 442 ? -0.556 2.945 14.152 1.00 95.75 442 THR A N 1
ATOM 3569 C CA . THR A 1 442 ? -0.602 2.136 15.372 1.00 95.75 442 THR A CA 1
ATOM 3570 C C . THR A 1 442 ? 0.580 1.171 15.386 1.00 95.75 442 THR A C 1
ATOM 3572 O O . THR A 1 442 ? 0.994 0.728 14.311 1.00 95.75 442 THR A O 1
ATOM 3575 N N . PRO A 1 443 ? 1.116 0.815 16.567 1.00 92.12 443 PRO A N 1
ATOM 3576 C CA . PRO A 1 443 ? 2.143 -0.210 16.648 1.00 92.12 443 PRO A CA 1
ATOM 3577 C C . PRO A 1 443 ? 1.576 -1.550 16.179 1.00 92.12 443 PRO A C 1
ATOM 3579 O O . PRO A 1 443 ? 0.365 -1.779 16.254 1.00 92.12 443 PRO A O 1
ATOM 3582 N N . ASP A 1 444 ? 2.459 -2.429 15.728 1.00 88.12 444 ASP A N 1
ATOM 3583 C CA . ASP A 1 444 ? 2.122 -3.804 15.407 1.00 88.12 444 ASP A CA 1
ATOM 3584 C C . ASP A 1 444 ? 1.445 -4.495 16.611 1.00 88.12 444 ASP A C 1
ATOM 3586 O O . ASP A 1 444 ? 2.041 -4.540 17.696 1.00 88.12 444 ASP A O 1
ATOM 3590 N N . PRO A 1 445 ? 0.210 -5.019 16.467 1.00 84.81 445 PRO A N 1
ATOM 3591 C CA . PRO A 1 445 ? -0.470 -5.773 17.517 1.00 84.81 445 PRO A CA 1
ATOM 3592 C C . PRO A 1 445 ? 0.322 -6.975 18.040 1.00 84.81 445 PRO A C 1
ATOM 3594 O O . PRO A 1 445 ? 0.166 -7.328 19.212 1.00 84.81 445 PRO A O 1
ATOM 3597 N N . ILE A 1 446 ? 1.174 -7.588 17.209 1.00 75.62 446 ILE A N 1
ATOM 3598 C CA . ILE A 1 446 ? 2.058 -8.689 17.622 1.00 75.62 446 ILE A CA 1
ATOM 3599 C C . ILE A 1 446 ? 3.455 -8.196 18.047 1.00 75.62 446 ILE A C 1
ATOM 3601 O O . ILE A 1 446 ? 4.315 -8.983 18.450 1.00 75.62 446 ILE A O 1
ATOM 3605 N N . GLY A 1 447 ? 3.671 -6.877 18.051 1.00 76.19 447 GLY A N 1
ATOM 3606 C CA . GLY A 1 447 ? 4.908 -6.231 18.476 1.00 76.19 447 GLY A CA 1
ATOM 3607 C C . GLY A 1 447 ? 6.102 -6.682 17.639 1.00 76.19 447 GLY A C 1
ATOM 3608 O O . GLY A 1 447 ? 6.019 -6.787 16.423 1.00 76.19 447 GLY A O 1
ATOM 3609 N N . PHE A 1 448 ? 7.218 -6.996 18.299 1.00 70.56 448 PHE A N 1
ATOM 3610 C CA . PHE A 1 448 ? 8.447 -7.442 17.626 1.00 70.56 448 PHE A CA 1
ATOM 3611 C C . PHE A 1 448 ? 8.331 -8.811 16.935 1.00 70.56 448 PHE A C 1
ATOM 3613 O O . PHE A 1 448 ? 9.263 -9.216 16.245 1.00 70.56 448 PHE A O 1
ATOM 3620 N N . ALA A 1 449 ? 7.229 -9.548 17.131 1.00 63.00 449 ALA A N 1
ATOM 3621 C CA . ALA A 1 449 ? 6.986 -10.768 16.364 1.00 63.00 449 ALA A CA 1
ATOM 3622 C C . ALA A 1 449 ? 6.751 -10.462 14.874 1.00 63.00 449 ALA A C 1
ATOM 3624 O O . ALA A 1 449 ? 7.044 -11.315 14.043 1.00 63.00 449 ALA A O 1
ATOM 3625 N N . GLY A 1 450 ? 6.346 -9.230 14.542 1.00 60.97 450 GLY A N 1
ATOM 3626 C CA . GLY A 1 450 ? 6.251 -8.718 13.173 1.00 60.97 450 GLY A CA 1
ATOM 3627 C C . GLY A 1 450 ? 7.603 -8.389 12.519 1.00 60.97 450 GLY A C 1
ATOM 3628 O O . GLY A 1 450 ? 7.683 -7.536 11.645 1.00 60.97 450 GLY A O 1
ATOM 3629 N N . GLY A 1 451 ? 8.708 -8.976 12.990 1.00 65.12 451 GLY A N 1
ATOM 3630 C CA . GLY A 1 451 ? 10.016 -8.916 12.325 1.00 65.12 451 GLY A CA 1
ATOM 3631 C C . GLY A 1 451 ? 10.755 -7.570 12.343 1.00 65.12 451 GLY A C 1
ATOM 3632 O O . GLY A 1 451 ? 11.967 -7.577 12.146 1.00 65.12 451 GLY A O 1
ATOM 3633 N N . ASP A 1 452 ? 10.083 -6.453 12.627 1.00 70.50 452 ASP A N 1
ATOM 3634 C CA . ASP A 1 452 ? 10.673 -5.113 12.674 1.00 70.50 452 ASP A CA 1
ATOM 3635 C C . ASP A 1 452 ? 10.917 -4.629 14.114 1.00 70.50 452 ASP A C 1
ATOM 3637 O O . ASP A 1 452 ? 10.105 -4.817 15.027 1.00 70.50 452 ASP A O 1
ATOM 3641 N N . VAL A 1 453 ? 12.047 -3.951 14.323 1.00 74.12 453 VAL A N 1
ATOM 3642 C CA . VAL A 1 453 ? 12.329 -3.210 15.562 1.00 74.12 453 VAL A CA 1
ATOM 3643 C C . VAL A 1 453 ? 11.484 -1.938 15.614 1.00 74.12 453 VAL A C 1
ATOM 3645 O O . VAL A 1 453 ? 11.029 -1.533 16.690 1.00 74.12 453 VAL A O 1
ATOM 3648 N N . ASP A 1 454 ? 11.250 -1.315 14.461 1.00 82.69 454 ASP A N 1
ATOM 3649 C CA . ASP A 1 454 ? 10.267 -0.260 14.321 1.00 82.69 454 ASP A CA 1
ATOM 3650 C C . ASP A 1 454 ? 8.871 -0.876 14.183 1.00 82.69 454 ASP A C 1
ATOM 3652 O O . ASP A 1 454 ? 8.400 -1.168 13.093 1.00 82.69 454 ASP A O 1
ATOM 3656 N N . VAL A 1 455 ? 8.155 -1.019 15.300 1.00 85.62 455 VAL A N 1
ATOM 3657 C CA . VAL A 1 455 ? 6.790 -1.585 15.311 1.00 85.62 455 VAL A CA 1
ATOM 3658 C C . VAL A 1 455 ? 5.750 -0.760 14.529 1.00 85.62 455 VAL A C 1
ATOM 3660 O O . VAL A 1 455 ? 4.589 -1.156 14.461 1.00 85.62 455 VAL A O 1
ATOM 3663 N N . TYR A 1 456 ? 6.118 0.393 13.962 1.00 92.38 456 TYR A N 1
ATOM 3664 C CA . TYR A 1 456 ? 5.282 1.177 13.042 1.00 92.38 456 TYR A CA 1
ATOM 3665 C C . TYR A 1 456 ? 5.761 1.084 11.583 1.00 92.38 456 TYR A C 1
ATOM 3667 O O . TYR A 1 456 ? 5.126 1.673 10.703 1.00 92.38 456 TYR A O 1
ATOM 3675 N N . GLY A 1 457 ? 6.890 0.418 11.336 1.00 89.62 457 GLY A N 1
ATOM 3676 C CA . GLY A 1 457 ? 7.511 0.256 10.028 1.00 89.62 457 GLY A CA 1
ATOM 3677 C C . GLY A 1 457 ? 6.590 -0.451 9.040 1.00 89.62 457 GLY A C 1
ATOM 3678 O O . GLY A 1 457 ? 5.705 -1.217 9.420 1.00 89.62 457 GLY A O 1
ATOM 3679 N N . PHE A 1 458 ? 6.777 -0.153 7.758 1.00 90.88 458 PHE A N 1
ATOM 3680 C CA . PHE A 1 458 ? 6.055 -0.794 6.664 1.00 90.88 458 PHE A CA 1
ATOM 3681 C C . PHE A 1 458 ? 7.054 -1.544 5.795 1.00 90.88 458 PHE A C 1
ATOM 3683 O O . PHE A 1 458 ? 8.013 -0.939 5.308 1.00 90.88 458 PHE A O 1
ATOM 3690 N N . CYS A 1 459 ? 6.824 -2.846 5.605 1.00 88.25 459 CYS A N 1
ATOM 3691 C CA . CYS A 1 459 ? 7.639 -3.692 4.733 1.00 88.25 459 CYS A CA 1
ATOM 3692 C C . CYS A 1 459 ? 9.151 -3.616 5.026 1.00 88.25 459 CYS A C 1
ATOM 3694 O O . CYS A 1 459 ? 9.946 -3.628 4.092 1.00 88.25 459 CYS A O 1
ATOM 3696 N N . LEU A 1 460 ? 9.552 -3.476 6.300 1.00 85.50 460 LEU A N 1
ATOM 3697 C CA . LEU A 1 460 ? 10.958 -3.337 6.719 1.00 85.50 460 LEU A CA 1
ATOM 3698 C C . LEU A 1 460 ? 11.719 -2.226 5.963 1.00 85.50 460 LEU A C 1
ATOM 3700 O O . LEU A 1 460 ? 12.913 -2.347 5.698 1.00 85.50 460 LEU A O 1
ATOM 3704 N N . ASP A 1 461 ? 11.014 -1.158 5.571 1.00 89.00 461 ASP A N 1
ATOM 3705 C CA . ASP A 1 461 ? 11.512 -0.073 4.714 1.00 89.00 461 ASP A CA 1
ATOM 3706 C C . ASP A 1 461 ? 11.943 -0.493 3.289 1.00 89.00 461 ASP A C 1
ATOM 3708 O O . ASP A 1 461 ? 12.594 0.282 2.577 1.00 89.00 461 ASP A O 1
ATOM 3712 N N . ASP A 1 462 ? 11.527 -1.672 2.824 1.00 90.19 462 ASP A N 1
ATOM 3713 C CA . ASP A 1 462 ? 11.628 -2.132 1.435 1.00 90.19 462 ASP A CA 1
ATOM 3714 C C . ASP A 1 462 ? 10.239 -2.470 0.841 1.00 90.19 462 ASP A C 1
ATOM 3716 O O . ASP A 1 462 ? 9.893 -3.630 0.589 1.00 90.19 462 ASP A O 1
ATOM 3720 N N . PRO A 1 463 ? 9.423 -1.439 0.547 1.00 92.00 463 PRO A N 1
ATOM 3721 C CA . PRO A 1 463 ? 8.086 -1.603 -0.032 1.00 92.00 463 PRO A CA 1
ATOM 3722 C C . PRO A 1 463 ? 8.102 -2.033 -1.511 1.00 92.00 463 PRO A C 1
ATOM 3724 O O . PRO A 1 463 ? 7.056 -2.115 -2.153 1.00 92.00 463 PRO A O 1
ATOM 3727 N N . ILE A 1 464 ? 9.286 -2.241 -2.099 1.00 93.00 464 ILE A N 1
ATOM 3728 C CA . ILE A 1 464 ? 9.431 -2.691 -3.488 1.00 93.00 464 ILE A CA 1
ATOM 3729 C C . ILE A 1 464 ? 9.452 -4.213 -3.558 1.00 93.00 464 ILE A C 1
ATOM 3731 O O . ILE A 1 464 ? 8.929 -4.766 -4.530 1.00 93.00 464 ILE A O 1
ATOM 3735 N N . ASN A 1 465 ? 10.048 -4.860 -2.556 1.00 86.56 465 ASN A N 1
ATOM 3736 C CA . ASN A 1 465 ? 10.223 -6.306 -2.516 1.00 86.56 465 ASN A CA 1
ATOM 3737 C C . ASN A 1 465 ? 9.256 -7.018 -1.563 1.00 86.56 465 ASN A C 1
ATOM 3739 O O . ASN A 1 465 ? 8.973 -8.192 -1.797 1.00 86.56 465 ASN A O 1
ATOM 3743 N N . PHE A 1 466 ? 8.729 -6.332 -0.544 1.00 84.94 466 PHE A N 1
ATOM 3744 C CA . PHE A 1 466 ? 7.841 -6.938 0.450 1.00 84.94 466 PHE A CA 1
ATOM 3745 C C . PHE A 1 466 ? 6.405 -6.416 0.381 1.00 84.94 466 PHE A C 1
ATOM 3747 O O . PHE A 1 466 ? 6.138 -5.288 -0.040 1.00 84.94 466 PHE A O 1
ATOM 3754 N N . VAL A 1 467 ? 5.486 -7.261 0.846 1.00 84.50 467 VAL A N 1
ATOM 3755 C CA . VAL A 1 467 ? 4.042 -7.023 0.907 1.00 84.50 467 VAL A CA 1
ATOM 3756 C C . VAL A 1 467 ? 3.579 -7.255 2.349 1.00 84.50 467 VAL A C 1
ATOM 3758 O O . VAL A 1 467 ? 3.924 -8.274 2.938 1.00 84.50 467 VAL A O 1
ATOM 3761 N N . ASP A 1 468 ? 2.782 -6.339 2.907 1.00 88.44 468 ASP A N 1
ATOM 3762 C CA . ASP A 1 468 ? 2.137 -6.494 4.223 1.00 88.44 468 ASP A CA 1
ATOM 3763 C C . ASP A 1 468 ? 0.620 -6.274 4.100 1.00 88.44 468 ASP A C 1
ATOM 3765 O O . ASP A 1 468 ? 0.095 -5.199 4.393 1.00 88.44 468 ASP A O 1
ATOM 3769 N N . ARG A 1 469 ? -0.103 -7.288 3.607 1.00 84.62 469 ARG A N 1
ATOM 3770 C CA . ARG A 1 469 ? -1.559 -7.193 3.377 1.00 84.62 469 ARG A CA 1
ATOM 3771 C C . ARG A 1 469 ? -2.376 -7.227 4.660 1.00 84.62 469 ARG A C 1
ATOM 3773 O O . ARG A 1 469 ? -3.465 -6.654 4.709 1.00 84.62 469 ARG A O 1
ATOM 3780 N N . THR A 1 470 ? -1.876 -7.913 5.683 1.00 86.44 470 THR A N 1
ATOM 3781 C CA . THR A 1 470 ? -2.561 -8.064 6.974 1.00 86.44 470 THR A CA 1
ATOM 3782 C C . THR A 1 470 ? -2.260 -6.910 7.922 1.00 86.44 470 THR A C 1
ATOM 3784 O O . THR A 1 470 ? -3.040 -6.666 8.846 1.00 86.44 470 THR A O 1
ATOM 3787 N N . GLY A 1 471 ? -1.157 -6.195 7.693 1.00 85.94 471 GLY A N 1
ATOM 3788 C CA . GLY A 1 471 ? -0.641 -5.207 8.617 1.00 85.94 471 GLY A CA 1
ATOM 3789 C C . GLY A 1 471 ? -0.023 -5.864 9.851 1.00 85.94 471 GLY A C 1
ATOM 3790 O O . GLY A 1 471 ? -0.285 -5.363 10.937 1.00 85.94 471 GLY A O 1
ATOM 3791 N N . LEU A 1 472 ? 0.737 -6.958 9.721 1.00 78.44 472 LEU A N 1
ATOM 3792 C CA . LEU A 1 472 ? 1.429 -7.650 10.836 1.00 78.44 472 LEU A CA 1
ATOM 3793 C C . LEU A 1 472 ? 2.866 -8.116 10.516 1.00 78.44 472 LEU A C 1
ATOM 3795 O O . LEU A 1 472 ? 3.513 -8.681 11.391 1.00 78.44 472 LEU A O 1
ATOM 3799 N N . ALA A 1 473 ? 3.325 -7.962 9.270 1.00 56.88 473 ALA A N 1
ATOM 3800 C CA . ALA A 1 473 ? 4.626 -8.399 8.737 1.00 56.88 473 ALA A CA 1
ATOM 3801 C C . ALA A 1 473 ? 5.332 -9.555 9.492 1.00 56.88 473 ALA A C 1
ATOM 3803 O O . ALA A 1 473 ? 6.313 -9.363 10.194 1.00 56.88 473 ALA A O 1
ATOM 3804 N N . GLY A 1 474 ? 4.887 -10.798 9.308 1.00 45.41 474 GLY A N 1
ATOM 3805 C CA . GLY A 1 474 ? 5.530 -11.957 9.928 1.00 45.41 474 GLY A CA 1
ATOM 3806 C C . GLY A 1 474 ? 5.075 -13.290 9.360 1.00 45.41 474 GLY A C 1
ATOM 3807 O O . GLY A 1 474 ? 4.830 -14.197 10.136 1.00 45.41 474 GLY A O 1
ATOM 3808 N N . GLU A 1 475 ? 4.938 -13.399 8.039 1.00 37.16 475 GLU A N 1
ATOM 3809 C CA . GLU A 1 475 ? 4.903 -14.670 7.310 1.00 37.16 475 GLU A CA 1
ATOM 3810 C C . GLU A 1 475 ? 5.116 -14.371 5.824 1.00 37.16 475 GLU A C 1
ATOM 3812 O O . GLU A 1 475 ? 4.458 -13.511 5.237 1.00 37.16 475 GLU A O 1
ATOM 3817 N N . SER A 1 476 ? 6.071 -15.067 5.218 1.00 33.34 476 SER A N 1
ATOM 3818 C CA . SER A 1 476 ? 6.118 -15.236 3.779 1.00 33.34 476 SER A CA 1
ATOM 3819 C C . SER A 1 476 ? 4.762 -15.826 3.355 1.00 33.34 476 SER A C 1
ATOM 3821 O O . SER A 1 476 ? 4.437 -16.952 3.710 1.00 33.34 476 SER A O 1
ATOM 3823 N N . GLU A 1 477 ? 3.935 -15.066 2.622 1.00 38.91 477 GLU A N 1
ATOM 3824 C CA . GLU A 1 477 ? 2.608 -15.483 2.111 1.00 38.91 477 GLU A CA 1
ATOM 3825 C C . GLU A 1 477 ? 2.685 -16.629 1.064 1.00 38.91 477 GLU A C 1
ATOM 3827 O O . GLU A 1 477 ? 1.901 -16.697 0.117 1.00 38.91 477 GLU A O 1
ATOM 3832 N N . LYS A 1 478 ? 3.630 -17.565 1.192 1.00 32.19 478 LYS A N 1
ATOM 3833 C CA . LYS A 1 478 ? 3.720 -18.768 0.368 1.00 32.19 478 LYS A CA 1
ATOM 3834 C C . LYS A 1 478 ? 3.627 -20.008 1.250 1.00 32.19 478 LYS A C 1
ATOM 3836 O O . LYS A 1 478 ? 4.534 -20.284 2.022 1.00 32.19 478 LYS A O 1
ATOM 3841 N N . ASN A 1 479 ? 2.573 -20.791 0.994 1.00 29.06 479 ASN A N 1
ATOM 3842 C CA . ASN A 1 479 ? 2.394 -22.223 1.296 1.00 29.06 479 ASN A CA 1
ATOM 3843 C C . ASN A 1 479 ? 1.329 -22.598 2.342 1.00 29.06 479 ASN A C 1
ATOM 3845 O O . ASN A 1 479 ? 1.616 -23.303 3.299 1.00 29.06 479 ASN A O 1
ATOM 3849 N N . GLU A 1 480 ? 0.057 -22.311 2.051 1.00 26.75 480 GLU A N 1
ATOM 3850 C CA . GLU A 1 480 ? -1.041 -23.207 2.480 1.00 26.75 480 GLU A CA 1
ATOM 3851 C C . GLU A 1 480 ? -1.737 -23.933 1.311 1.00 26.75 480 GLU A C 1
ATOM 3853 O O . GLU A 1 480 ? -2.465 -24.901 1.523 1.00 26.75 480 GLU A O 1
ATOM 3858 N N . LYS A 1 481 ? -1.494 -23.541 0.050 1.00 29.84 481 LYS A N 1
ATOM 3859 C CA . LYS A 1 481 ? -2.174 -24.146 -1.119 1.00 29.84 481 LYS A CA 1
ATOM 3860 C C . LYS A 1 481 ? -1.365 -25.217 -1.860 1.00 29.84 481 LYS A C 1
ATOM 3862 O O . LYS A 1 481 ? -1.923 -25.935 -2.691 1.00 29.84 481 LYS A O 1
ATOM 3867 N N . ASP A 1 482 ? -0.081 -25.370 -1.552 1.00 30.06 482 ASP A N 1
ATOM 3868 C CA . ASP A 1 482 ? 0.835 -26.160 -2.382 1.00 30.06 482 ASP A CA 1
ATOM 3869 C C . ASP A 1 482 ? 0.838 -27.672 -2.093 1.00 30.06 482 ASP A C 1
ATOM 3871 O O . ASP A 1 482 ? 1.308 -28.456 -2.924 1.00 30.06 482 ASP A O 1
ATOM 3875 N N . ASP A 1 483 ? 0.244 -28.106 -0.976 1.00 30.56 483 ASP A N 1
ATOM 3876 C CA . ASP A 1 483 ? 0.330 -29.504 -0.527 1.00 30.56 483 ASP A CA 1
ATOM 3877 C C . ASP A 1 483 ? -0.837 -30.398 -1.004 1.00 30.56 483 ASP A C 1
ATOM 3879 O O . ASP A 1 483 ? -0.776 -31.623 -0.918 1.00 30.56 483 ASP A O 1
ATOM 3883 N N . GLN A 1 484 ? -1.898 -29.824 -1.595 1.00 28.69 484 GLN A N 1
ATOM 3884 C CA . GLN A 1 484 ? -3.037 -30.607 -2.117 1.00 28.69 484 GLN A CA 1
ATOM 3885 C C . GLN A 1 484 ? -3.081 -30.728 -3.649 1.00 28.69 484 GLN A C 1
ATOM 3887 O O . GLN A 1 484 ? -3.679 -31.670 -4.180 1.00 28.69 484 GLN A O 1
ATOM 3892 N N . THR A 1 485 ? -2.414 -29.842 -4.392 1.00 29.52 485 THR A N 1
ATOM 3893 C CA . THR A 1 485 ? -2.592 -29.735 -5.855 1.00 29.52 485 THR A CA 1
ATOM 3894 C C . THR A 1 485 ? -1.570 -30.553 -6.659 1.00 29.52 485 THR A C 1
ATOM 3896 O O . THR A 1 485 ? -1.848 -30.967 -7.788 1.00 29.52 485 THR A O 1
ATOM 3899 N N . LYS A 1 486 ? -0.417 -30.900 -6.066 1.00 28.25 486 LYS A N 1
ATOM 3900 C CA . LYS A 1 486 ? 0.669 -31.654 -6.732 1.00 28.25 486 LYS A CA 1
ATOM 3901 C C . LYS A 1 486 ? 0.346 -33.138 -6.991 1.00 28.25 486 LYS A C 1
ATOM 3903 O O . LYS A 1 486 ? 1.046 -33.790 -7.766 1.00 28.25 486 LYS A O 1
ATOM 3908 N N . ALA A 1 487 ? -0.752 -33.666 -6.442 1.00 29.53 487 ALA A N 1
ATOM 3909 C CA . ALA A 1 487 ? -1.181 -35.050 -6.664 1.00 29.53 487 ALA A CA 1
ATOM 3910 C C . ALA A 1 487 ? -2.060 -35.265 -7.919 1.00 29.53 487 ALA A C 1
ATOM 3912 O O . ALA A 1 487 ? -2.149 -36.397 -8.394 1.00 29.53 487 ALA A O 1
ATOM 3913 N N . ASN A 1 488 ? -2.677 -34.223 -8.500 1.00 29.78 488 ASN A N 1
ATOM 3914 C CA . ASN A 1 488 ? -3.729 -34.409 -9.520 1.00 29.78 488 ASN A CA 1
ATOM 3915 C C . ASN A 1 488 ? -3.405 -33.936 -10.949 1.00 29.78 488 ASN A C 1
ATOM 3917 O O . ASN A 1 488 ? -4.131 -34.293 -11.879 1.00 29.78 488 ASN A O 1
ATOM 3921 N N . THR A 1 489 ? -2.300 -33.226 -11.187 1.00 28.17 489 THR A N 1
ATOM 3922 C CA . THR A 1 489 ? -2.036 -32.600 -12.506 1.00 28.17 489 THR A CA 1
ATOM 3923 C C . THR A 1 489 ? -1.037 -33.365 -13.382 1.00 28.17 489 THR A C 1
ATOM 3925 O O . THR A 1 489 ? -0.683 -32.920 -14.470 1.00 28.17 489 THR A O 1
ATOM 3928 N N . ARG A 1 490 ? -0.603 -34.568 -12.974 1.00 27.09 490 ARG A N 1
ATOM 3929 C CA . ARG A 1 490 ? 0.414 -35.353 -13.706 1.00 27.09 490 ARG A CA 1
ATOM 3930 C C . ARG A 1 490 ? -0.128 -36.321 -14.772 1.00 27.09 490 ARG A C 1
ATOM 3932 O O . ARG A 1 490 ? 0.625 -37.167 -15.241 1.00 27.09 490 ARG A O 1
ATOM 3939 N N . SER A 1 491 ? -1.400 -36.222 -15.188 1.00 30.06 491 SER A N 1
ATOM 3940 C CA . SER A 1 491 ? -1.979 -37.164 -16.177 1.00 30.06 491 SER A CA 1
ATOM 3941 C C . SER A 1 491 ? -2.650 -36.567 -17.420 1.00 30.06 491 SER A C 1
ATOM 3943 O O . SER A 1 491 ? -3.130 -37.327 -18.260 1.00 30.06 491 SER A O 1
ATOM 3945 N N . LYS A 1 492 ? -2.668 -35.245 -17.621 1.00 29.64 492 LYS A N 1
ATOM 3946 C CA . LYS A 1 492 ? -3.305 -34.660 -18.814 1.00 29.64 492 LYS A CA 1
ATOM 3947 C C . LYS A 1 492 ? -2.573 -33.417 -19.293 1.00 29.64 492 LYS A C 1
ATOM 3949 O O . LYS A 1 492 ? -2.942 -32.335 -18.878 1.00 29.64 492 LYS A O 1
ATOM 3954 N N . LEU A 1 493 ? -1.568 -33.592 -20.152 1.00 26.95 493 LEU A N 1
ATOM 3955 C CA . LEU A 1 493 ? -1.143 -32.654 -21.212 1.00 26.95 493 LEU A CA 1
ATOM 3956 C C . LEU A 1 493 ? 0.070 -33.256 -21.948 1.00 26.95 493 LEU A C 1
ATOM 3958 O O . LEU A 1 493 ? 1.171 -32.724 -21.966 1.00 26.95 493 LEU A O 1
ATOM 3962 N N . ALA A 1 494 ? -0.148 -34.423 -22.554 1.00 25.77 494 ALA A N 1
ATOM 3963 C CA . ALA A 1 494 ? 0.652 -34.900 -23.676 1.00 25.77 494 ALA A CA 1
ATOM 3964 C C . ALA A 1 494 ? -0.265 -34.833 -24.900 1.00 25.77 494 ALA A C 1
ATOM 3966 O O . ALA A 1 494 ? -1.169 -35.655 -25.040 1.00 25.77 494 ALA A O 1
ATOM 3967 N N . GLY A 1 495 ? -0.104 -33.808 -25.737 1.00 24.64 495 GLY A N 1
ATOM 3968 C CA . GLY A 1 495 ? -0.986 -33.627 -26.886 1.00 24.64 495 GLY A CA 1
ATOM 3969 C C . GLY A 1 495 ? -0.775 -32.326 -27.645 1.00 24.64 495 GLY A C 1
ATOM 3970 O O . GLY A 1 495 ? -1.438 -31.336 -27.372 1.00 24.64 495 GLY A O 1
ATOM 3971 N N . THR A 1 496 ? 0.097 -32.414 -28.649 1.00 25.27 496 THR A N 1
ATOM 3972 C CA . THR A 1 496 ? 0.050 -31.682 -29.927 1.00 25.27 496 THR A CA 1
ATOM 3973 C C . THR A 1 496 ? 0.372 -30.189 -29.932 1.00 25.27 496 THR A C 1
ATOM 3975 O O . THR A 1 496 ? -0.487 -29.324 -30.053 1.00 25.27 496 THR A O 1
ATOM 3978 N N . ASP A 1 497 ? 1.678 -29.957 -29.959 1.00 25.84 497 ASP A N 1
ATOM 3979 C CA . ASP A 1 497 ? 2.372 -28.971 -30.782 1.00 25.84 497 ASP A CA 1
ATOM 3980 C C . ASP A 1 497 ? 2.150 -29.282 -32.284 1.00 25.84 497 ASP A C 1
ATOM 3982 O O . ASP A 1 497 ? 2.435 -30.408 -32.710 1.00 25.84 497 ASP A O 1
ATOM 3986 N N . ARG A 1 498 ? 1.585 -28.337 -33.056 1.00 25.03 498 ARG A N 1
ATOM 3987 C CA . ARG A 1 498 ? 1.776 -28.104 -34.511 1.00 25.03 498 ARG A CA 1
ATOM 3988 C C . ARG A 1 498 ? 0.748 -27.101 -35.057 1.00 25.03 498 ARG A C 1
ATOM 3990 O O . ARG A 1 498 ? -0.428 -27.170 -34.732 1.00 25.03 498 ARG A O 1
ATOM 3997 N N . ASP A 1 499 ? 1.232 -26.248 -35.958 1.00 28.16 499 ASP A N 1
ATOM 3998 C CA . ASP A 1 499 ? 0.507 -25.304 -36.826 1.00 28.16 499 ASP A CA 1
ATOM 3999 C C . ASP A 1 499 ? 0.116 -23.937 -36.244 1.00 28.16 499 ASP A C 1
ATOM 4001 O O . ASP A 1 499 ? -1.052 -23.612 -36.060 1.00 28.16 499 ASP A O 1
ATOM 4005 N N . TYR A 1 500 ? 1.111 -23.050 -36.116 1.00 24.59 500 TYR A N 1
ATOM 4006 C CA . TYR A 1 500 ? 0.877 -21.605 -36.251 1.00 24.59 500 TYR A CA 1
ATOM 4007 C C . TYR A 1 500 ? 2.027 -20.911 -37.000 1.00 24.59 500 TYR A C 1
ATOM 4009 O O . TYR A 1 500 ? 2.777 -20.085 -36.483 1.00 24.59 500 TYR A O 1
ATOM 4017 N N . LYS A 1 501 ? 2.181 -21.269 -38.276 1.00 24.22 501 LYS A N 1
ATOM 4018 C CA . LYS A 1 501 ? 2.802 -20.405 -39.284 1.00 24.22 501 LYS A CA 1
ATOM 4019 C C . LYS A 1 501 ? 1.804 -20.239 -40.418 1.00 24.22 501 LYS A C 1
ATOM 4021 O O . LYS A 1 501 ? 1.185 -21.207 -40.831 1.00 24.22 501 LYS A O 1
ATOM 4026 N N . GLU A 1 502 ? 1.760 -19.015 -40.942 1.00 24.86 502 GLU A N 1
ATOM 4027 C CA . GLU A 1 502 ? 1.152 -18.639 -42.224 1.00 24.86 502 GLU A CA 1
ATOM 4028 C C . GLU A 1 502 ? -0.304 -18.140 -42.173 1.00 24.86 502 GLU A C 1
ATOM 4030 O O . GLU A 1 502 ? -1.246 -18.877 -42.438 1.00 24.86 502 GLU A O 1
ATOM 4035 N N . LYS A 1 503 ? -0.469 -16.830 -41.907 1.00 24.38 503 LYS A N 1
ATOM 4036 C CA . LYS A 1 503 ? -1.307 -15.876 -42.679 1.00 24.38 503 LYS A CA 1
ATOM 4037 C C . LYS A 1 503 ? -1.522 -14.575 -41.895 1.00 24.38 503 LYS A C 1
ATOM 4039 O O . LYS A 1 503 ? -2.372 -14.505 -41.023 1.00 24.38 503 LYS A O 1
ATOM 4044 N N . ASN A 1 504 ? -0.830 -13.501 -42.272 1.00 25.61 504 ASN A N 1
ATOM 4045 C CA . ASN A 1 504 ? -1.484 -12.408 -43.001 1.00 25.61 504 ASN A CA 1
ATOM 4046 C C . ASN A 1 504 ? -0.550 -11.219 -43.228 1.00 25.61 504 ASN A C 1
ATOM 4048 O O . ASN A 1 504 ? 0.045 -10.634 -42.330 1.00 25.61 504 ASN A O 1
ATOM 4052 N N . ARG A 1 505 ? -0.460 -10.865 -44.507 1.00 22.95 505 ARG A N 1
ATOM 4053 C CA . ARG A 1 505 ? 0.308 -9.770 -45.081 1.00 22.95 505 ARG A CA 1
ATOM 4054 C C . ARG A 1 505 ? -0.718 -8.771 -45.634 1.00 22.95 505 ARG A C 1
ATOM 4056 O O . ARG A 1 505 ? -1.530 -9.157 -46.466 1.00 22.95 505 ARG A O 1
ATOM 4063 N N . LYS A 1 506 ? -0.559 -7.491 -45.273 1.00 24.94 506 LYS A N 1
ATOM 4064 C CA . LYS A 1 506 ? -1.082 -6.262 -45.926 1.00 24.94 506 LYS A CA 1
ATOM 4065 C C . LYS A 1 506 ? -2.574 -5.909 -45.741 1.00 24.94 506 LYS A C 1
ATOM 4067 O O . LYS A 1 506 ? -3.431 -6.495 -46.389 1.00 24.94 506 LYS A O 1
ATOM 4072 N N . LYS A 1 507 ? -2.828 -4.732 -45.148 1.00 24.88 507 LYS A N 1
ATOM 4073 C CA . LYS A 1 507 ? -3.047 -3.462 -45.888 1.00 24.88 507 LYS A CA 1
ATOM 4074 C C . LYS A 1 507 ? -3.119 -2.242 -44.949 1.00 24.88 507 LYS A C 1
ATOM 4076 O O . LYS A 1 507 ? -3.877 -2.228 -43.993 1.00 24.88 507 LYS A O 1
ATOM 4081 N N . ASN A 1 508 ? -2.352 -1.209 -45.305 1.00 23.34 508 ASN A N 1
ATOM 4082 C CA . ASN A 1 508 ? -2.435 0.174 -44.813 1.00 23.34 508 ASN A CA 1
ATOM 4083 C C . ASN A 1 508 ? -3.686 0.894 -45.350 1.00 23.34 508 ASN A C 1
ATOM 4085 O O . ASN A 1 508 ? -4.101 0.573 -46.461 1.00 23.34 508 ASN A O 1
ATOM 4089 N N . ILE A 1 509 ? -4.141 1.959 -44.665 1.00 25.97 509 ILE A N 1
ATOM 4090 C CA . ILE A 1 509 ? -4.370 3.314 -45.231 1.00 25.97 509 ILE A CA 1
ATOM 4091 C C . ILE A 1 509 ? -4.534 4.368 -44.104 1.00 25.97 509 ILE A C 1
ATOM 4093 O O . ILE A 1 509 ? -5.468 4.327 -43.317 1.00 25.97 509 ILE A O 1
ATOM 4097 N N . LYS A 1 510 ? -3.601 5.334 -44.121 1.00 23.50 510 LYS A N 1
ATOM 4098 C CA . LYS A 1 510 ? -3.673 6.787 -43.831 1.00 23.50 510 LYS A CA 1
ATOM 4099 C C . LYS A 1 510 ? -4.559 7.316 -42.682 1.00 23.50 510 LYS A C 1
ATOM 4101 O O . LYS A 1 510 ? -5.769 7.422 -42.838 1.00 23.50 510 LYS A O 1
ATOM 4106 N N . LYS A 1 511 ? -3.912 8.054 -41.769 1.00 24.66 511 LYS A N 1
ATOM 4107 C CA . LYS A 1 511 ? -4.115 9.515 -41.639 1.00 24.66 511 LYS A CA 1
ATOM 4108 C C . LYS A 1 511 ? -2.876 10.193 -41.043 1.00 24.66 511 LYS A C 1
ATOM 4110 O O . LYS A 1 511 ? -2.225 9.653 -40.162 1.00 24.66 511 LYS A O 1
ATOM 4115 N N . LYS A 1 512 ? -2.534 11.347 -41.618 1.00 24.95 512 LYS A N 1
ATOM 4116 C CA . LYS A 1 512 ? -1.354 12.182 -41.357 1.00 24.95 512 LYS A CA 1
ATOM 4117 C C . LYS A 1 512 ? -1.840 13.563 -40.912 1.00 24.95 512 LYS A C 1
ATOM 4119 O O . LYS A 1 512 ? -2.828 14.045 -41.467 1.00 24.95 512 LYS A O 1
ATOM 4124 N N . GLY A 1 513 ? -1.065 14.214 -40.050 1.00 24.34 513 GLY A N 1
ATOM 4125 C CA . GLY A 1 513 ? -1.081 15.656 -39.774 1.00 24.34 513 GLY A CA 1
ATOM 4126 C C . GLY A 1 513 ? -0.971 15.909 -38.272 1.00 24.34 513 GLY A C 1
ATOM 4127 O O . GLY A 1 513 ? -1.743 15.324 -37.532 1.00 24.34 513 GLY A O 1
ATOM 4128 N N . LYS A 1 514 ? -0.072 16.739 -37.747 1.00 24.92 514 LYS A N 1
ATOM 4129 C CA . LYS A 1 514 ? 0.931 17.667 -38.298 1.00 24.92 514 LYS A CA 1
ATOM 4130 C C . LYS A 1 514 ? 1.819 18.022 -37.092 1.00 24.92 514 LYS A C 1
ATOM 4132 O O . LYS A 1 514 ? 1.258 18.430 -36.085 1.00 24.92 514 LYS A O 1
ATOM 4137 N N . GLU A 1 515 ? 3.139 17.940 -37.206 1.00 26.92 515 GLU A N 1
ATOM 4138 C CA . GLU A 1 515 ? 4.058 18.587 -36.259 1.00 26.92 515 GLU A CA 1
ATOM 4139 C C . GLU A 1 515 ? 5.170 19.314 -37.013 1.00 26.92 515 GLU A C 1
ATOM 4141 O O . GLU A 1 515 ? 5.450 19.026 -38.179 1.00 26.92 515 GLU A O 1
ATOM 4146 N N . ASN A 1 516 ? 5.667 20.345 -36.338 1.00 28.03 516 ASN A N 1
ATOM 4147 C CA . ASN A 1 516 ? 6.337 21.520 -36.865 1.00 28.03 516 ASN A CA 1
ATOM 4148 C C . ASN A 1 516 ? 7.747 21.266 -37.415 1.00 28.03 516 ASN A C 1
ATOM 4150 O O . ASN A 1 516 ? 8.431 20.308 -37.077 1.00 28.03 516 ASN A O 1
ATOM 4154 N N . SER A 1 517 ? 8.134 22.191 -38.286 1.00 29.70 517 SER A N 1
ATOM 4155 C CA . SER A 1 517 ? 9.390 22.312 -39.014 1.00 29.70 517 SER A CA 1
ATOM 4156 C C . SER A 1 517 ? 10.608 22.542 -38.111 1.00 29.70 517 SER A C 1
ATOM 4158 O O . SER A 1 517 ? 10.795 23.644 -37.598 1.00 29.70 517 SER A O 1
ATOM 4160 N N . GLU A 1 518 ? 11.473 21.537 -38.031 1.00 32.41 518 GLU A N 1
ATOM 4161 C CA . GLU A 1 518 ? 12.928 21.717 -37.992 1.00 32.41 518 GLU A CA 1
ATOM 4162 C C . GLU A 1 518 ? 13.451 21.412 -39.404 1.00 32.41 518 GLU A C 1
ATOM 4164 O O . GLU A 1 518 ? 12.934 20.504 -40.064 1.00 32.41 518 GLU A O 1
ATOM 4169 N N . GLU A 1 519 ? 14.412 22.190 -39.906 1.00 36.00 519 GLU A N 1
ATOM 4170 C CA . GLU A 1 519 ? 15.035 21.965 -41.217 1.00 36.00 519 GLU A CA 1
ATOM 4171 C C . GLU A 1 519 ? 15.532 20.512 -41.335 1.00 36.00 519 GLU A C 1
ATOM 4173 O O . GLU A 1 519 ? 16.327 20.013 -40.540 1.00 36.00 519 GLU A O 1
ATOM 4178 N N . ASP A 1 520 ? 14.975 19.787 -42.305 1.00 45.47 520 ASP A N 1
ATOM 4179 C CA . ASP A 1 520 ? 15.152 18.348 -42.456 1.00 45.47 520 ASP A CA 1
ATOM 4180 C C . ASP A 1 520 ? 16.400 18.054 -43.299 1.00 45.47 520 ASP A C 1
ATOM 4182 O O . ASP A 1 520 ? 16.290 17.691 -44.467 1.00 45.47 520 ASP A O 1
ATOM 4186 N N . ASP A 1 521 ? 17.582 18.156 -42.684 1.00 58.06 521 ASP A N 1
ATOM 4187 C CA . ASP A 1 521 ? 18.910 17.819 -43.254 1.00 58.06 521 ASP A CA 1
ATOM 4188 C C . ASP A 1 521 ? 19.103 16.318 -43.581 1.00 58.06 521 ASP A C 1
ATOM 4190 O O . ASP A 1 521 ? 20.207 15.778 -43.664 1.00 58.06 521 ASP A O 1
ATOM 4194 N N . SER A 1 522 ? 18.009 15.586 -43.752 1.00 65.06 522 SER A N 1
ATOM 4195 C CA . SER A 1 522 ? 18.034 14.156 -44.018 1.00 65.06 522 SER A CA 1
ATOM 4196 C C . SER A 1 522 ? 18.297 13.831 -45.486 1.00 65.06 522 SER A C 1
ATOM 4198 O O . SER A 1 522 ? 17.794 14.508 -46.383 1.00 65.06 522 SER A O 1
ATOM 4200 N N . TYR A 1 523 ? 18.972 12.715 -45.739 1.00 80.31 523 TYR A N 1
ATOM 4201 C CA . TYR A 1 523 ? 19.286 12.241 -47.087 1.00 80.31 523 TYR A CA 1
ATOM 4202 C C . TYR A 1 523 ? 19.127 10.716 -47.194 1.00 80.31 523 TYR A C 1
ATOM 4204 O O . TYR A 1 523 ? 19.037 10.010 -46.188 1.00 80.31 523 TYR A O 1
ATOM 4212 N N . SER A 1 524 ? 19.066 10.192 -48.424 1.00 83.50 524 SER A N 1
ATOM 4213 C CA . SER A 1 524 ? 19.035 8.745 -48.673 1.00 83.50 524 SER A CA 1
ATOM 4214 C C . SER A 1 524 ? 20.441 8.156 -48.649 1.00 83.50 524 SER A C 1
ATOM 4216 O O . SER A 1 524 ? 21.325 8.621 -49.373 1.00 83.50 524 SER A O 1
ATOM 4218 N N . VAL A 1 525 ? 20.630 7.104 -47.859 1.00 86.81 525 VAL A N 1
ATOM 4219 C CA . VAL A 1 525 ? 21.894 6.374 -47.763 1.00 86.81 525 VAL A CA 1
ATOM 4220 C C . VAL A 1 525 ? 21.981 5.376 -48.914 1.00 86.81 525 VAL A C 1
ATOM 4222 O O . VAL A 1 525 ? 21.065 4.589 -49.132 1.00 86.81 525 VAL A O 1
ATOM 4225 N N . LYS A 1 526 ? 23.084 5.401 -49.658 1.00 88.12 526 LYS A N 1
ATOM 4226 C CA . LYS A 1 526 ? 23.362 4.476 -50.762 1.00 88.12 526 LYS A CA 1
ATOM 4227 C C . LYS A 1 526 ? 24.272 3.335 -50.322 1.00 88.12 526 LYS A C 1
ATOM 4229 O O . LYS A 1 526 ? 24.027 2.175 -50.651 1.00 88.12 526 LYS A O 1
ATOM 4234 N N . GLU A 1 527 ? 25.325 3.675 -49.587 1.00 91.00 527 GLU A N 1
ATOM 4235 C CA . GLU A 1 527 ? 26.387 2.744 -49.222 1.00 91.00 527 GLU A CA 1
ATOM 4236 C C . GLU A 1 527 ? 26.989 3.111 -47.862 1.00 91.00 527 GLU A C 1
ATOM 4238 O O . GLU A 1 527 ? 27.090 4.286 -47.508 1.00 91.00 527 GLU A O 1
ATOM 4243 N N . LEU A 1 528 ? 27.388 2.091 -47.107 1.00 92.50 528 LEU A N 1
ATOM 4244 C CA . LEU A 1 528 ? 28.145 2.214 -45.867 1.00 92.50 528 LEU A CA 1
ATOM 4245 C C . LEU A 1 528 ? 29.501 1.526 -46.034 1.00 92.50 528 LEU A C 1
ATOM 4247 O O . LEU A 1 528 ? 29.554 0.406 -46.545 1.00 92.50 528 LEU A O 1
ATOM 4251 N N . ARG A 1 529 ? 30.583 2.155 -45.569 1.00 91.50 529 ARG A N 1
ATOM 4252 C CA . ARG A 1 529 ? 31.926 1.553 -45.547 1.00 91.50 529 ARG A CA 1
ATOM 4253 C C . ARG A 1 529 ? 32.485 1.531 -44.138 1.00 91.50 529 ARG A C 1
ATOM 4255 O O . ARG A 1 529 ? 32.726 2.585 -43.561 1.00 91.50 529 ARG A O 1
ATOM 4262 N N . ALA A 1 530 ? 32.684 0.343 -43.586 1.00 88.31 530 ALA A N 1
ATOM 4263 C CA . ALA A 1 530 ? 33.272 0.144 -42.269 1.00 88.31 530 ALA A CA 1
ATOM 4264 C C . ALA A 1 530 ? 34.745 -0.243 -42.419 1.00 88.31 530 ALA A C 1
ATOM 4266 O O . ALA A 1 530 ? 35.054 -1.171 -43.155 1.00 88.31 530 ALA A O 1
ATOM 4267 N N . TYR A 1 531 ? 35.642 0.439 -41.716 1.00 88.50 531 TYR A N 1
ATOM 4268 C CA . TYR A 1 531 ? 37.085 0.197 -41.757 1.00 88.50 531 TYR A CA 1
ATOM 4269 C C . TYR A 1 531 ? 37.568 -0.242 -40.377 1.00 88.50 531 TYR A C 1
ATOM 4271 O O . TYR A 1 531 ? 37.486 0.535 -39.424 1.00 88.50 531 TYR A O 1
ATOM 4279 N N . HIS A 1 532 ? 38.019 -1.491 -40.223 1.00 81.06 532 HIS A N 1
ATOM 4280 C CA . HIS A 1 532 ? 38.449 -1.982 -38.904 1.00 81.06 532 HIS A CA 1
ATOM 4281 C C . HIS A 1 532 ? 39.727 -1.299 -38.414 1.00 81.06 532 HIS A C 1
ATOM 4283 O O . HIS A 1 532 ? 39.833 -0.969 -37.238 1.00 81.06 532 HIS A O 1
ATOM 4289 N N . GLY A 1 533 ? 40.679 -1.036 -39.316 1.00 75.19 533 GLY A N 1
ATOM 4290 C CA . GLY A 1 533 ? 42.007 -0.528 -38.951 1.00 75.19 533 GLY A CA 1
ATOM 4291 C C . GLY A 1 533 ? 42.021 0.854 -38.284 1.00 75.19 533 GLY A C 1
ATOM 4292 O O . GLY A 1 533 ? 42.955 1.164 -37.551 1.00 75.19 533 GLY A O 1
ATOM 4293 N N . ASN A 1 534 ? 41.003 1.683 -38.518 1.00 82.12 534 ASN A N 1
ATOM 4294 C CA . ASN A 1 534 ? 40.864 3.019 -37.931 1.00 82.12 534 ASN A CA 1
ATOM 4295 C C . ASN A 1 534 ? 39.503 3.234 -37.237 1.00 82.12 534 ASN A C 1
ATOM 4297 O O . ASN A 1 534 ? 39.216 4.361 -36.815 1.00 82.12 534 ASN A O 1
ATOM 4301 N N . GLU A 1 535 ? 38.690 2.178 -37.102 1.00 85.69 535 GLU A N 1
ATOM 4302 C CA . GLU A 1 535 ? 37.395 2.184 -36.410 1.00 85.69 535 GLU A CA 1
ATOM 4303 C C . GLU A 1 535 ? 36.402 3.224 -36.964 1.00 85.69 535 GLU A C 1
ATOM 4305 O O . GLU A 1 535 ? 35.682 3.879 -36.208 1.00 85.69 535 GLU A O 1
ATOM 4310 N N . THR A 1 536 ? 36.374 3.432 -38.287 1.00 89.00 536 THR A N 1
ATOM 4311 C CA . THR A 1 536 ? 35.469 4.405 -38.933 1.00 89.00 536 THR A CA 1
ATOM 4312 C C . THR A 1 536 ? 34.410 3.760 -39.821 1.00 89.00 536 THR A C 1
ATOM 4314 O O . THR A 1 536 ? 34.725 2.903 -40.643 1.00 89.00 536 THR A O 1
ATOM 4317 N N . LEU A 1 537 ? 33.168 4.224 -39.694 1.00 90.00 537 LEU A N 1
ATOM 4318 C CA . LEU A 1 537 ? 32.047 3.932 -40.579 1.00 90.00 537 LEU A CA 1
ATOM 4319 C C . LEU A 1 537 ? 31.723 5.184 -41.400 1.00 90.00 537 LEU A C 1
ATOM 4321 O O . LEU A 1 537 ? 31.264 6.187 -40.858 1.00 90.00 537 LEU A O 1
ATOM 4325 N N . GLU A 1 538 ? 31.940 5.124 -42.704 1.00 91.44 538 GLU A N 1
ATOM 4326 C CA . GLU A 1 538 ? 31.611 6.191 -43.645 1.00 91.44 538 GLU A CA 1
ATOM 4327 C C . GLU A 1 538 ? 30.243 5.952 -44.289 1.00 91.44 538 GLU A C 1
ATOM 4329 O O . GLU A 1 538 ? 29.919 4.833 -44.696 1.00 91.44 538 GLU A O 1
ATOM 4334 N N . VAL A 1 539 ? 29.453 7.018 -44.414 1.00 90.44 539 VAL A N 1
ATOM 4335 C CA . VAL A 1 539 ? 28.121 7.010 -45.021 1.00 90.44 539 VAL A CA 1
ATOM 4336 C C . VAL A 1 539 ? 28.156 7.746 -46.348 1.00 90.44 539 VAL A C 1
ATOM 4338 O O . VAL A 1 539 ? 28.510 8.924 -46.413 1.00 90.44 539 VAL A O 1
ATOM 4341 N N . TYR A 1 540 ? 27.733 7.063 -47.405 1.00 88.50 540 TYR A N 1
ATOM 4342 C CA . TYR A 1 540 ? 27.660 7.604 -48.754 1.00 88.50 540 TYR A CA 1
ATOM 4343 C C . TYR A 1 540 ? 26.203 7.792 -49.171 1.00 88.50 540 TYR A C 1
ATOM 4345 O O . TYR A 1 540 ? 25.372 6.890 -49.043 1.00 88.50 540 TYR A O 1
ATOM 4353 N N . SER A 1 541 ? 25.909 8.972 -49.705 1.00 86.81 541 SER A N 1
ATOM 4354 C CA . SER A 1 541 ? 24.667 9.282 -50.420 1.00 86.81 541 SER A CA 1
ATOM 4355 C C . SER A 1 541 ? 24.860 9.119 -51.932 1.00 86.81 541 SER A C 1
ATOM 4357 O O . SER A 1 541 ? 25.948 8.772 -52.393 1.00 86.81 541 SER A O 1
ATOM 4359 N N . GLU A 1 542 ? 23.821 9.393 -52.722 1.00 79.88 542 GLU A N 1
ATOM 4360 C CA . GLU A 1 542 ? 23.950 9.453 -54.187 1.00 79.88 542 GLU A CA 1
ATOM 4361 C C . GLU A 1 542 ? 24.936 10.540 -54.655 1.00 79.88 542 GLU A C 1
ATOM 4363 O O . GLU A 1 542 ? 25.599 10.354 -55.672 1.00 79.88 542 GLU A O 1
ATOM 4368 N N . ASP A 1 543 ? 25.105 11.614 -53.875 1.00 80.75 543 ASP A N 1
ATOM 4369 C CA . ASP A 1 543 ? 25.976 12.750 -54.211 1.00 80.75 543 ASP A CA 1
ATOM 4370 C C . ASP A 1 543 ? 27.429 12.575 -53.728 1.00 80.75 543 ASP A C 1
ATOM 4372 O O . ASP A 1 543 ? 28.258 13.463 -53.919 1.00 80.75 543 ASP A O 1
ATOM 4376 N N . GLY A 1 544 ? 27.749 11.448 -53.077 1.00 79.50 544 GLY A N 1
ATOM 4377 C CA . GLY A 1 544 ? 29.066 11.177 -52.492 1.00 79.50 544 GLY A CA 1
ATOM 4378 C C . GLY A 1 544 ? 29.059 11.035 -50.960 1.00 79.50 544 GLY A C 1
ATOM 4379 O O . GLY A 1 544 ? 27.988 10.833 -50.368 1.00 79.50 544 GLY A O 1
ATOM 4380 N N . PRO A 1 545 ? 30.244 11.073 -50.314 1.00 85.50 545 PRO A N 1
ATOM 4381 C CA . PRO A 1 545 ? 30.387 10.888 -48.867 1.00 85.50 545 PRO A CA 1
ATOM 4382 C C . PRO A 1 545 ? 29.690 12.013 -48.092 1.00 85.50 545 PRO A C 1
ATOM 4384 O O . PRO A 1 545 ? 29.782 13.180 -48.472 1.00 85.50 545 PRO A O 1
ATOM 4387 N N . ARG A 1 546 ? 28.981 11.661 -47.014 1.00 85.75 546 ARG A N 1
ATOM 4388 C CA . ARG A 1 546 ? 28.207 12.600 -46.184 1.00 85.75 546 ARG A CA 1
ATOM 4389 C C . ARG A 1 546 ? 28.708 12.657 -44.750 1.00 85.75 546 ARG A C 1
ATOM 4391 O O . ARG A 1 546 ? 29.102 13.723 -44.300 1.00 85.75 546 ARG A O 1
ATOM 4398 N N . ASP A 1 547 ? 28.712 11.516 -44.065 1.00 85.75 547 ASP A N 1
ATOM 4399 C CA . ASP A 1 547 ? 29.000 11.436 -42.633 1.00 85.75 547 ASP A CA 1
ATOM 4400 C C . ASP A 1 547 ? 30.053 10.369 -42.326 1.00 85.75 547 ASP A C 1
ATOM 4402 O O . ASP A 1 547 ? 30.169 9.358 -43.023 1.00 85.75 547 ASP A O 1
ATOM 4406 N N . THR A 1 548 ? 30.791 10.569 -41.235 1.00 87.88 548 THR A N 1
ATOM 4407 C CA . THR A 1 548 ? 31.735 9.584 -40.698 1.00 87.88 548 THR A CA 1
ATOM 4408 C C . THR A 1 548 ? 31.474 9.374 -39.213 1.00 87.88 548 THR A C 1
ATOM 4410 O O . THR A 1 548 ? 31.497 10.313 -38.417 1.00 87.88 548 THR A O 1
ATOM 4413 N N . TYR A 1 549 ? 31.270 8.118 -38.828 1.00 85.00 549 TYR A N 1
ATOM 4414 C CA . TYR A 1 549 ? 31.061 7.688 -37.452 1.00 85.00 549 TYR A CA 1
ATOM 4415 C C . TYR A 1 549 ? 32.272 6.900 -36.969 1.00 85.00 549 TYR A C 1
ATOM 4417 O O . TYR A 1 549 ? 32.885 6.152 -37.727 1.00 85.00 549 TYR A O 1
ATOM 4425 N N . LYS A 1 550 ? 32.612 7.039 -35.689 1.00 84.75 550 LYS A N 1
ATOM 4426 C CA . LYS A 1 550 ? 33.459 6.050 -35.021 1.00 84.75 550 LYS A CA 1
ATOM 4427 C C . LYS A 1 550 ? 32.596 4.840 -34.690 1.00 84.75 550 LYS A C 1
ATOM 4429 O O . LYS A 1 550 ? 31.461 5.029 -34.258 1.00 84.75 550 LYS A O 1
ATOM 4434 N N . TYR A 1 551 ? 33.113 3.635 -34.895 1.00 84.62 551 TYR A N 1
ATOM 4435 C CA . TYR A 1 551 ? 32.408 2.414 -34.523 1.00 84.62 551 TYR A CA 1
ATOM 4436 C C . TYR A 1 551 ? 33.334 1.426 -33.827 1.00 84.62 551 TYR A C 1
ATOM 4438 O O . TYR A 1 551 ? 34.543 1.445 -34.025 1.00 84.62 551 TYR A O 1
ATOM 4446 N N . THR A 1 552 ? 32.749 0.536 -33.041 1.00 75.81 552 THR A N 1
ATOM 4447 C CA . THR A 1 552 ? 33.446 -0.611 -32.460 1.00 75.81 552 THR A CA 1
ATOM 4448 C C . THR A 1 552 ? 32.875 -1.906 -33.024 1.00 75.81 552 THR A C 1
ATOM 4450 O O . THR A 1 552 ? 31.720 -1.949 -33.453 1.00 75.81 552 THR A O 1
ATOM 4453 N N . SER A 1 553 ? 33.682 -2.968 -33.054 1.00 70.56 553 SER A N 1
ATOM 4454 C CA . SER A 1 553 ? 33.235 -4.288 -33.508 1.00 70.56 553 SER A CA 1
ATOM 4455 C C . SER A 1 553 ? 33.641 -5.398 -32.543 1.00 70.56 553 SER A C 1
ATOM 4457 O O . SER A 1 553 ? 34.770 -5.888 -32.599 1.00 70.56 553 SER A O 1
ATOM 4459 N N . GLY A 1 554 ? 32.702 -5.832 -31.698 1.00 62.31 554 GLY A N 1
ATOM 4460 C CA . GLY A 1 554 ? 32.885 -6.943 -30.759 1.00 62.31 554 GLY A CA 1
ATOM 4461 C C . GLY A 1 554 ? 33.890 -6.688 -29.624 1.00 62.31 554 GLY A C 1
ATOM 4462 O O . GLY A 1 554 ? 34.537 -5.644 -29.539 1.00 62.31 554 GLY A O 1
ATOM 4463 N N . ARG A 1 555 ? 34.016 -7.668 -28.713 1.00 54.88 555 ARG A N 1
ATOM 4464 C CA . ARG A 1 555 ? 35.019 -7.658 -27.629 1.00 54.88 555 ARG A CA 1
ATOM 4465 C C . ARG A 1 555 ? 36.426 -7.955 -28.195 1.00 54.88 555 ARG A C 1
ATOM 4467 O O . ARG A 1 555 ? 36.526 -8.767 -29.113 1.00 54.88 555 ARG A O 1
ATOM 4474 N N . PRO A 1 556 ? 37.510 -7.366 -27.651 1.00 49.19 556 PRO A N 1
ATOM 4475 C CA . PRO A 1 556 ? 38.879 -7.700 -28.057 1.00 49.19 556 PRO A CA 1
ATOM 4476 C C . PRO A 1 556 ? 39.231 -9.161 -27.716 1.00 49.19 556 PRO A C 1
ATOM 4478 O O . PRO A 1 556 ? 39.053 -9.570 -26.571 1.00 49.19 556 PRO A O 1
ATOM 4481 N N . GLY A 1 557 ? 39.774 -9.922 -28.676 1.00 53.47 557 GLY A N 1
ATOM 4482 C CA . GLY A 1 557 ? 40.301 -11.283 -28.466 1.00 53.47 557 GLY A CA 1
ATOM 4483 C C . GLY A 1 557 ? 39.513 -12.412 -29.156 1.00 53.47 557 GLY A C 1
ATOM 4484 O O . GLY A 1 557 ? 38.291 -12.377 -29.228 1.00 53.47 557 GLY A O 1
ATOM 4485 N N . GLU A 1 558 ? 40.265 -13.393 -29.678 1.00 51.47 558 GLU A N 1
ATOM 4486 C CA . GLU A 1 558 ? 39.874 -14.579 -30.473 1.00 51.47 558 GLU A CA 1
ATOM 4487 C C . GLU A 1 558 ? 38.797 -14.396 -31.559 1.00 51.47 558 GLU A C 1
ATOM 4489 O O . GLU A 1 558 ? 37.595 -14.584 -31.359 1.00 51.47 558 GLU A O 1
ATOM 4494 N N . THR A 1 559 ? 39.276 -14.149 -32.778 1.00 55.81 559 THR A N 1
ATOM 4495 C CA . THR A 1 559 ? 38.480 -14.139 -34.006 1.00 55.81 559 THR A CA 1
ATOM 4496 C C . THR A 1 559 ? 38.257 -15.567 -34.509 1.00 55.81 559 THR A C 1
ATOM 4498 O O . THR A 1 559 ? 39.131 -16.127 -35.167 1.00 55.81 559 THR A O 1
ATOM 4501 N N . ASP A 1 560 ? 37.088 -16.154 -34.246 1.00 62.59 560 ASP A N 1
ATOM 4502 C CA . ASP A 1 560 ? 36.691 -17.414 -34.886 1.00 62.59 560 ASP A CA 1
ATOM 4503 C C . ASP A 1 560 ? 35.520 -17.191 -35.842 1.00 62.59 560 ASP A C 1
ATOM 4505 O O . ASP A 1 560 ? 34.345 -17.208 -35.472 1.00 62.59 560 ASP A O 1
ATOM 4509 N N . GLN A 1 561 ? 35.864 -17.017 -37.117 1.00 60.91 561 GLN A N 1
ATOM 4510 C CA . GLN A 1 561 ? 34.893 -16.825 -38.184 1.00 60.91 561 GLN A CA 1
ATOM 4511 C C . GLN A 1 561 ? 34.118 -18.105 -38.527 1.00 60.91 561 GLN A C 1
ATOM 4513 O O . GLN A 1 561 ? 33.357 -18.076 -39.483 1.00 60.91 561 GLN A O 1
ATOM 4518 N N . THR A 1 562 ? 34.258 -19.218 -37.807 1.00 60.56 562 THR A N 1
ATOM 4519 C CA . THR A 1 562 ? 33.435 -20.425 -38.004 1.00 60.56 562 THR A CA 1
ATOM 4520 C C . THR A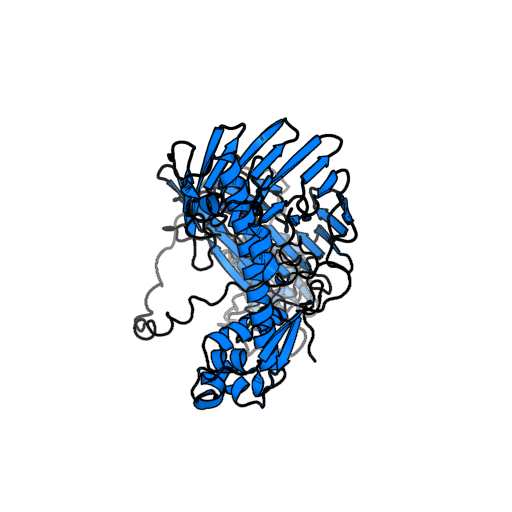 1 562 ? 32.290 -20.536 -36.993 1.00 60.56 562 THR A C 1
ATOM 4522 O O . THR A 1 562 ? 31.310 -21.234 -37.249 1.00 60.56 562 THR A O 1
ATOM 4525 N N . ILE A 1 563 ? 32.345 -19.772 -35.896 1.00 61.28 563 ILE A N 1
ATOM 4526 C CA . ILE A 1 563 ? 31.382 -19.818 -34.788 1.00 61.28 563 ILE A CA 1
ATOM 4527 C C . ILE A 1 563 ? 30.450 -18.595 -34.853 1.00 61.28 563 ILE A C 1
ATOM 4529 O O . ILE A 1 563 ? 30.875 -17.482 -35.170 1.00 61.28 563 ILE A O 1
ATOM 4533 N N . LYS A 1 564 ? 29.143 -18.778 -34.607 1.00 60.41 564 LYS A N 1
ATOM 4534 C CA . LYS A 1 564 ? 28.194 -17.648 -34.514 1.00 60.41 564 LYS A CA 1
ATOM 4535 C C . LYS A 1 564 ? 28.555 -16.764 -33.313 1.00 60.41 564 LYS A C 1
ATOM 4537 O O . LYS A 1 564 ? 28.876 -17.284 -32.251 1.00 60.41 564 LYS A O 1
ATOM 4542 N N . ASN A 1 565 ? 28.451 -15.444 -33.471 1.00 58.75 565 ASN A N 1
ATOM 4543 C CA . ASN A 1 565 ? 28.663 -14.460 -32.401 1.00 58.75 565 ASN A CA 1
ATOM 4544 C C . ASN A 1 565 ? 30.072 -14.488 -31.757 1.00 58.75 565 ASN A C 1
ATOM 4546 O O . ASN A 1 565 ? 30.190 -14.227 -30.561 1.00 58.75 565 ASN A O 1
ATOM 4550 N N . LYS A 1 566 ? 31.143 -14.807 -32.511 1.00 63.19 566 LYS A N 1
ATOM 4551 C CA . LYS A 1 566 ? 32.541 -14.762 -32.026 1.00 63.19 566 LYS A CA 1
ATOM 4552 C C . LYS A 1 566 ? 33.455 -13.981 -32.991 1.00 63.19 566 LYS A C 1
ATOM 4554 O O . LYS A 1 566 ? 33.479 -14.260 -34.186 1.00 63.19 566 LYS A O 1
ATOM 4559 N N . GLY A 1 567 ? 34.213 -13.013 -32.463 1.00 64.88 567 GLY A N 1
ATOM 4560 C CA . GLY A 1 567 ? 35.129 -12.138 -33.214 1.00 64.88 567 GLY A CA 1
ATOM 4561 C C . GLY A 1 567 ? 34.500 -10.884 -33.863 1.00 64.88 567 GLY A C 1
ATOM 4562 O O . GLY A 1 567 ? 33.275 -10.732 -33.865 1.00 64.88 567 GLY A O 1
ATOM 4563 N N . PRO A 1 568 ? 35.319 -9.955 -34.399 1.00 70.88 568 PRO A N 1
ATOM 4564 C CA . PRO A 1 568 ? 34.847 -8.815 -35.192 1.00 70.88 568 PRO A CA 1
ATOM 4565 C C . PRO A 1 568 ? 34.149 -9.258 -36.488 1.00 70.88 568 PRO A C 1
ATOM 4567 O O . PRO A 1 568 ? 34.320 -10.385 -36.961 1.00 70.88 568 PRO A O 1
ATOM 4570 N N . MET A 1 569 ? 33.353 -8.357 -37.068 1.00 76.81 569 MET A N 1
ATOM 4571 C CA . MET A 1 569 ? 32.633 -8.605 -38.319 1.00 76.81 569 MET A CA 1
ATOM 4572 C C . MET A 1 569 ? 33.623 -8.916 -39.464 1.00 76.81 569 MET A C 1
ATOM 4574 O O . MET A 1 569 ? 34.580 -8.187 -39.642 1.00 76.81 569 MET A O 1
ATOM 4578 N N . PRO A 1 570 ? 33.476 -9.990 -40.253 1.00 78.12 570 PRO A N 1
ATOM 4579 C CA . PRO A 1 570 ? 34.458 -10.289 -41.302 1.00 78.12 570 PRO A CA 1
ATOM 4580 C C . PRO A 1 570 ? 34.441 -9.273 -42.449 1.00 78.12 570 PRO A C 1
ATOM 4582 O O . PRO A 1 570 ? 33.362 -8.868 -42.883 1.00 78.12 570 PRO A O 1
ATOM 4585 N N . SER A 1 571 ? 35.607 -8.943 -43.013 1.00 84.50 571 SER A N 1
ATOM 4586 C CA . SER A 1 571 ? 35.687 -8.112 -44.220 1.00 84.50 571 SER A CA 1
ATOM 4587 C C . SER A 1 571 ? 34.903 -8.733 -45.386 1.00 84.50 571 SER A C 1
ATOM 4589 O O . SER A 1 571 ? 34.938 -9.948 -45.616 1.00 84.50 571 SER A O 1
ATOM 4591 N N . GLY A 1 572 ? 34.209 -7.887 -46.144 1.00 86.06 572 GLY A N 1
ATOM 4592 C CA . GLY A 1 572 ? 33.463 -8.250 -47.344 1.00 86.06 572 GLY A CA 1
ATOM 4593 C C . GLY A 1 572 ? 32.147 -7.486 -47.498 1.00 86.06 572 GLY A C 1
ATOM 4594 O O . GLY A 1 572 ? 31.932 -6.454 -46.866 1.00 86.06 572 GLY A O 1
ATOM 4595 N N . GLU A 1 573 ? 31.284 -7.964 -48.397 1.00 88.12 573 GLU A N 1
ATOM 4596 C CA . GLU A 1 573 ? 30.066 -7.249 -48.795 1.00 88.12 573 GLU A CA 1
ATOM 4597 C C . GLU A 1 573 ? 28.824 -7.791 -48.075 1.00 88.12 573 GLU A C 1
ATOM 4599 O O . GLU A 1 573 ? 28.535 -8.989 -48.104 1.00 88.12 573 GLU A O 1
ATOM 4604 N N . TYR A 1 574 ? 28.058 -6.895 -47.470 1.00 90.19 574 TYR A N 1
ATOM 4605 C CA . TYR A 1 574 ? 26.821 -7.168 -46.752 1.00 90.19 574 TYR A CA 1
ATOM 4606 C C . TYR A 1 574 ? 25.702 -6.272 -47.283 1.00 90.19 574 TYR A C 1
ATOM 4608 O O . TYR A 1 574 ? 25.941 -5.252 -47.933 1.00 90.19 574 TYR A O 1
ATOM 4616 N N . GLU A 1 575 ? 24.467 -6.658 -47.003 1.00 90.75 575 GLU A N 1
ATOM 4617 C CA . GLU A 1 575 ? 23.270 -5.930 -47.393 1.00 90.75 575 GLU A CA 1
ATOM 4618 C C . GLU A 1 575 ? 22.424 -5.624 -46.155 1.00 90.75 575 GLU A C 1
ATOM 4620 O O . GLU A 1 575 ? 22.144 -6.514 -45.354 1.00 90.75 575 GLU A O 1
ATOM 4625 N N . ALA A 1 576 ? 22.013 -4.367 -46.007 1.00 89.12 576 ALA A N 1
ATOM 4626 C CA . ALA A 1 576 ? 21.081 -3.932 -44.974 1.00 89.12 576 ALA A CA 1
ATOM 4627 C C . ALA A 1 576 ? 19.755 -3.536 -45.630 1.00 89.12 576 ALA A C 1
ATOM 4629 O O . ALA A 1 576 ? 19.744 -2.717 -46.552 1.00 89.12 576 ALA A O 1
ATOM 4630 N N . ASP A 1 577 ? 18.630 -4.082 -45.167 1.00 88.75 577 ASP A N 1
ATOM 4631 C CA . ASP A 1 577 ? 17.308 -3.634 -45.614 1.00 88.75 577 ASP A CA 1
ATOM 4632 C C . ASP A 1 577 ? 16.746 -2.614 -44.610 1.00 88.75 577 ASP A C 1
ATOM 4634 O O . ASP A 1 577 ? 16.493 -2.969 -43.456 1.00 88.75 577 ASP A O 1
ATOM 4638 N N . PRO A 1 578 ? 16.500 -1.351 -45.015 1.00 83.38 578 PRO A N 1
ATOM 4639 C CA . PRO A 1 578 ? 15.867 -0.361 -44.150 1.00 83.38 578 PRO A CA 1
ATOM 4640 C C . PRO A 1 578 ? 14.525 -0.791 -43.545 1.00 83.38 578 PRO A C 1
ATOM 4642 O O . PRO A 1 578 ? 14.131 -0.271 -42.505 1.00 83.38 578 PRO A O 1
ATOM 4645 N N . LYS A 1 579 ? 13.813 -1.741 -44.164 1.00 80.88 579 LYS A N 1
ATOM 4646 C CA . LYS A 1 579 ? 12.557 -2.298 -43.632 1.00 80.88 579 LYS A CA 1
ATOM 4647 C C . LYS A 1 579 ? 12.766 -3.267 -42.474 1.00 80.88 579 LYS A C 1
ATOM 4649 O O . LYS A 1 579 ? 11.812 -3.568 -41.767 1.00 80.88 579 LYS A O 1
ATOM 4654 N N . GLU A 1 580 ? 13.982 -3.774 -42.310 1.00 78.19 580 GLU A N 1
ATOM 4655 C CA . GLU A 1 580 ? 14.372 -4.653 -41.209 1.00 78.19 580 GLU A CA 1
ATOM 4656 C C . GLU A 1 580 ? 14.993 -3.876 -40.044 1.00 78.19 580 GLU A C 1
ATOM 4658 O O . GLU A 1 580 ? 15.355 -4.470 -39.026 1.00 78.19 580 GLU A O 1
ATOM 4663 N N . ILE A 1 581 ? 15.093 -2.544 -40.163 1.00 77.56 581 ILE A N 1
ATOM 4664 C CA . ILE A 1 581 ? 15.391 -1.683 -39.022 1.00 77.56 581 ILE A CA 1
ATOM 4665 C C . ILE A 1 581 ? 14.280 -1.890 -38.001 1.00 77.56 581 ILE A C 1
ATOM 4667 O O . ILE A 1 581 ? 13.107 -1.644 -38.278 1.00 77.56 581 ILE A O 1
ATOM 4671 N N . SER A 1 582 ? 14.656 -2.309 -36.800 1.00 64.12 582 SER A N 1
ATOM 4672 C CA . SER A 1 582 ? 13.699 -2.470 -35.714 1.00 64.12 582 SER A CA 1
ATOM 4673 C C . SER A 1 582 ? 12.945 -1.170 -35.418 1.00 64.12 582 SER A C 1
ATOM 4675 O O . SER A 1 582 ? 13.569 -0.116 -35.240 1.00 64.12 582 SER A O 1
ATOM 4677 N N . GLU A 1 583 ? 11.616 -1.252 -35.324 1.00 53.25 583 GLU A N 1
ATOM 4678 C CA . GLU A 1 583 ? 10.771 -0.176 -34.799 1.00 53.25 583 GLU A CA 1
ATOM 4679 C C . GLU A 1 583 ? 11.064 0.012 -33.304 1.00 53.25 583 GLU A C 1
ATOM 4681 O O . GLU A 1 583 ? 11.077 -0.954 -32.538 1.00 53.25 583 GLU A O 1
ATOM 4686 N N . VAL A 1 584 ? 11.367 1.250 -32.904 1.00 51.84 584 VAL A N 1
ATOM 4687 C CA . VAL A 1 584 ? 11.806 1.601 -31.544 1.00 51.84 584 VAL A CA 1
ATOM 4688 C C . VAL A 1 584 ? 10.714 2.411 -30.862 1.00 51.84 584 VAL A C 1
ATOM 4690 O O . VAL A 1 584 ? 10.916 3.579 -30.559 1.00 51.84 584 VAL A O 1
ATOM 4693 N N . GLU A 1 585 ? 9.548 1.802 -30.655 1.00 43.41 585 GLU A N 1
ATOM 4694 C CA . GLU A 1 585 ? 8.495 2.345 -29.790 1.00 43.41 585 GLU A CA 1
ATOM 4695 C C . GLU A 1 585 ? 7.760 1.202 -29.063 1.00 43.41 585 GLU A C 1
ATOM 4697 O O . GLU A 1 585 ? 7.557 0.120 -29.615 1.00 43.41 585 GLU A O 1
ATOM 4702 N N . GLY A 1 586 ? 7.372 1.432 -27.804 1.00 47.56 586 GLY A N 1
ATOM 4703 C CA . GLY A 1 586 ? 6.521 0.522 -27.026 1.00 47.56 586 GLY A CA 1
ATOM 4704 C C . GLY A 1 586 ? 7.187 -0.765 -26.503 1.00 47.56 586 GLY A C 1
ATOM 4705 O O . GLY A 1 586 ? 8.361 -0.788 -26.130 1.00 47.56 586 GLY A O 1
ATOM 4706 N N . LEU A 1 587 ? 6.406 -1.852 -26.432 1.00 39.53 587 LEU A N 1
ATOM 4707 C CA . LEU A 1 587 ? 6.770 -3.130 -25.792 1.00 39.53 587 LEU A CA 1
ATOM 4708 C C . LEU A 1 587 ? 8.021 -3.816 -26.379 1.00 39.53 587 LEU A C 1
ATOM 4710 O O . LEU A 1 587 ? 8.695 -4.570 -25.675 1.00 39.53 587 LEU A O 1
ATOM 4714 N N . SER A 1 588 ? 8.345 -3.576 -27.654 1.00 43.31 588 SER A N 1
ATOM 4715 C CA . SER A 1 588 ? 9.532 -4.141 -28.316 1.00 43.31 588 SER A CA 1
ATOM 4716 C C . SER A 1 588 ? 10.836 -3.499 -27.828 1.00 43.31 588 SER A C 1
ATOM 4718 O O . SER A 1 588 ? 11.853 -4.188 -27.747 1.00 43.31 588 SER A O 1
ATOM 4720 N N . TYR A 1 589 ? 10.801 -2.214 -27.455 1.00 48.78 589 TYR A N 1
ATOM 4721 C CA . TYR A 1 589 ? 11.931 -1.491 -26.869 1.00 48.78 589 TYR A CA 1
ATOM 4722 C C . TYR A 1 589 ? 12.242 -1.994 -25.455 1.00 48.78 589 TYR A C 1
ATOM 4724 O O . TYR A 1 589 ? 13.401 -2.274 -25.159 1.00 48.78 589 TYR A O 1
ATOM 4732 N N . LEU A 1 590 ? 11.221 -2.213 -24.611 1.00 47.06 590 LEU A N 1
ATOM 4733 C CA . LEU A 1 590 ? 11.423 -2.774 -23.267 1.00 47.06 590 LEU A CA 1
ATOM 4734 C C . LEU A 1 590 ? 11.981 -4.193 -23.331 1.00 47.06 590 LEU A C 1
ATOM 4736 O O . LEU A 1 590 ? 13.021 -4.460 -22.740 1.00 47.06 590 LEU A O 1
ATOM 4740 N N . LYS A 1 591 ? 11.363 -5.085 -24.117 1.00 46.75 591 LYS A N 1
ATOM 4741 C CA . LYS A 1 591 ? 11.861 -6.462 -24.277 1.00 46.75 591 LYS A CA 1
ATOM 4742 C C . LYS A 1 591 ? 13.301 -6.528 -24.794 1.00 46.75 591 LYS A C 1
ATOM 4744 O O . LYS A 1 591 ? 13.958 -7.534 -24.568 1.00 46.75 591 LYS A O 1
ATOM 4749 N N . ARG A 1 592 ? 13.789 -5.506 -25.505 1.00 53.25 592 ARG A N 1
ATOM 4750 C CA . ARG A 1 592 ? 15.178 -5.423 -25.985 1.00 53.25 592 ARG A CA 1
ATOM 4751 C C . ARG A 1 592 ? 16.126 -4.832 -24.951 1.00 53.25 592 ARG A C 1
ATOM 4753 O O . ARG A 1 592 ? 17.182 -5.416 -24.735 1.00 53.25 592 ARG A O 1
ATOM 4760 N N . ARG A 1 593 ? 15.715 -3.767 -24.256 1.00 47.81 593 ARG A N 1
ATOM 4761 C CA . ARG A 1 593 ? 16.468 -3.185 -23.137 1.00 47.81 593 ARG A CA 1
ATOM 4762 C C . ARG A 1 593 ? 16.712 -4.219 -22.032 1.00 47.81 593 ARG A C 1
ATOM 4764 O O . ARG A 1 593 ? 17.855 -4.418 -21.651 1.00 47.81 593 ARG A O 1
ATOM 4771 N N . PHE A 1 594 ? 15.674 -4.954 -21.626 1.00 43.62 594 PHE A N 1
ATOM 4772 C CA . PHE A 1 594 ? 15.774 -6.014 -20.611 1.00 43.62 594 PHE A CA 1
ATOM 4773 C C . PHE A 1 594 ? 16.475 -7.295 -21.103 1.00 43.62 594 PHE A C 1
ATOM 4775 O O . PHE A 1 594 ? 16.901 -8.103 -20.294 1.00 43.62 594 PHE A O 1
ATOM 4782 N N . LYS A 1 595 ? 16.643 -7.494 -22.421 1.00 47.09 595 LYS A N 1
ATOM 4783 C CA . LYS A 1 595 ? 17.420 -8.617 -22.995 1.00 47.09 595 LYS A CA 1
ATOM 4784 C C . LYS A 1 595 ? 18.850 -8.235 -23.392 1.00 47.09 595 LYS A C 1
ATOM 4786 O O . LYS A 1 595 ? 19.524 -9.015 -24.063 1.00 47.09 595 LYS A O 1
ATOM 4791 N N . GLY A 1 596 ? 19.306 -7.039 -23.021 1.00 44.50 596 GLY A N 1
ATOM 4792 C CA . GLY A 1 596 ? 20.676 -6.600 -23.267 1.00 44.50 596 GLY A CA 1
ATOM 4793 C C . GLY A 1 596 ? 20.976 -6.116 -24.696 1.00 44.50 596 GLY A C 1
ATOM 4794 O O . GLY A 1 596 ? 22.134 -6.156 -25.107 1.00 44.50 596 GLY A O 1
ATOM 4795 N N . ASP A 1 597 ? 19.974 -5.667 -25.460 1.00 46.69 597 ASP A N 1
ATOM 4796 C CA . ASP A 1 597 ? 20.120 -5.136 -26.827 1.00 46.69 597 ASP A CA 1
ATOM 4797 C C . ASP A 1 597 ? 19.824 -3.622 -26.817 1.00 46.69 597 ASP A C 1
ATOM 4799 O O . ASP A 1 597 ? 18.668 -3.191 -26.764 1.00 46.69 597 ASP A O 1
ATOM 4803 N N . TRP A 1 598 ? 20.874 -2.798 -26.782 1.00 51.78 598 TRP A N 1
ATOM 4804 C CA . TRP A 1 598 ? 20.789 -1.397 -26.359 1.00 51.78 598 TRP A CA 1
ATOM 4805 C C . TRP A 1 598 ? 21.005 -0.419 -27.525 1.00 51.78 598 TRP A C 1
ATOM 4807 O O . TRP A 1 598 ? 22.138 -0.249 -27.950 1.00 51.78 598 TRP A O 1
ATOM 4817 N N . GLY A 1 599 ? 19.944 0.270 -27.982 1.00 52.75 599 GLY A N 1
ATOM 4818 C CA . GLY A 1 599 ? 20.018 1.602 -28.624 1.00 52.75 599 GLY A CA 1
ATOM 4819 C C . GLY A 1 599 ? 18.956 1.940 -29.687 1.00 52.75 599 GLY A C 1
ATOM 4820 O O . GLY A 1 599 ? 17.907 1.296 -29.743 1.00 52.75 599 GLY A O 1
ATOM 4821 N N . HIS A 1 600 ? 19.161 3.013 -30.478 1.00 56.19 600 HIS A N 1
ATOM 4822 C CA . HIS A 1 600 ? 18.099 3.709 -31.247 1.00 56.19 600 HIS A CA 1
ATOM 4823 C C . HIS A 1 600 ? 17.676 3.020 -32.560 1.00 56.19 600 HIS A C 1
ATOM 4825 O O . HIS A 1 600 ? 16.776 3.491 -33.279 1.00 56.19 600 HIS A O 1
ATOM 4831 N N . GLY A 1 601 ? 18.298 1.889 -32.877 1.00 64.88 601 GLY A N 1
ATOM 4832 C CA . GLY A 1 601 ? 17.943 1.022 -33.989 1.00 64.88 601 GLY A CA 1
ATOM 4833 C C . GLY A 1 601 ? 18.926 -0.135 -34.119 1.00 64.88 601 GLY A C 1
ATOM 4834 O O . GLY A 1 601 ? 20.102 -0.012 -33.794 1.00 64.88 601 GLY A O 1
ATOM 4835 N N . ARG A 1 602 ? 18.436 -1.269 -34.616 1.00 77.25 602 ARG A N 1
ATOM 4836 C CA . ARG A 1 602 ? 19.259 -2.403 -35.037 1.00 77.25 602 ARG A CA 1
ATOM 4837 C C . ARG A 1 602 ? 18.793 -2.827 -36.415 1.00 77.25 602 ARG A C 1
ATOM 4839 O O . ARG A 1 602 ? 17.591 -3.007 -36.616 1.00 77.25 602 ARG A O 1
ATOM 4846 N N . VAL A 1 603 ? 19.730 -2.984 -37.340 1.00 84.31 603 VAL A N 1
ATOM 4847 C CA . VAL A 1 603 ? 19.463 -3.521 -38.675 1.00 84.31 603 VAL A CA 1
ATOM 4848 C C . VAL A 1 603 ? 20.316 -4.771 -38.902 1.00 84.31 603 VAL A C 1
ATOM 4850 O O . VAL A 1 603 ? 21.532 -4.722 -38.692 1.00 84.31 603 VAL A O 1
ATOM 4853 N N . PRO A 1 604 ? 19.703 -5.910 -39.268 1.00 84.88 604 PRO A N 1
ATOM 4854 C CA . PRO A 1 604 ? 20.439 -7.091 -39.698 1.00 84.88 604 PRO A CA 1
ATOM 4855 C C . PRO A 1 604 ? 21.300 -6.788 -40.924 1.00 84.88 604 PRO A C 1
ATOM 4857 O O . PRO A 1 604 ? 20.875 -6.080 -41.839 1.00 84.88 604 PRO A O 1
ATOM 4860 N N . LEU A 1 605 ? 22.510 -7.338 -40.936 1.00 85.75 605 LEU A N 1
ATOM 4861 C CA . LEU A 1 605 ? 23.425 -7.281 -42.068 1.00 85.75 605 LEU A CA 1
ATOM 4862 C C . LEU A 1 605 ? 23.508 -8.671 -42.690 1.00 85.75 605 LEU A C 1
ATOM 4864 O O . LEU A 1 605 ? 24.002 -9.616 -42.078 1.00 85.75 605 LEU A O 1
ATOM 4868 N N . HIS A 1 606 ? 23.027 -8.796 -43.920 1.00 87.69 606 HIS A N 1
ATOM 4869 C CA . HIS A 1 606 ? 22.998 -10.064 -44.642 1.00 87.69 606 HIS A CA 1
ATOM 4870 C C . HIS A 1 606 ? 24.267 -10.220 -45.475 1.00 87.69 606 HIS A C 1
ATOM 4872 O O . HIS A 1 606 ? 24.502 -9.395 -46.360 1.00 87.69 606 HIS A O 1
ATOM 4878 N N . PRO A 1 607 ? 25.101 -11.248 -45.245 1.00 85.12 607 PRO A N 1
ATOM 4879 C CA . PRO A 1 607 ? 26.300 -11.451 -46.045 1.00 85.12 607 PRO A CA 1
ATOM 4880 C C . PRO A 1 607 ? 25.937 -11.786 -47.496 1.00 85.12 607 PRO A C 1
ATOM 4882 O O . PRO A 1 607 ? 25.188 -12.731 -47.771 1.00 85.12 607 PRO A O 1
ATOM 4885 N N . SER A 1 608 ? 26.501 -11.040 -48.443 1.00 82.06 608 SER A N 1
ATOM 4886 C CA . SER A 1 608 ? 26.350 -11.325 -49.871 1.00 82.06 608 SER A CA 1
ATOM 4887 C C . SER A 1 608 ? 26.973 -12.677 -50.247 1.00 82.06 608 SER A C 1
ATOM 4889 O O . SER A 1 608 ? 27.760 -13.259 -49.500 1.00 82.06 608 SER A O 1
ATOM 4891 N N . ASN A 1 609 ? 26.679 -13.171 -51.451 1.00 78.31 609 ASN A N 1
ATOM 4892 C CA . ASN A 1 609 ? 27.300 -14.388 -51.994 1.00 78.31 609 ASN A CA 1
ATOM 4893 C C . ASN A 1 609 ? 28.816 -14.275 -52.232 1.00 78.31 609 ASN A C 1
ATOM 4895 O O . ASN A 1 609 ? 29.454 -15.259 -52.597 1.00 78.31 609 ASN A O 1
ATOM 4899 N N . ARG A 1 610 ? 29.394 -13.086 -52.029 1.00 69.75 610 ARG A N 1
ATOM 4900 C CA . ARG A 1 610 ? 30.824 -12.797 -52.181 1.00 69.75 610 ARG A CA 1
ATOM 4901 C C . ARG A 1 610 ? 31.581 -12.807 -50.853 1.00 69.75 610 ARG A C 1
ATOM 4903 O O . ARG A 1 610 ? 32.803 -12.680 -50.852 1.00 69.75 610 ARG A O 1
ATOM 4910 N N . THR A 1 611 ? 30.887 -12.963 -49.730 1.00 72.06 611 THR A N 1
ATOM 4911 C CA . THR A 1 611 ? 31.475 -12.992 -48.385 1.00 72.06 611 THR A CA 1
ATOM 4912 C C . THR A 1 611 ? 31.733 -14.438 -47.968 1.00 72.06 611 THR A C 1
ATOM 4914 O O . THR A 1 611 ? 30.890 -15.308 -48.181 1.00 72.06 611 THR A O 1
ATOM 4917 N N . LYS A 1 612 ? 32.859 -14.721 -47.296 1.00 71.31 612 LYS A N 1
ATOM 4918 C CA . LYS A 1 612 ? 33.161 -16.071 -46.758 1.00 71.31 612 LYS A CA 1
ATOM 4919 C C . LYS A 1 612 ? 32.125 -16.571 -45.739 1.00 71.31 612 LYS A C 1
ATOM 4921 O O . LYS A 1 612 ? 32.106 -17.746 -45.395 1.00 71.31 612 LYS A O 1
ATOM 4926 N N . THR A 1 613 ? 31.278 -15.671 -45.255 1.00 68.56 613 THR A N 1
ATOM 4927 C CA . THR A 1 613 ? 30.195 -15.909 -44.303 1.00 68.56 613 THR A CA 1
ATOM 4928 C C . THR A 1 613 ? 28.815 -15.994 -44.959 1.00 68.56 613 THR A C 1
ATOM 4930 O O . THR A 1 613 ? 27.813 -15.938 -44.250 1.00 68.56 613 THR A O 1
ATOM 4933 N N . HIS A 1 614 ? 28.733 -16.137 -46.288 1.00 75.94 614 HIS A N 1
ATOM 4934 C CA . HIS A 1 614 ? 27.459 -16.253 -46.999 1.00 75.94 614 HIS A CA 1
ATOM 4935 C C . HIS A 1 614 ? 26.555 -17.352 -46.419 1.00 75.94 614 HIS A C 1
ATOM 4937 O O . HIS A 1 614 ? 27.003 -18.468 -46.159 1.00 75.94 614 HIS A O 1
ATOM 4943 N N . GLY A 1 615 ? 25.278 -17.022 -46.207 1.00 66.94 615 GLY A N 1
ATOM 4944 C CA . GLY A 1 615 ? 24.291 -17.917 -45.592 1.00 66.94 615 GLY A CA 1
ATOM 4945 C C . GLY A 1 615 ? 24.292 -17.926 -44.059 1.00 66.94 615 GLY A C 1
ATOM 4946 O O . GLY A 1 615 ? 23.488 -18.641 -43.465 1.00 66.94 615 GLY A O 1
ATOM 4947 N N . ARG A 1 616 ? 25.155 -17.137 -43.406 1.00 71.62 616 ARG A N 1
ATOM 4948 C CA . ARG A 1 616 ? 25.139 -16.951 -41.950 1.00 71.62 616 ARG A CA 1
ATOM 4949 C C . ARG A 1 616 ? 24.320 -15.731 -41.549 1.00 71.62 616 ARG A C 1
ATOM 4951 O O . ARG A 1 616 ? 24.305 -14.715 -42.236 1.00 71.62 616 ARG A O 1
ATOM 4958 N N . ASP A 1 617 ? 23.685 -15.853 -40.397 1.00 70.50 617 ASP A N 1
ATOM 4959 C CA . ASP A 1 617 ? 23.008 -14.798 -39.655 1.00 70.50 617 ASP A CA 1
ATOM 4960 C C . ASP A 1 617 ? 23.893 -14.328 -38.483 1.00 70.50 617 ASP A C 1
ATOM 4962 O O . ASP A 1 617 ? 24.986 -14.852 -38.253 1.00 70.50 617 ASP A O 1
ATOM 4966 N N . GLY A 1 618 ? 23.426 -13.326 -37.735 1.00 69.25 618 GLY A N 1
ATOM 4967 C CA . GLY A 1 618 ? 24.121 -12.863 -36.530 1.00 69.25 618 GLY A CA 1
ATOM 4968 C C . GLY A 1 618 ? 24.995 -11.617 -36.711 1.00 69.25 618 GLY A C 1
ATOM 4969 O O . GLY A 1 618 ? 25.716 -11.267 -35.784 1.00 69.25 618 GLY A O 1
ATOM 4970 N N . PHE A 1 619 ? 24.923 -10.934 -37.858 1.00 80.94 619 PHE A N 1
ATOM 4971 C CA . PHE A 1 619 ? 25.621 -9.665 -38.088 1.00 80.94 619 PHE A CA 1
ATOM 4972 C C . PHE A 1 619 ? 24.650 -8.492 -38.032 1.00 80.94 619 PHE A C 1
ATOM 4974 O O . PHE A 1 619 ? 23.551 -8.564 -38.589 1.00 80.94 619 PHE A O 1
ATOM 4981 N N . PHE A 1 620 ? 25.046 -7.407 -37.370 1.00 82.56 620 PHE A N 1
ATOM 4982 C CA . PHE A 1 620 ? 24.154 -6.274 -37.132 1.00 82.56 620 PHE A CA 1
ATOM 4983 C C . PHE A 1 620 ? 24.894 -4.945 -37.189 1.00 82.56 620 PHE A C 1
ATOM 4985 O O . PHE A 1 620 ? 26.024 -4.834 -36.724 1.00 82.56 620 PHE A O 1
ATOM 4992 N N . LEU A 1 621 ? 24.211 -3.927 -37.705 1.00 84.56 621 LEU A N 1
ATOM 4993 C CA . LEU A 1 621 ? 24.539 -2.532 -37.441 1.00 84.56 621 LEU A CA 1
ATOM 4994 C C . LEU A 1 621 ? 23.594 -2.048 -36.340 1.00 84.56 621 LEU A C 1
ATOM 4996 O O . LEU A 1 621 ? 22.370 -2.147 -36.481 1.00 84.56 621 LEU A O 1
ATOM 5000 N N . HIS A 1 622 ? 24.160 -1.543 -35.252 1.00 78.69 622 HIS A N 1
ATOM 5001 C CA . HIS A 1 622 ? 23.421 -0.934 -34.151 1.00 78.69 622 HIS A CA 1
ATOM 5002 C C . HIS A 1 622 ? 24.199 0.262 -33.585 1.00 78.69 622 HIS A C 1
ATOM 5004 O O . HIS A 1 622 ? 25.313 0.559 -34.015 1.00 78.69 622 HIS A O 1
ATOM 5010 N N . GLY A 1 623 ? 23.589 0.981 -32.656 1.00 72.25 623 GLY A N 1
ATOM 5011 C CA . GLY A 1 623 ? 24.259 1.960 -31.800 1.00 72.25 623 GLY A CA 1
ATOM 5012 C C . GLY A 1 623 ? 23.623 1.945 -30.420 1.00 72.25 623 GLY A C 1
ATOM 5013 O O . GLY A 1 623 ? 22.690 1.169 -30.245 1.00 72.25 623 GLY A O 1
ATOM 5014 N N . GLY A 1 624 ? 24.118 2.757 -29.479 1.00 66.25 624 GLY A N 1
ATOM 5015 C CA . GLY A 1 624 ? 23.636 2.867 -28.095 1.00 66.25 624 GLY A CA 1
ATOM 5016 C C . GLY A 1 624 ? 24.740 3.005 -27.032 1.00 66.25 624 GLY A C 1
ATOM 5017 O O . GLY A 1 624 ? 25.915 3.176 -27.351 1.00 66.25 624 GLY A O 1
ATOM 5018 N N . ASP A 1 625 ? 24.340 2.947 -25.755 1.00 56.56 625 ASP A N 1
ATOM 5019 C CA . ASP A 1 625 ? 25.208 3.180 -24.583 1.00 56.56 625 ASP A CA 1
ATOM 5020 C C . ASP A 1 625 ? 26.095 1.972 -24.202 1.00 56.56 625 ASP A C 1
ATOM 5022 O O . ASP A 1 625 ? 27.035 2.123 -23.417 1.00 56.56 625 ASP A O 1
ATOM 5026 N N . THR A 1 626 ? 25.821 0.768 -24.717 1.00 54.09 626 THR A N 1
ATOM 5027 C CA . THR A 1 626 ? 26.604 -0.442 -24.416 1.00 54.09 626 THR A CA 1
ATOM 5028 C C . THR A 1 626 ? 27.308 -0.970 -25.658 1.00 54.09 626 THR A C 1
ATOM 5030 O O . THR A 1 626 ? 26.781 -0.919 -26.764 1.00 54.09 626 THR A O 1
ATOM 5033 N N . LYS A 1 627 ? 28.520 -1.498 -25.456 1.00 58.56 627 LYS A N 1
ATOM 5034 C CA . LYS A 1 627 ? 29.350 -2.041 -26.536 1.00 58.56 627 LYS A CA 1
ATOM 5035 C C . LYS A 1 627 ? 28.714 -3.293 -27.142 1.00 58.56 627 LYS A C 1
ATOM 5037 O O . LYS A 1 627 ? 28.394 -4.236 -26.417 1.00 58.56 627 LYS A O 1
ATOM 5042 N N . GLY A 1 628 ? 28.620 -3.322 -28.466 1.00 59.34 628 GLY A N 1
ATOM 5043 C CA . GLY A 1 628 ? 28.070 -4.423 -29.249 1.00 59.34 628 GLY A CA 1
ATOM 5044 C C . GLY A 1 628 ? 28.711 -5.789 -29.003 1.00 59.34 628 GLY A C 1
ATOM 5045 O O . GLY A 1 628 ? 29.891 -5.919 -28.663 1.00 59.34 628 GLY A O 1
ATOM 5046 N N . SER A 1 629 ? 27.914 -6.838 -29.215 1.00 61.00 629 SER A N 1
ATOM 5047 C CA . SER A 1 629 ? 28.372 -8.229 -29.224 1.00 61.00 629 SER A CA 1
ATOM 5048 C C . SER A 1 629 ? 29.316 -8.518 -30.407 1.00 61.00 629 SER A C 1
ATOM 5050 O O . SER A 1 629 ? 29.509 -7.703 -31.312 1.00 61.00 629 SER A O 1
ATOM 5052 N N . ALA A 1 630 ? 29.965 -9.685 -30.393 1.00 62.78 630 ALA A N 1
ATOM 5053 C CA . ALA A 1 630 ? 30.814 -10.120 -31.500 1.00 62.78 630 ALA A CA 1
ATOM 5054 C C . ALA A 1 630 ? 29.998 -10.292 -32.798 1.00 62.78 630 ALA A C 1
ATOM 5056 O O . ALA A 1 630 ? 28.923 -10.887 -32.784 1.00 62.78 630 ALA A O 1
ATOM 5057 N N . GLY A 1 631 ? 30.524 -9.773 -33.915 1.00 67.56 631 GLY A N 1
ATOM 5058 C CA . GLY A 1 631 ? 29.852 -9.745 -35.221 1.00 67.56 631 GLY A CA 1
ATOM 5059 C C . GLY A 1 631 ? 29.072 -8.462 -35.551 1.00 67.56 631 GLY A C 1
ATOM 5060 O O . GLY A 1 631 ? 28.382 -8.431 -36.568 1.00 67.56 631 GLY A O 1
ATOM 5061 N N . CYS A 1 632 ? 29.184 -7.404 -34.743 1.00 77.75 632 CYS A N 1
ATOM 5062 C CA . CYS A 1 632 ? 28.428 -6.160 -34.931 1.00 77.75 632 CYS A CA 1
ATOM 5063 C C . CYS A 1 632 ? 29.292 -4.969 -35.383 1.00 77.75 632 CYS A C 1
ATOM 5065 O O . CYS A 1 632 ? 30.487 -4.911 -35.094 1.00 77.75 632 CYS A O 1
ATOM 5067 N N . ILE A 1 633 ? 28.661 -4.006 -36.061 1.00 82.19 633 ILE A N 1
ATOM 5068 C CA . ILE A 1 633 ? 29.135 -2.625 -36.220 1.00 82.19 633 ILE A CA 1
ATOM 5069 C C . ILE A 1 633 ? 28.335 -1.783 -35.225 1.00 82.19 633 ILE A C 1
ATOM 5071 O O . ILE A 1 633 ? 27.127 -1.616 -35.400 1.00 82.19 633 ILE A O 1
ATOM 5075 N N . ASP A 1 634 ? 28.999 -1.273 -34.193 1.00 81.62 634 ASP A N 1
ATOM 5076 C CA . ASP A 1 634 ? 28.383 -0.464 -33.142 1.00 81.62 634 ASP A CA 1
ATOM 5077 C C . ASP A 1 634 ? 28.867 0.986 -33.208 1.00 81.62 634 ASP A C 1
ATOM 5079 O O . ASP A 1 634 ? 30.030 1.267 -32.917 1.00 81.62 634 ASP A O 1
ATOM 5083 N N . VAL A 1 635 ? 27.980 1.907 -33.584 1.00 80.50 635 VAL A N 1
ATOM 5084 C CA . VAL A 1 635 ? 28.282 3.345 -33.722 1.00 80.50 635 VAL A CA 1
ATOM 5085 C C . VAL A 1 635 ? 28.032 4.167 -32.444 1.00 80.50 635 VAL A C 1
ATOM 5087 O O . VAL A 1 635 ? 28.136 5.399 -32.468 1.00 80.50 635 VAL A O 1
ATOM 5090 N N . GLY A 1 636 ? 27.712 3.514 -31.322 1.00 70.62 636 GLY A N 1
ATOM 5091 C CA . GLY A 1 636 ? 27.499 4.158 -30.026 1.00 70.62 636 GLY A CA 1
ATOM 5092 C C . GLY A 1 636 ? 26.361 5.191 -30.031 1.00 70.62 636 GLY A C 1
ATOM 5093 O O . GLY A 1 636 ? 25.433 5.119 -30.834 1.00 70.62 636 GLY A O 1
ATOM 5094 N N . ASN A 1 637 ? 26.450 6.205 -29.167 1.00 66.06 637 ASN A N 1
ATOM 5095 C CA . ASN A 1 637 ? 25.403 7.226 -28.960 1.00 66.06 637 ASN A CA 1
ATOM 5096 C C . ASN A 1 637 ? 25.193 8.230 -30.113 1.00 66.06 637 ASN A C 1
ATOM 5098 O O . ASN A 1 637 ? 24.413 9.174 -29.980 1.00 66.06 637 ASN A O 1
ATOM 5102 N N . LYS A 1 638 ? 25.908 8.087 -31.238 1.00 65.38 638 LYS A N 1
ATOM 5103 C CA . LYS A 1 638 ? 25.773 8.967 -32.419 1.00 65.38 638 LYS A CA 1
ATOM 5104 C C . LYS A 1 638 ? 24.864 8.374 -33.504 1.00 65.38 638 LYS A C 1
ATOM 5106 O O . LYS A 1 638 ? 24.779 8.895 -34.613 1.00 65.38 638 LYS A O 1
ATOM 5111 N N . ASP A 1 639 ? 24.165 7.299 -33.183 1.00 69.25 639 ASP A N 1
ATOM 5112 C CA . ASP A 1 639 ? 23.338 6.480 -34.067 1.00 69.25 639 ASP A CA 1
ATOM 5113 C C . ASP A 1 639 ? 22.017 7.138 -34.501 1.00 69.25 639 ASP A C 1
ATOM 5115 O O . ASP A 1 639 ? 21.481 6.816 -35.561 1.00 69.25 639 ASP A O 1
ATOM 5119 N N . ARG A 1 640 ? 21.492 8.096 -33.732 1.00 70.50 640 ARG A N 1
ATOM 5120 C CA . ARG A 1 640 ? 20.169 8.694 -33.976 1.00 70.50 640 ARG A CA 1
ATOM 5121 C C . ARG A 1 640 ? 20.041 9.350 -35.356 1.00 70.50 640 ARG A C 1
ATOM 5123 O O . ARG A 1 640 ? 19.023 9.164 -36.026 1.00 70.50 640 ARG A O 1
ATOM 5130 N N . ALA A 1 641 ? 21.069 10.074 -35.804 1.00 76.44 641 ALA A N 1
ATOM 5131 C CA . ALA A 1 641 ? 21.108 10.680 -37.139 1.00 76.44 641 ALA A CA 1
ATOM 5132 C C . ALA A 1 641 ? 21.255 9.616 -38.242 1.00 76.44 641 ALA A C 1
ATOM 5134 O O . ALA A 1 641 ? 20.527 9.647 -39.236 1.00 76.44 641 ALA A O 1
ATOM 5135 N N . LEU A 1 642 ? 22.117 8.618 -38.016 1.00 82.44 642 LEU A N 1
ATOM 5136 C CA . LEU A 1 642 ? 22.331 7.500 -38.932 1.00 82.44 642 LEU A CA 1
ATOM 5137 C C . LEU A 1 642 ? 21.028 6.721 -39.163 1.00 82.44 642 LEU A C 1
ATOM 5139 O O . LEU A 1 642 ? 20.570 6.609 -40.297 1.00 82.44 642 LEU A O 1
ATOM 5143 N N . PHE A 1 643 ? 20.365 6.254 -38.102 1.00 81.75 643 PHE A N 1
ATOM 5144 C CA . PHE A 1 643 ? 19.118 5.491 -38.217 1.00 81.75 643 PHE A CA 1
ATOM 5145 C C . PHE A 1 643 ? 17.938 6.329 -38.724 1.00 81.75 643 PHE A C 1
ATOM 5147 O O . PHE A 1 643 ? 17.049 5.778 -39.375 1.00 81.75 643 PHE A O 1
ATOM 5154 N N . LYS A 1 644 ? 17.925 7.654 -38.506 1.00 81.31 644 LYS A N 1
ATOM 5155 C CA . LYS A 1 644 ? 16.961 8.563 -39.158 1.00 81.31 644 LYS A CA 1
ATOM 5156 C C . LYS A 1 644 ? 17.130 8.537 -40.684 1.00 81.31 644 LYS A C 1
ATOM 5158 O O . LYS A 1 644 ? 16.136 8.381 -41.392 1.00 81.31 644 LYS A O 1
ATOM 5163 N N . ASN A 1 645 ? 18.362 8.633 -41.185 1.00 83.44 645 ASN A N 1
ATOM 5164 C CA . ASN A 1 645 ? 18.660 8.624 -42.624 1.00 83.44 645 ASN A CA 1
ATOM 5165 C C . ASN A 1 645 ? 18.474 7.233 -43.255 1.00 83.44 645 ASN A C 1
ATOM 5167 O O . ASN A 1 645 ? 17.886 7.107 -44.334 1.00 83.44 645 ASN A O 1
ATOM 5171 N N . LEU A 1 646 ? 18.859 6.164 -42.548 1.00 83.81 646 LEU A N 1
ATOM 5172 C CA . LEU A 1 646 ? 18.604 4.787 -42.983 1.00 83.81 646 LEU A CA 1
ATOM 5173 C C . LEU A 1 646 ? 17.099 4.537 -43.173 1.00 83.81 646 LEU A C 1
ATOM 5175 O O . LEU A 1 646 ? 16.700 4.054 -44.229 1.00 83.81 646 LEU A O 1
ATOM 5179 N N . ARG A 1 647 ? 16.243 4.964 -42.231 1.00 81.62 647 ARG A N 1
ATOM 5180 C CA . ARG A 1 647 ? 14.773 4.814 -42.329 1.00 81.62 647 ARG A CA 1
ATOM 5181 C C . ARG A 1 647 ? 14.137 5.577 -43.499 1.00 81.62 647 ARG A C 1
ATOM 5183 O O . ARG A 1 647 ? 13.050 5.208 -43.939 1.00 81.62 647 ARG A O 1
ATOM 5190 N N . LYS A 1 648 ? 14.780 6.627 -44.023 1.00 79.44 648 LYS A N 1
ATOM 5191 C CA . LYS A 1 648 ? 14.302 7.349 -45.220 1.00 79.44 648 LYS A CA 1
ATOM 5192 C C . LYS A 1 648 ? 14.712 6.685 -46.531 1.00 79.44 648 LYS A C 1
ATOM 5194 O O . LYS A 1 648 ? 14.177 7.024 -47.590 1.00 79.44 648 LYS A O 1
ATOM 5199 N N . THR A 1 649 ? 15.624 5.723 -46.469 1.00 83.25 649 THR A N 1
ATOM 5200 C CA . THR A 1 649 ? 16.107 5.000 -47.639 1.00 83.25 649 THR A CA 1
ATOM 5201 C C . THR A 1 649 ? 15.106 3.914 -48.027 1.00 83.25 649 THR A C 1
ATOM 5203 O O . THR A 1 649 ? 14.689 3.103 -47.207 1.00 83.25 649 THR A O 1
ATOM 5206 N N . LYS A 1 650 ? 14.675 3.903 -49.295 1.00 79.19 650 LYS A N 1
ATOM 5207 C CA . LYS A 1 650 ? 13.676 2.937 -49.797 1.00 79.19 650 LYS A CA 1
ATOM 5208 C C . LYS A 1 650 ? 14.284 1.633 -50.306 1.00 79.19 650 LYS A C 1
ATOM 5210 O O . LYS A 1 650 ? 13.591 0.615 -50.345 1.00 79.19 650 LYS A O 1
ATOM 5215 N N . ASN A 1 651 ? 15.535 1.701 -50.749 1.00 85.00 651 ASN A N 1
ATOM 5216 C CA . ASN A 1 651 ? 16.266 0.589 -51.336 1.00 85.00 651 ASN A CA 1
ATOM 5217 C C . ASN A 1 651 ? 17.144 -0.071 -50.278 1.00 85.00 651 ASN A C 1
ATOM 5219 O O . ASN A 1 651 ? 17.491 0.548 -49.274 1.00 85.00 651 ASN A O 1
ATOM 5223 N N . LYS A 1 652 ? 17.516 -1.323 -50.530 1.00 87.81 652 LYS A N 1
ATOM 5224 C CA . LYS A 1 652 ? 18.530 -1.992 -49.729 1.00 87.81 652 LYS A CA 1
ATOM 5225 C C . LYS A 1 652 ? 19.876 -1.288 -49.890 1.00 87.81 652 LYS A C 1
ATOM 5227 O O . LYS A 1 652 ? 20.181 -0.755 -50.957 1.00 87.81 652 LYS A O 1
ATOM 5232 N N . ILE A 1 653 ? 20.646 -1.278 -48.814 1.00 91.12 653 ILE A N 1
ATOM 5233 C CA . ILE A 1 653 ? 21.887 -0.522 -48.685 1.00 91.12 653 ILE A CA 1
ATOM 5234 C C . ILE A 1 653 ? 23.049 -1.500 -48.733 1.00 91.12 653 ILE A C 1
ATOM 5236 O O . ILE A 1 653 ? 23.055 -2.509 -48.022 1.00 91.12 653 ILE A O 1
ATOM 5240 N N . LYS A 1 654 ? 24.049 -1.182 -49.554 1.00 91.38 654 LYS A N 1
ATOM 5241 C CA . LYS A 1 654 ? 25.293 -1.947 -49.598 1.00 91.38 654 LYS A CA 1
ATOM 5242 C C . LYS A 1 654 ? 26.168 -1.560 -48.408 1.00 91.38 654 LYS A C 1
ATOM 5244 O O . LYS A 1 654 ? 26.418 -0.379 -48.187 1.00 91.38 654 LYS A O 1
ATOM 5249 N N . VAL A 1 655 ? 26.653 -2.545 -47.663 1.00 91.25 655 VAL A N 1
ATOM 5250 C CA . VAL A 1 655 ? 27.566 -2.354 -46.532 1.00 91.25 655 VAL A CA 1
ATOM 5251 C C . VAL A 1 655 ? 28.868 -3.084 -46.841 1.00 91.25 655 VAL A C 1
ATOM 5253 O O . VAL A 1 655 ? 28.877 -4.301 -46.997 1.00 91.25 655 VAL A O 1
ATOM 5256 N N . ILE A 1 656 ? 29.967 -2.349 -46.978 1.00 90.50 656 ILE A N 1
ATOM 5257 C CA . ILE A 1 656 ? 31.291 -2.903 -47.273 1.00 90.50 656 ILE A CA 1
ATOM 5258 C C . ILE A 1 656 ? 32.130 -2.829 -46.003 1.00 90.50 656 ILE A C 1
ATOM 5260 O O . ILE A 1 656 ? 32.324 -1.749 -45.453 1.00 90.50 656 ILE A O 1
ATOM 5264 N N . VAL A 1 657 ? 32.625 -3.974 -45.542 1.00 87.12 657 VAL A N 1
ATOM 5265 C CA . VAL A 1 657 ? 33.521 -4.065 -44.385 1.00 87.12 657 VAL A CA 1
ATOM 5266 C C . VAL A 1 657 ? 34.939 -4.312 -44.894 1.00 87.12 657 VAL A C 1
ATOM 5268 O O . VAL A 1 657 ? 35.168 -5.278 -45.626 1.00 87.12 657 VAL A O 1
ATOM 5271 N N . HIS A 1 658 ? 35.862 -3.421 -44.542 1.00 86.50 658 HIS A N 1
ATOM 5272 C CA . HIS A 1 658 ? 37.278 -3.440 -44.901 1.00 86.50 658 HIS A CA 1
ATOM 5273 C C . HIS A 1 658 ? 38.130 -3.959 -43.747 1.00 86.50 658 HIS A C 1
ATOM 5275 O O . HIS A 1 658 ? 38.110 -3.343 -42.652 1.00 86.50 658 HIS A O 1
#

InterPro domains:
  IPR021225 Tlde1 domain [PF10908] (560-653)
  IPR022385 Rhs repeat-associated core [TIGR03696] (394-472)
  IPR050708 Type VI secretion system VgrG/RHS [PTHR32305] (282-498)
  IPR056823 Teneurin-like, YD-shell [PF25023] (185-444)

Organism: NCBI:txid246191

Secondary structure (DSSP, 8-state):
---BTTEEEEEPPTTTS-HHHHHHTTSS-HHHHHHHHEEEEE---SS----THHHHHTTTTS-HHHHH-GGGS-HHHHHHHHHHHHHHHHHHHHHHHHHHHHHHHHHHH-TTSHHHHHHTTSHHHHHHHHHHHHHS-----SS--SSHHHHHHHTTPPPPP--SEEEEEE--TT-SS-SEEEEEEE-TTS-EEEEEEE-SS--EEEEEEE-TTS-EEEEEETTEEEEEEEE-TTS-EEEEEESSS--EEEEE-TT--EEEETTEEEEE-TT--EEEEEETTEEEEEEE-TTSSEEEEE-TTSPEEEEEE-TTS-EEEEEETTEEEEEEEESSSS-EEEEE-TTS-S-EEEEE-TTS-EEEEEETTEEEEEEE-TTS-EEEEEETTS-EEEEEEE-TT--EEEES-TTS--SB-GGG-EE-TTT--EEETTEEEETTTTEESS--TTGGGGS-SSTT-SGGG-TTT---SSSS--S-S--SSHHHHTTTSTTS--------------------------------EEEEEEETTTTEEEEEETTEEEEEEE-B-S-SS---TTSTT-SSPPSEEEEE-GGGSPP-STHHHHHHHTTT--SS-EEEEEEPTTSTTTT----EEE-SSSPPPTTEEE-GGGHHHHHHHHHH--S-EEEEE-